Protein 2YHG (pdb70)

Nearest PDB structures (foldseek):
  2yhg-assembly1_A  TM=1.002E+00  e=3.011E-98  Saccharophagus degradans 2-40
  5vt8-assembly6_A  TM=6.259E-01  e=1.941E-04  Mus musculus
  1epf-assembly1_A  TM=5.772E-01  e=1.037E-02  Rattus norvegicus
  5kj4-assembly4_D  TM=5.267E-01  e=5.623E-03  Mus musculus
  5aea-assembly1_A  TM=4.419E-01  e=2.162E-02  Homo sapiens

Foldseek 3Di:
DAAAEAEEAQPPLFLQVLQLVLLCQLLVQRYNYQAYEHEAFLSRFFDDDQVLVVLLLVLSQLLVLLSCQADPRRDHSVNHVVRRFYFFGGAACVQADDPRQTPLLVSLLCVLPDPDPAAYEYEPNHACVSVLNNLRVCVVPHDPVSSLSSQQRYEYHYEQHGHLSLLVCQLVPVVRAAAHEDLQADQDDDQVLLVPQALPQGSNSVSNDGGDDGHNSPNLSCQLRSAQQQDDSSLQQRAGQSFHFNDWDFQRDGDPSCPPSNVVSPGGIHTYDPDRGNNVCRVQVSQVSSQSSVSSRDNDNLRGFDAKQWDWPNRRDRHAAEAEDEAQDKDKIARPVTGGPNRFDKWKAKDWPCSRWDFNDDWDKAPRRDRIIMTGHHNPQAQIKTKMKIWMWTVDVVIHIHIHIYIYHYD

Organism: Saccharophagus degradans (strain 2-40 / ATCC 43961 / DSM 17024) (NCBI:txid203122)

Structure (mmCIF, N/CA/C/O backbone):
data_2YHG
#
_entry.id   2YHG
#
_cell.length_a   54.580
_cell.length_b   61.580
_cell.length_c   125.460
_cell.angle_alpha   90.00
_cell.angle_beta   90.00
_cell.angle_gamma   90.00
#
_symmetry.space_group_name_H-M   'P 21 21 21'
#
loop_
_entity.id
_entity.type
_entity.pdbx_description
1 polymer 'CELLULOSE-BINDING PROTEIN'
2 non-polymer 'CALCIUM ION'
3 non-polymer 'CHLORIDE ION'
4 non-polymer 'MAGNESIUM ION'
5 non-polymer 'ZINC ION'
6 non-polymer 1,2-ETHANEDIOL
7 non-polymer 2-[BIS-(2-HYDROXY-ETHYL)-AMINO]-2-HYDROXYMETHYL-PROPANE-1,3-DIOL
8 water water
#
loop_
_atom_site.group_PDB
_atom_site.id
_atom_site.type_symbol
_atom_site.label_atom_id
_atom_site.label_alt_id
_atom_site.label_comp_id
_atom_site.label_asym_id
_atom_site.label_entity_id
_atom_site.label_seq_id
_atom_site.pdbx_PDB_ins_code
_atom_site.Cartn_x
_atom_site.Cartn_y
_atom_site.Cartn_z
_atom_site.occupancy
_atom_site.B_iso_or_equiv
_atom_site.auth_seq_id
_atom_site.auth_comp_id
_atom_site.auth_asym_id
_atom_site.auth_atom_id
_atom_site.pdbx_PDB_model_num
ATOM 1 N N . GLY A 1 27 ? 51.936 3.406 8.387 0.70 25.63 523 GLY A N 1
ATOM 2 C CA . GLY A 1 27 ? 51.011 2.343 7.885 1.00 22.79 523 GLY A CA 1
ATOM 3 C C . GLY A 1 27 ? 50.107 1.784 8.974 1.00 19.81 523 GLY A C 1
ATOM 4 O O . GLY A 1 27 ? 49.510 0.727 8.790 0.70 16.95 523 GLY A O 1
ATOM 5 N N . ARG A 1 28 ? 50.036 2.474 10.118 1.00 15.80 524 ARG A N 1
ATOM 6 C CA . ARG A 1 28 ? 49.164 2.049 11.203 1.00 12.40 524 ARG A CA 1
ATOM 7 C C . ARG A 1 28 ? 48.529 3.262 11.835 1.00 11.42 524 ARG A C 1
ATOM 8 O O . ARG A 1 28 ? 49.168 4.306 11.977 1.00 13.34 524 ARG A O 1
ATOM 16 N N . TYR A 1 29 ? 47.322 3.065 12.331 1.00 9.97 525 TYR A N 1
ATOM 17 C CA . TYR A 1 29 ? 46.635 4.068 13.114 1.00 9.48 525 TYR A CA 1
ATOM 18 C C . TYR A 1 29 ? 46.730 3.741 14.606 1.00 9.07 525 TYR A C 1
ATOM 19 O O . TYR A 1 29 ? 46.835 2.590 15.016 1.00 10.62 525 TYR A O 1
ATOM 28 N N . ARG A 1 30 ? 46.621 4.800 15.406 1.00 8.87 526 ARG A N 1
ATOM 29 C CA . ARG A 1 30 ? 46.688 4.717 16.860 1.00 8.99 526 ARG A CA 1
ATOM 30 C C . ARG A 1 30 ? 45.277 4.621 17.404 1.00 8.79 526 ARG A C 1
ATOM 31 O O . ARG A 1 30 ? 44.451 5.495 17.126 1.00 9.02 526 ARG A O 1
ATOM 39 N N . VAL A 1 31 ? 45.040 3.642 18.259 1.00 8.10 527 VAL A N 1
ATOM 40 C CA A VAL A 1 31 ? 43.687 3.409 18.764 0.50 7.78 527 VAL A CA 1
ATOM 41 C CA B VAL A 1 31 ? 43.692 3.409 18.760 0.50 8.04 527 VAL A CA 1
ATOM 42 C C . VAL A 1 31 ? 43.728 3.015 20.233 1.00 8.10 527 VAL A C 1
ATOM 43 O O . VAL A 1 31 ? 44.565 2.205 20.660 1.00 8.70 527 VAL A O 1
ATOM 50 N N . ILE A 1 32 ? 42.783 3.568 21.006 1.00 7.05 528 ILE A N 1
ATOM 51 C CA . ILE A 1 32 ? 42.540 3.224 22.375 1.00 7.33 528 ILE A CA 1
ATOM 52 C C . ILE A 1 32 ? 41.063 2.817 22.443 1.00 6.79 528 ILE A C 1
ATOM 53 O O . ILE A 1 32 ? 40.199 3.582 22.019 1.00 7.72 528 ILE A O 1
ATOM 58 N N . HIS A 1 33 ? 40.777 1.671 23.057 1.00 6.11 529 HIS A N 1
ATOM 59 C CA . HIS A 1 33 ? 39.405 1.218 23.241 1.00 6.36 529 HIS A CA 1
ATOM 60 C C . HIS A 1 33 ? 38.995 1.359 24.678 1.00 6.31 529 HIS A C 1
ATOM 61 O O . HIS A 1 33 ? 39.729 0.999 25.596 1.00 7.31 529 HIS A O 1
ATOM 68 N N . THR A 1 34 ? 37.768 1.843 24.877 1.00 5.98 530 THR A N 1
ATOM 69 C CA . THR A 1 34 ? 37.108 1.769 26.174 1.00 5.80 530 THR A CA 1
ATOM 70 C C . THR A 1 34 ? 35.898 0.868 26.031 1.00 5.99 530 THR A C 1
ATOM 71 O O . THR A 1 34 ? 35.200 0.923 25.011 1.00 6.71 530 THR A O 1
ATOM 75 N N . THR A 1 35 ? 35.690 -0.030 26.989 1.00 6.92 531 THR A N 1
ATOM 76 C CA . THR A 1 35 ? 34.721 -1.114 26.812 1.00 7.64 531 THR A CA 1
ATOM 77 C C . THR A 1 35 ? 34.030 -1.435 28.131 1.00 8.20 531 THR A C 1
ATOM 78 O O . THR A 1 35 ? 34.698 -1.590 29.187 1.00 8.31 531 THR A O 1
ATOM 82 N N . ASP A 1 36 ? 32.725 -1.607 28.070 1.00 6.82 532 ASP A N 1
ATOM 83 C CA . ASP A 1 36 ? 31.913 -1.984 29.220 1.00 6.49 532 ASP A CA 1
ATOM 84 C C . ASP A 1 36 ? 31.789 -3.484 29.359 1.00 6.61 532 ASP A C 1
ATOM 85 O O . ASP A 1 36 ? 30.695 -4.046 29.376 1.00 7.67 532 ASP A O 1
ATOM 90 N N . MET A 1 37 ? 32.925 -4.162 29.512 1.00 7.01 533 MET A N 1
ATOM 91 C CA . MET A 1 37 ? 32.958 -5.613 29.688 1.00 8.66 533 MET A CA 1
ATOM 92 C C . MET A 1 37 ? 31.975 -6.048 30.749 1.00 8.53 533 MET A C 1
ATOM 93 O O . MET A 1 37 ? 31.877 -5.454 31.820 1.00 9.05 533 MET A O 1
ATOM 98 N N . GLY A 1 38 ? 31.289 -7.137 30.453 1.00 9.24 534 GLY A N 1
ATOM 99 C CA . GLY A 1 38 ? 30.262 -7.708 31.326 1.00 10.37 534 GLY A CA 1
ATOM 100 C C . GLY A 1 38 ? 28.849 -7.363 30.916 1.00 9.54 534 GLY A C 1
ATOM 101 O O . GLY A 1 38 ? 27.928 -8.062 31.325 1.00 11.74 534 GLY A O 1
ATOM 102 N N . ALA A 1 39 ? 28.637 -6.288 30.173 1.00 8.68 535 ALA A N 1
ATOM 103 C CA . ALA A 1 39 ? 27.296 -5.947 29.727 1.00 8.91 535 ALA A CA 1
ATOM 104 C C . ALA A 1 39 ? 26.748 -6.986 28.776 1.00 8.04 535 ALA A C 1
ATOM 105 O O . ALA A 1 39 ? 25.534 -7.277 28.777 1.00 9.85 535 ALA A O 1
ATOM 107 N N . ASP A 1 40 ? 27.597 -7.491 27.883 1.00 7.89 536 ASP A N 1
ATOM 108 C CA A ASP A 1 40 ? 27.171 -8.410 26.861 0.50 7.96 536 ASP A CA 1
ATOM 109 C CA B ASP A 1 40 ? 27.152 -8.288 26.721 0.50 7.87 536 ASP A CA 1
ATOM 110 C C . ASP A 1 40 ? 28.408 -9.089 26.309 1.00 7.34 536 ASP A C 1
ATOM 111 O O . ASP A 1 40 ? 29.484 -8.487 26.251 1.00 7.54 536 ASP A O 1
ATOM 120 N N . PRO A 1 41 ? 28.285 -10.351 25.907 1.00 6.71 537 PRO A N 1
ATOM 121 C CA . PRO A 1 41 ? 29.461 -11.062 25.410 1.00 6.90 537 PRO A CA 1
ATOM 122 C C . PRO A 1 41 ? 30.099 -10.419 24.178 1.00 6.44 537 PRO A C 1
ATOM 123 O O . PRO A 1 41 ? 31.237 -10.746 23.871 1.00 6.91 537 PRO A O 1
ATOM 127 N N . ASP A 1 42 ? 29.381 -9.591 23.447 1.00 6.89 538 ASP A N 1
ATOM 128 C CA . ASP A 1 42 ? 29.947 -9.013 22.261 1.00 7.22 538 ASP A CA 1
ATOM 129 C C . ASP A 1 42 ? 31.239 -8.260 22.502 1.00 6.52 538 ASP A C 1
ATOM 130 O O . ASP A 1 42 ? 32.135 -8.312 21.643 1.00 7.02 538 ASP A O 1
ATOM 135 N N . ASP A 1 43 ? 31.420 -7.602 23.634 1.00 6.90 539 ASP A N 1
ATOM 136 C CA . ASP A 1 43 ? 32.684 -6.901 23.865 1.00 7.13 539 ASP A CA 1
ATOM 137 C C . ASP A 1 43 ? 33.851 -7.896 23.899 1.00 6.37 539 ASP A C 1
ATOM 138 O O . ASP A 1 43 ? 34.962 -7.564 23.483 1.00 6.96 539 ASP A O 1
ATOM 143 N N . GLU A 1 44 ? 33.625 -9.065 24.519 1.00 6.46 540 GLU A N 1
ATOM 144 C CA . GLU A 1 44 ? 34.649 -10.092 24.533 1.00 6.76 540 GLU A CA 1
ATOM 145 C C . GLU A 1 44 ? 34.997 -10.556 23.130 1.00 7.15 540 GLU A C 1
ATOM 146 O O . GLU A 1 44 ? 36.178 -10.702 22.771 1.00 7.45 540 GLU A O 1
ATOM 152 N N . GLN A 1 45 ? 33.970 -10.833 22.339 1.00 6.42 541 GLN A N 1
ATOM 153 C CA . GLN A 1 45 ? 34.146 -11.209 20.961 1.00 6.64 541 GLN A CA 1
ATOM 154 C C . GLN A 1 45 ? 34.993 -10.179 20.214 1.00 6.66 541 GLN A C 1
ATOM 155 O O . GLN A 1 45 ? 35.920 -10.523 19.474 1.00 7.16 541 GLN A O 1
ATOM 161 N N . SER A 1 46 ? 34.616 -8.918 20.348 1.00 6.16 542 SER A N 1
ATOM 162 C CA . SER A 1 46 ? 35.297 -7.846 19.653 1.00 6.71 542 SER A CA 1
ATOM 163 C C . SER A 1 46 ? 36.760 -7.765 20.048 1.00 6.78 542 SER A C 1
ATOM 164 O O . SER A 1 46 ? 37.608 -7.533 19.180 1.00 6.74 542 SER A O 1
ATOM 167 N N . LEU A 1 47 ? 37.066 -7.908 21.341 1.00 6.44 543 LEU A N 1
ATOM 168 C CA . LEU A 1 47 ? 38.455 -7.832 21.747 1.00 6.59 543 LEU A CA 1
ATOM 169 C C . LEU A 1 47 ? 39.267 -8.972 21.137 1.00 6.71 543 LEU A C 1
ATOM 170 O O . LEU A 1 47 ? 40.406 -8.748 20.725 1.00 7.46 543 LEU A O 1
ATOM 175 N N . VAL A 1 48 ? 38.704 -10.177 21.060 1.00 7.04 544 VAL A N 1
ATOM 176 C CA . VAL A 1 48 ? 39.429 -11.273 20.420 1.00 7.41 544 VAL A CA 1
ATOM 177 C C . VAL A 1 48 ? 39.768 -10.926 18.971 1.00 7.46 544 VAL A C 1
ATOM 178 O O . VAL A 1 48 ? 40.910 -11.114 18.539 1.00 7.98 544 VAL A O 1
ATOM 182 N N . ARG A 1 49 ? 38.794 -10.425 18.218 1.00 7.26 545 ARG A N 1
ATOM 183 C CA . ARG A 1 49 ? 39.082 -10.051 16.835 1.00 7.45 545 ARG A CA 1
ATOM 184 C C . ARG A 1 49 ? 40.139 -8.953 16.768 1.00 7.36 545 ARG A C 1
ATOM 185 O O . ARG A 1 49 ? 41.092 -9.032 15.979 1.00 7.90 545 ARG A O 1
ATOM 193 N N . GLN A 1 50 ? 40.015 -7.932 17.614 1.00 7.25 546 GLN A N 1
ATOM 194 C CA . GLN A 1 50 ? 41.003 -6.858 17.595 1.00 7.49 546 GLN A CA 1
ATOM 195 C C . GLN A 1 50 ? 42.396 -7.443 17.865 1.00 7.54 546 GLN A C 1
ATOM 196 O O . GLN A 1 50 ? 43.388 -7.012 17.240 1.00 7.85 546 GLN A O 1
ATOM 202 N N . LEU A 1 51 ? 42.514 -8.366 18.789 1.00 7.57 547 LEU A N 1
ATOM 203 C CA . LEU A 1 51 ? 43.836 -8.905 19.120 1.00 7.99 547 LEU A CA 1
ATOM 204 C C . LEU A 1 51 ? 44.477 -9.657 17.968 1.00 8.29 547 LEU A C 1
ATOM 205 O O . LEU A 1 51 ? 45.670 -9.495 17.736 1.00 9.03 547 LEU A O 1
ATOM 210 N N . VAL A 1 52 ? 43.721 -10.459 17.242 1.00 8.16 548 VAL A N 1
ATOM 211 C CA . VAL A 1 52 ? 44.321 -11.184 16.109 1.00 8.51 548 VAL A CA 1
ATOM 212 C C . VAL A 1 52 ? 44.534 -10.287 14.895 1.00 8.50 548 VAL A C 1
ATOM 213 O O . VAL A 1 52 ? 45.218 -10.685 13.956 1.00 8.99 548 VAL A O 1
ATOM 217 N N . MET A 1 53 ? 43.988 -9.077 14.941 1.00 8.50 549 MET A N 1
ATOM 218 C CA . MET A 1 53 ? 44.240 -8.007 13.965 1.00 8.73 549 MET A CA 1
ATOM 219 C C . MET A 1 53 ? 45.290 -7.004 14.463 1.00 9.25 549 MET A C 1
ATOM 220 O O . MET A 1 53 ? 45.559 -6.033 13.761 1.00 9.68 549 MET A O 1
ATOM 225 N N . ALA A 1 54 ? 45.846 -7.206 15.647 1.00 8.85 550 ALA A N 1
ATOM 226 C CA . ALA A 1 54 ? 46.558 -6.114 16.320 1.00 9.75 550 ALA A CA 1
ATOM 227 C C . ALA A 1 54 ? 47.853 -5.708 15.629 1.00 9.24 550 ALA A C 1
ATOM 228 O O . ALA A 1 54 ? 48.358 -4.621 15.834 1.00 10.75 550 ALA A O 1
ATOM 230 N N . ASN A 1 55 ? 48.422 -6.590 14.814 1.00 9.72 551 ASN A N 1
ATOM 231 C CA . ASN A 1 55 ? 49.593 -6.236 14.028 1.00 10.23 551 ASN A CA 1
ATOM 232 C C . ASN A 1 55 ? 49.328 -5.082 13.049 1.00 10.40 551 ASN A C 1
ATOM 233 O O . ASN A 1 55 ? 50.271 -4.452 12.572 1.00 11.63 551 ASN A O 1
ATOM 238 N N . GLU A 1 56 ? 48.065 -4.812 12.732 1.00 9.87 552 GLU A N 1
ATOM 239 C CA . GLU A 1 56 ? 47.693 -3.774 11.779 1.00 9.93 552 GLU A CA 1
ATOM 240 C C . GLU A 1 56 ? 47.510 -2.408 12.420 1.00 9.78 552 GLU A C 1
ATOM 241 O O . GLU A 1 56 ? 47.253 -1.451 11.679 1.00 10.39 552 GLU A O 1
ATOM 247 N N . TYR A 1 57 ? 47.650 -2.318 13.737 1.00 9.16 553 TYR A N 1
ATOM 248 C CA . TYR A 1 57 ? 47.332 -1.123 14.515 1.00 9.23 553 TYR A CA 1
ATOM 249 C C . TYR A 1 57 ? 48.501 -0.782 15.420 1.00 9.48 553 TYR A C 1
ATOM 250 O O . TYR A 1 57 ? 49.323 -1.659 15.725 1.00 11.27 553 TYR A O 1
ATOM 259 N N . ASP A 1 58 ? 48.457 0.414 15.990 1.00 9.84 554 ASP A N 1
ATOM 260 C CA . ASP A 1 58 ? 49.152 0.725 17.216 1.00 9.64 554 ASP A CA 1
ATOM 261 C C . ASP A 1 58 ? 48.121 0.871 18.320 1.00 9.01 554 ASP A C 1
ATOM 262 O O . ASP A 1 58 ? 47.583 1.965 18.570 1.00 10.09 554 ASP A O 1
ATOM 267 N N . LEU A 1 59 ? 47.803 -0.255 18.940 1.00 9.07 555 LEU A N 1
ATOM 268 C CA A LEU A 1 59 ? 46.854 -0.255 20.050 0.50 9.27 555 LEU A CA 1
ATOM 269 C CA B LEU A 1 59 ? 46.883 -0.251 20.087 0.50 9.67 555 LEU A CA 1
ATOM 270 C C . LEU A 1 59 ? 47.567 0.345 21.266 1.00 9.98 555 LEU A C 1
ATOM 271 O O . LEU A 1 59 ? 48.618 -0.137 21.656 1.00 12.77 555 LEU A O 1
ATOM 280 N N . GLU A 1 60 ? 46.931 1.317 21.899 1.00 9.06 556 GLU A N 1
ATOM 281 C CA . GLU A 1 60 ? 47.549 2.057 22.993 1.00 9.33 556 GLU A CA 1
ATOM 282 C C . GLU A 1 60 ? 46.752 2.019 24.294 1.00 8.47 556 GLU A C 1
ATOM 283 O O . GLU A 1 60 ? 47.203 2.494 25.313 1.00 9.88 556 GLU A O 1
ATOM 289 N N . GLY A 1 61 ? 45.582 1.387 24.300 1.00 8.12 557 GLY A N 1
ATOM 290 C CA . GLY A 1 61 ? 44.846 1.202 25.540 1.00 7.74 557 GLY A CA 1
ATOM 291 C C . GLY A 1 61 ? 43.713 0.220 25.388 1.00 7.17 557 GLY A C 1
ATOM 292 O O . GLY A 1 61 ? 43.055 0.207 24.363 1.00 7.31 557 GLY A O 1
ATOM 293 N N . ILE A 1 62 ? 43.502 -0.567 26.425 1.00 7.17 558 ILE A N 1
ATOM 294 C CA . ILE A 1 62 ? 42.342 -1.428 26.566 1.00 7.33 558 ILE A CA 1
ATOM 295 C C . ILE A 1 62 ? 41.750 -1.113 27.923 1.00 7.07 558 ILE A C 1
ATOM 296 O O . ILE A 1 62 ? 42.286 -1.534 28.947 1.00 7.54 558 ILE A O 1
ATOM 301 N N . ILE A 1 63 ? 40.689 -0.307 27.937 1.00 6.22 559 ILE A N 1
ATOM 302 C CA . ILE A 1 63 ? 40.220 0.315 29.154 1.00 6.57 559 ILE A CA 1
ATOM 303 C C . ILE A 1 63 ? 38.853 -0.231 29.537 1.00 6.45 559 ILE A C 1
ATOM 304 O O . ILE A 1 63 ? 37.915 -0.108 28.773 1.00 7.16 559 ILE A O 1
ATOM 309 N N . THR A 1 64 ? 38.756 -0.836 30.717 1.00 6.32 560 THR A N 1
ATOM 310 C CA . THR A 1 64 ? 37.503 -1.378 31.203 1.00 6.45 560 THR A CA 1
ATOM 311 C C . THR A 1 64 ? 36.719 -0.285 31.931 1.00 5.98 560 THR A C 1
ATOM 312 O O . THR A 1 64 ? 37.227 0.366 32.841 1.00 6.65 560 THR A O 1
ATOM 316 N N . THR A 1 65 ? 35.458 -0.103 31.537 1.00 6.12 561 THR A N 1
ATOM 317 C CA . THR A 1 65 ? 34.642 1.005 32.026 1.00 6.26 561 THR A CA 1
ATOM 318 C C . THR A 1 65 ? 33.158 0.625 31.941 1.00 6.00 561 THR A C 1
ATOM 319 O O . THR A 1 65 ? 32.792 -0.558 31.990 1.00 6.58 561 THR A O 1
ATOM 323 N N . THR A 1 66 ? 32.301 1.638 31.901 1.00 5.95 562 THR A N 1
ATOM 324 C CA . THR A 1 66 ? 30.867 1.516 32.070 1.00 6.05 562 THR A CA 1
ATOM 325 C C . THR A 1 66 ? 30.135 1.967 30.815 1.00 5.45 562 THR A C 1
ATOM 326 O O . THR A 1 66 ? 30.691 2.485 29.853 1.00 6.35 562 THR A O 1
ATOM 330 N N . GLY A 1 67 ? 28.821 1.787 30.878 1.00 5.73 563 GLY A N 1
ATOM 331 C CA . GLY A 1 67 ? 27.877 2.418 29.956 1.00 6.12 563 GLY A CA 1
ATOM 332 C C . GLY A 1 67 ? 26.478 2.181 30.490 1.00 5.95 563 GLY A C 1
ATOM 333 O O . GLY A 1 67 ? 26.322 1.647 31.587 1.00 6.34 563 GLY A O 1
ATOM 334 N N . CYS A 1 68 ? 25.451 2.614 29.774 1.00 5.97 564 CYS A N 1
ATOM 335 C CA . CYS A 1 68 ? 24.122 2.514 30.320 1.00 7.10 564 CYS A CA 1
ATOM 336 C C . CYS A 1 68 ? 23.597 1.097 30.461 1.00 7.46 564 CYS A C 1
ATOM 337 O O . CYS A 1 68 ? 22.625 0.894 31.186 1.00 8.61 564 CYS A O 1
ATOM 340 N N . TRP A 1 69 ? 24.265 0.117 29.848 1.00 6.73 565 TRP A N 1
ATOM 341 C CA . TRP A 1 69 ? 23.948 -1.288 30.043 1.00 7.84 565 TRP A CA 1
ATOM 342 C C . TRP A 1 69 ? 24.787 -1.951 31.135 1.00 7.75 565 TRP A C 1
ATOM 343 O O . TRP A 1 69 ? 24.535 -3.112 31.463 1.00 10.20 565 TRP A O 1
ATOM 354 N N . LYS A 1 70 ? 25.729 -1.227 31.727 1.00 7.31 566 LYS A N 1
ATOM 355 C CA A LYS A 1 70 ? 26.611 -1.749 32.769 0.50 7.17 566 LYS A CA 1
ATOM 356 C CA B LYS A 1 70 ? 26.533 -1.736 32.851 0.50 8.21 566 LYS A CA 1
ATOM 357 C C . LYS A 1 70 ? 27.162 -0.549 33.520 1.00 6.99 566 LYS A C 1
ATOM 358 O O . LYS A 1 70 ? 28.250 -0.050 33.193 1.00 7.36 566 LYS A O 1
ATOM 369 N N . LYS A 1 71 ? 26.416 -0.053 34.508 1.00 7.03 567 LYS A N 1
ATOM 370 C CA . LYS A 1 71 ? 26.708 1.243 35.094 1.00 6.87 567 LYS A CA 1
ATOM 371 C C . LYS A 1 71 ? 27.790 1.252 36.142 1.00 7.30 567 LYS A C 1
ATOM 372 O O . LYS A 1 71 ? 28.210 2.331 36.563 1.00 8.59 567 LYS A O 1
ATOM 378 N N . SER A 1 72 ? 28.254 0.085 36.557 1.00 7.75 568 SER A N 1
ATOM 379 C CA A SER A 1 72 ? 29.332 -0.020 37.537 0.50 7.79 568 SER A CA 1
ATOM 380 C CA B SER A 1 72 ? 29.345 -0.017 37.526 0.50 9.17 568 SER A CA 1
ATOM 381 C C . SER A 1 72 ? 30.296 -1.114 37.090 1.00 8.15 568 SER A C 1
ATOM 382 O O . SER A 1 72 ? 29.865 -2.143 36.582 1.00 9.45 568 SER A O 1
ATOM 387 N N . THR A 1 73 ? 31.573 -0.899 37.343 1.00 7.66 569 THR A N 1
ATOM 388 C CA . THR A 1 73 ? 32.557 -1.939 37.117 1.00 7.35 569 THR A CA 1
ATOM 389 C C . THR A 1 73 ? 33.688 -1.771 38.163 1.00 7.81 569 THR A C 1
ATOM 390 O O . THR A 1 73 ? 33.826 -0.708 38.753 1.00 8.95 569 THR A O 1
ATOM 394 N N . SER A 1 74 ? 34.435 -2.841 38.377 1.00 7.54 570 SER A N 1
ATOM 395 C CA . SER A 1 74 ? 35.403 -2.858 39.466 1.00 8.10 570 SER A CA 1
ATOM 396 C C . SER A 1 74 ? 36.766 -3.436 39.145 1.00 8.42 570 SER A C 1
ATOM 397 O O . SER A 1 74 ? 37.669 -3.213 39.927 1.00 11.14 570 SER A O 1
ATOM 400 N N . ASN A 1 75 ? 36.928 -4.214 38.095 1.00 7.34 571 ASN A N 1
ATOM 401 C CA . ASN A 1 75 ? 38.217 -4.836 37.825 1.00 7.34 571 ASN A CA 1
ATOM 402 C C . ASN A 1 75 ? 38.295 -5.180 36.344 1.00 7.56 571 ASN A C 1
ATOM 403 O O . ASN A 1 75 ? 37.320 -4.985 35.601 1.00 7.96 571 ASN A O 1
ATOM 408 N N . THR A 1 76 ? 39.466 -5.630 35.906 1.00 7.60 572 THR A N 1
ATOM 409 C CA . THR A 1 76 ? 39.723 -5.945 34.523 1.00 7.49 572 THR A CA 1
ATOM 410 C C . THR A 1 76 ? 39.697 -7.453 34.218 1.00 7.98 572 THR A C 1
ATOM 411 O O . THR A 1 76 ? 40.336 -7.913 33.276 1.00 8.31 572 THR A O 1
ATOM 415 N N . ALA A 1 77 ? 38.970 -8.260 35.009 1.00 7.97 573 ALA A N 1
ATOM 416 C CA . ALA A 1 77 ? 39.109 -9.708 34.880 1.00 8.63 573 ALA A CA 1
ATOM 417 C C . ALA A 1 77 ? 38.715 -10.238 33.506 1.00 7.80 573 ALA A C 1
ATOM 418 O O . ALA A 1 77 ? 39.311 -11.201 33.047 1.00 8.66 573 ALA A O 1
ATOM 420 N N . TYR A 1 78 ? 37.707 -9.667 32.835 1.00 7.52 574 TYR A N 1
ATOM 421 C CA . TYR A 1 78 ? 37.402 -10.122 31.471 1.00 7.75 574 TYR A CA 1
ATOM 422 C C . TYR A 1 78 ? 38.601 -9.953 30.532 1.00 8.05 574 TYR A C 1
ATOM 423 O O . TYR A 1 78 ? 38.982 -10.856 29.802 1.00 8.40 574 TYR A O 1
ATOM 432 N N . VAL A 1 79 ? 39.185 -8.768 30.554 1.00 7.94 575 VAL A N 1
ATOM 433 C CA . VAL A 1 79 ? 40.324 -8.486 29.716 1.00 7.54 575 VAL A CA 1
ATOM 434 C C . VAL A 1 79 ? 41.528 -9.345 30.135 1.00 8.18 575 VAL A C 1
ATOM 435 O O . VAL A 1 79 ? 42.233 -9.872 29.276 1.00 9.15 575 VAL A O 1
ATOM 439 N N . ASP A 1 80 ? 41.729 -9.525 31.438 1.00 8.44 576 ASP A N 1
ATOM 440 C CA . ASP A 1 80 ? 42.847 -10.338 31.897 1.00 9.44 576 ASP A CA 1
ATOM 441 C C . ASP A 1 80 ? 42.770 -11.725 31.268 1.00 9.40 576 ASP A C 1
ATOM 442 O O . ASP A 1 80 ? 43.778 -12.306 30.877 1.00 10.28 576 ASP A O 1
ATOM 447 N N . ARG A 1 81 ? 41.573 -12.319 31.284 1.00 9.26 577 ARG A N 1
ATOM 448 C CA A ARG A 1 81 ? 41.351 -13.662 30.777 0.50 10.15 577 ARG A CA 1
ATOM 449 C CA B ARG A 1 81 ? 41.422 -13.669 30.779 0.50 10.46 577 ARG A CA 1
ATOM 450 C C . ARG A 1 81 ? 41.649 -13.745 29.281 1.00 9.30 577 ARG A C 1
ATOM 451 O O . ARG A 1 81 ? 42.292 -14.681 28.792 1.00 10.66 577 ARG A O 1
ATOM 466 N N . ILE A 1 82 ? 41.200 -12.753 28.529 1.00 8.87 578 ILE A N 1
ATOM 467 C CA . ILE A 1 82 ? 41.422 -12.718 27.104 1.00 8.46 578 ILE A CA 1
ATOM 468 C C . ILE A 1 82 ? 42.920 -12.504 26.803 1.00 9.32 578 ILE A C 1
ATOM 469 O O . ILE A 1 82 ? 43.443 -13.155 25.897 1.00 9.86 578 ILE A O 1
ATOM 474 N N . LEU A 1 83 ? 43.595 -11.642 27.543 1.00 9.57 579 LEU A N 1
ATOM 475 C CA . LEU A 1 83 ? 45.028 -11.441 27.353 1.00 10.06 579 LEU A CA 1
ATOM 476 C C . LEU A 1 83 ? 45.850 -12.659 27.741 1.00 10.61 579 LEU A C 1
ATOM 477 O O . LEU A 1 83 ? 46.881 -12.914 27.122 1.00 11.85 579 LEU A O 1
ATOM 482 N N . ASN A 1 84 ? 45.371 -13.470 28.685 1.00 10.91 580 ASN A N 1
ATOM 483 C CA . ASN A 1 84 ? 46.064 -14.731 28.981 1.00 12.06 580 ASN A CA 1
ATOM 484 C C . ASN A 1 84 ? 45.988 -15.649 27.774 1.00 12.05 580 ASN A C 1
ATOM 485 O O . ASN A 1 84 ? 46.975 -16.282 27.396 1.00 13.75 580 ASN A O 1
ATOM 490 N N . ALA A 1 85 ? 44.830 -15.720 27.125 1.00 10.97 581 ALA A N 1
ATOM 491 C CA . ALA A 1 85 ? 44.688 -16.479 25.880 1.00 10.52 581 ALA A CA 1
ATOM 492 C C . ALA A 1 85 ? 45.578 -15.912 24.782 1.00 11.30 581 ALA A C 1
ATOM 493 O O . ALA A 1 85 ? 46.230 -16.662 24.040 1.00 12.09 581 ALA A O 1
ATOM 495 N N . TYR A 1 86 ? 45.636 -14.586 24.671 1.00 10.93 582 TYR A N 1
ATOM 496 C CA . TYR A 1 86 ? 46.518 -13.973 23.686 1.00 10.28 582 TYR A CA 1
ATOM 497 C C . TYR A 1 86 ? 47.969 -14.396 23.902 1.00 11.61 582 TYR A C 1
ATOM 498 O O . TYR A 1 86 ? 48.672 -14.699 22.930 1.00 12.17 582 TYR A O 1
ATOM 507 N N . SER A 1 87 ? 48.392 -14.449 25.150 1.00 11.97 583 SER A N 1
ATOM 508 C CA A SER A 1 87 ? 49.764 -14.831 25.417 0.50 12.81 583 SER A CA 1
ATOM 509 C CA B SER A 1 87 ? 49.753 -14.859 25.472 0.50 13.84 583 SER A CA 1
ATOM 510 C C . SER A 1 87 ? 50.050 -16.259 24.935 1.00 13.93 583 SER A C 1
ATOM 511 O O . SER A 1 87 ? 51.173 -16.578 24.519 1.00 13.96 583 SER A O 1
ATOM 516 N N . GLN A 1 88 ? 49.052 -17.129 24.955 1.00 12.80 584 GLN A N 1
ATOM 517 C CA . GLN A 1 88 ? 49.224 -18.480 24.433 1.00 12.44 584 GLN A CA 1
ATOM 518 C C . GLN A 1 88 ? 49.261 -18.530 22.905 1.00 13.70 584 GLN A C 1
ATOM 519 O O . GLN A 1 88 ? 49.951 -19.370 22.341 1.00 14.56 584 GLN A O 1
ATOM 525 N N . ALA A 1 89 ? 48.547 -17.612 22.252 1.00 12.30 585 ALA A N 1
ATOM 526 C CA . ALA A 1 89 ? 48.474 -17.544 20.786 1.00 12.08 585 ALA A CA 1
ATOM 527 C C . ALA A 1 89 ? 49.651 -16.770 20.176 1.00 11.83 585 ALA A C 1
ATOM 528 O O . ALA A 1 89 ? 49.992 -16.947 19.009 1.00 12.71 585 ALA A O 1
ATOM 530 N N . TYR A 1 90 ? 50.220 -15.867 20.945 1.00 11.87 586 TYR A N 1
ATOM 531 C CA . TYR A 1 90 ? 51.216 -14.917 20.455 1.00 12.81 586 TYR A CA 1
ATOM 532 C C . TYR A 1 90 ? 52.435 -15.564 19.771 1.00 12.91 586 TYR A C 1
ATOM 533 O O . TYR A 1 90 ? 52.859 -15.078 18.734 1.00 13.01 586 TYR A O 1
ATOM 542 N N . PRO A 1 91 ? 52.930 -16.707 20.277 1.00 14.64 587 PRO A N 1
ATOM 543 C CA . PRO A 1 91 ? 54.068 -17.325 19.577 1.00 14.87 587 PRO A CA 1
ATOM 544 C C . PRO A 1 91 ? 53.723 -17.691 18.147 1.00 14.80 587 PRO A C 1
ATOM 545 O O . PRO A 1 91 ? 54.550 -17.586 17.251 1.00 19.63 587 PRO A O 1
ATOM 549 N N . ASN A 1 92 ? 52.523 -18.197 17.923 1.00 13.81 588 ASN A N 1
ATOM 550 C CA . ASN A 1 92 ? 52.083 -18.489 16.573 1.00 12.14 588 ASN A CA 1
ATOM 551 C C . ASN A 1 92 ? 51.777 -17.222 15.779 1.00 12.20 588 ASN A C 1
ATOM 552 O O . ASN A 1 92 ? 52.197 -17.081 14.665 1.00 13.03 588 ASN A O 1
ATOM 557 N N . LEU A 1 93 ? 50.984 -16.313 16.333 1.00 12.06 589 LEU A N 1
ATOM 558 C CA . LEU A 1 93 ? 50.609 -15.099 15.614 1.00 11.68 589 LEU A CA 1
ATOM 559 C C . LEU A 1 93 ? 51.837 -14.427 15.061 1.00 12.14 589 LEU A C 1
ATOM 560 O O . LEU A 1 93 ? 51.841 -13.942 13.927 1.00 12.93 589 LEU A O 1
ATOM 565 N N . SER A 1 94 ? 52.871 -14.330 15.884 1.00 13.25 590 SER A N 1
ATOM 566 C CA . SER A 1 94 ? 54.068 -13.601 15.518 1.00 15.01 590 SER A CA 1
ATOM 567 C C . SER A 1 94 ? 54.876 -14.291 14.414 1.00 15.04 590 SER A C 1
ATOM 568 O O . SER A 1 94 ? 55.787 -13.681 13.866 1.00 17.30 590 SER A O 1
ATOM 571 N N . LYS A 1 95 ? 54.516 -15.518 14.049 1.00 14.30 591 LYS A N 1
ATOM 572 C CA . LYS A 1 95 ? 55.140 -16.174 12.894 1.00 14.96 591 LYS A CA 1
ATOM 573 C C . LYS A 1 95 ? 54.437 -15.806 11.603 1.00 13.79 591 LYS A C 1
ATOM 574 O O . LYS A 1 95 ? 54.958 -16.109 10.530 1.00 16.39 591 LYS A O 1
ATOM 578 N N . HIS A 1 96 ? 53.267 -15.186 11.693 1.00 13.70 592 HIS A N 1
ATOM 579 C CA . HIS A 1 96 ? 52.453 -14.914 10.533 1.00 12.89 592 HIS A CA 1
ATOM 580 C C . HIS A 1 96 ? 52.456 -13.470 10.053 1.00 13.20 592 HIS A C 1
ATOM 581 O O . HIS A 1 96 ? 52.061 -13.212 8.929 1.00 15.07 592 HIS A O 1
ATOM 588 N N . ALA A 1 97 ? 52.855 -12.552 10.924 1.00 13.07 593 ALA A N 1
ATOM 589 C CA . ALA A 1 97 ? 52.955 -11.151 10.542 1.00 13.75 593 ALA A CA 1
ATOM 590 C C . ALA A 1 97 ? 53.886 -10.456 11.497 1.00 14.27 593 ALA A C 1
ATOM 591 O O . ALA A 1 97 ? 53.983 -10.831 12.668 1.00 15.30 593 ALA A O 1
ATOM 593 N N . GLU A 1 98 ? 54.487 -9.364 11.031 1.00 16.17 594 GLU A N 1
ATOM 594 C CA . GLU A 1 98 ? 55.285 -8.508 11.889 1.00 15.71 594 GLU A CA 1
ATOM 595 C C . GLU A 1 98 ? 54.394 -7.563 12.687 1.00 16.44 594 GLU A C 1
ATOM 596 O O . GLU A 1 98 ? 53.375 -7.095 12.205 1.00 17.69 594 GLU A O 1
ATOM 598 N N . GLY A 1 99 ? 54.838 -7.219 13.882 1.00 15.95 595 GLY A N 1
ATOM 599 C CA . GLY A 1 99 ? 54.231 -6.123 14.621 1.00 16.62 595 GLY A CA 1
ATOM 600 C C . GLY A 1 99 ? 53.085 -6.504 15.534 1.00 13.81 595 GLY A C 1
ATOM 601 O O . GLY A 1 99 ? 52.404 -5.619 16.036 1.00 14.02 595 GLY A O 1
ATOM 602 N N . PHE A 1 100 ? 52.901 -7.777 15.849 1.00 12.79 596 PHE A N 1
ATOM 603 C CA . PHE A 1 100 ? 51.959 -8.089 16.936 1.00 12.06 596 PHE A CA 1
ATOM 604 C C . PHE A 1 100 ? 52.495 -7.523 18.228 1.00 12.77 596 PHE A C 1
ATOM 605 O O . PHE A 1 100 ? 53.675 -7.690 18.525 1.00 14.19 596 PHE A O 1
ATOM 613 N N . PRO A 1 101 ? 51.646 -6.877 19.018 1.00 12.22 597 PRO A N 1
ATOM 614 C CA . PRO A 1 101 ? 52.127 -6.360 20.293 1.00 12.57 597 PRO A CA 1
ATOM 615 C C . PRO A 1 101 ? 52.470 -7.491 21.271 1.00 13.03 597 PRO A C 1
ATOM 616 O O . PRO A 1 101 ? 51.821 -8.535 21.268 1.00 13.64 597 PRO A O 1
ATOM 620 N N . THR A 1 102 ? 53.492 -7.295 22.101 1.00 12.64 598 THR A N 1
ATOM 621 C CA . THR A 1 102 ? 53.846 -8.343 23.035 1.00 13.07 598 THR A CA 1
ATOM 622 C C . THR A 1 102 ? 52.763 -8.482 24.107 1.00 12.26 598 THR A C 1
ATOM 623 O O . THR A 1 102 ? 52.110 -7.513 24.473 1.00 12.45 598 THR A O 1
ATOM 627 N N . PRO A 1 103 ? 52.650 -9.679 24.677 1.00 13.52 599 PRO A N 1
ATOM 628 C CA . PRO A 1 103 ? 51.767 -9.850 25.809 1.00 13.59 599 PRO A CA 1
ATOM 629 C C . PRO A 1 103 ? 52.082 -8.914 26.954 1.00 12.93 599 PRO A C 1
ATOM 630 O O . PRO A 1 103 ? 51.156 -8.317 27.532 1.00 13.55 599 PRO A O 1
ATOM 634 N N . ALA A 1 104 ? 53.358 -8.657 27.208 1.00 13.42 600 ALA A N 1
ATOM 635 C CA . ALA A 1 104 ? 53.719 -7.763 28.277 1.00 14.07 600 ALA A CA 1
ATOM 636 C C . ALA A 1 104 ? 53.239 -6.331 27.995 1.00 12.55 600 ALA A C 1
ATOM 637 O O . ALA A 1 104 ? 52.812 -5.623 28.905 1.00 13.51 600 ALA A O 1
ATOM 639 N N . TYR A 1 105 ? 53.405 -5.880 26.759 1.00 12.11 601 TYR A N 1
ATOM 640 C CA . TYR A 1 105 ? 52.931 -4.554 26.409 1.00 11.76 601 TYR A CA 1
ATOM 641 C C . TYR A 1 105 ? 51.412 -4.437 26.600 1.00 10.59 601 TYR A C 1
ATOM 642 O O . TYR A 1 105 ? 50.920 -3.471 27.180 1.00 10.73 601 TYR A O 1
ATOM 651 N N . LEU A 1 106 ? 50.672 -5.432 26.137 1.00 10.54 602 LEU A N 1
ATOM 652 C CA . LEU A 1 106 ? 49.219 -5.384 26.284 1.00 10.59 602 LEU A CA 1
ATOM 653 C C . LEU A 1 106 ? 48.809 -5.388 27.739 1.00 10.39 602 LEU A C 1
ATOM 654 O O . LEU A 1 106 ? 47.907 -4.653 28.124 1.00 10.23 602 LEU A O 1
ATOM 659 N N . ASP A 1 107 ? 49.506 -6.157 28.568 1.00 11.11 603 ASP A N 1
ATOM 660 C CA . ASP A 1 107 ? 49.223 -6.135 29.984 1.00 11.92 603 ASP A CA 1
ATOM 661 C C . ASP A 1 107 ? 49.382 -4.710 30.533 1.00 11.29 603 ASP A C 1
ATOM 662 O O . ASP A 1 107 ? 48.608 -4.277 31.396 1.00 11.59 603 ASP A O 1
ATOM 667 N N . SER A 1 108 ? 50.400 -3.982 30.059 1.00 11.20 604 SER A N 1
ATOM 668 C CA . SER A 1 108 ? 50.683 -2.656 30.570 1.00 11.32 604 SER A CA 1
ATOM 669 C C . SER A 1 108 ? 49.629 -1.599 30.239 1.00 10.56 604 SER A C 1
ATOM 670 O O . SER A 1 108 ? 49.575 -0.583 30.886 1.00 11.85 604 SER A O 1
ATOM 673 N N . ILE A 1 109 ? 48.828 -1.860 29.212 1.00 9.45 605 ILE A N 1
ATOM 674 C CA . ILE A 1 109 ? 47.792 -0.930 28.750 1.00 8.74 605 ILE A CA 1
ATOM 675 C C . ILE A 1 109 ? 46.369 -1.447 29.038 1.00 8.04 605 ILE A C 1
ATOM 676 O O . ILE A 1 109 ? 45.395 -0.842 28.594 1.00 8.63 605 ILE A O 1
ATOM 681 N N . ASN A 1 110 ? 46.282 -2.493 29.857 1.00 8.34 606 ASN A N 1
ATOM 682 C CA . ASN A 1 110 ? 45.040 -3.073 30.350 1.00 8.06 606 ASN A CA 1
ATOM 683 C C . ASN A 1 110 ? 44.743 -2.427 31.682 1.00 8.26 606 ASN A C 1
ATOM 684 O O . ASN A 1 110 ? 45.298 -2.834 32.725 1.00 8.66 606 ASN A O 1
ATOM 689 N N . VAL A 1 111 ? 43.849 -1.437 31.690 1.00 7.69 607 VAL A N 1
ATOM 690 C CA . VAL A 1 111 ? 43.624 -0.607 32.857 1.00 8.01 607 VAL A CA 1
ATOM 691 C C . VAL A 1 111 ? 42.146 -0.296 33.043 1.00 7.24 607 VAL A C 1
ATOM 692 O O . VAL A 1 111 ? 41.365 -0.419 32.089 1.00 7.64 607 VAL A O 1
ATOM 696 N N . MET A 1 112 ? 41.800 0.167 34.240 1.00 7.12 608 MET A N 1
ATOM 697 C CA . MET A 1 112 ? 40.473 0.634 34.535 1.00 7.15 608 MET A CA 1
ATOM 698 C C . MET A 1 112 ? 40.264 2.064 34.090 1.00 6.88 608 MET A C 1
ATOM 699 O O . MET A 1 112 ? 41.095 2.928 34.353 1.00 7.74 608 MET A O 1
ATOM 704 N N . GLY A 1 113 ? 39.105 2.331 33.523 1.00 6.96 609 GLY A N 1
ATOM 705 C CA . GLY A 1 113 ? 38.590 3.662 33.269 1.00 6.87 609 GLY A CA 1
ATOM 706 C C . GLY A 1 113 ? 37.606 4.077 34.333 1.00 6.44 609 GLY A C 1
ATOM 707 O O . GLY A 1 113 ? 37.708 3.681 35.495 1.00 7.54 609 GLY A O 1
ATOM 708 N N . GLN A 1 114 ? 36.613 4.874 33.946 1.00 6.44 610 GLN A N 1
ATOM 709 C CA . GLN A 1 114 ? 35.629 5.322 34.947 1.00 6.58 610 GLN A CA 1
ATOM 710 C C . GLN A 1 114 ? 34.852 4.102 35.442 1.00 6.40 610 GLN A C 1
ATOM 711 O O . GLN A 1 114 ? 34.429 3.242 34.642 1.00 6.92 610 GLN A O 1
ATOM 717 N N . ARG A 1 115 ? 34.604 4.063 36.758 1.00 7.09 611 ARG A N 1
ATOM 718 C CA . ARG A 1 115 ? 33.920 2.937 37.396 1.00 7.13 611 ARG A CA 1
ATOM 719 C C . ARG A 1 115 ? 32.432 3.168 37.557 1.00 7.10 611 ARG A C 1
ATOM 720 O O . ARG A 1 115 ? 31.722 2.237 37.930 1.00 7.81 611 ARG A O 1
ATOM 728 N N . GLY A 1 116 ? 31.973 4.391 37.319 1.00 7.00 612 GLY A N 1
ATOM 729 C CA . GLY A 1 116 ? 30.569 4.753 37.378 1.00 7.16 612 GLY A CA 1
ATOM 730 C C . GLY A 1 116 ? 30.089 5.307 36.068 1.00 6.82 612 GLY A C 1
ATOM 731 O O . GLY A 1 116 ? 30.849 5.427 35.097 1.00 6.97 612 GLY A O 1
ATOM 732 N N . TYR A 1 117 ? 28.803 5.668 36.027 1.00 7.27 613 TYR A N 1
ATOM 733 C CA . TYR A 1 117 ? 28.112 5.944 34.780 1.00 6.37 613 TYR A CA 1
ATOM 734 C C . TYR A 1 117 ? 28.132 7.411 34.342 1.00 5.94 613 TYR A C 1
ATOM 735 O O . TYR A 1 117 ? 27.810 8.318 35.106 1.00 7.36 613 TYR A O 1
ATOM 744 N N . GLY A 1 118 ? 28.445 7.614 33.070 1.00 6.02 614 GLY A N 1
ATOM 745 C CA . GLY A 1 118 ? 28.187 8.850 32.388 1.00 6.38 614 GLY A CA 1
ATOM 746 C C . GLY A 1 118 ? 28.892 10.042 33.008 1.00 6.25 614 GLY A C 1
ATOM 747 O O . GLY A 1 118 ? 29.941 9.917 33.640 1.00 6.64 614 GLY A O 1
ATOM 748 N N . MET A 1 119 ? 28.329 11.226 32.776 1.00 6.75 615 MET A N 1
ATOM 749 C CA . MET A 1 119 ? 28.880 12.444 33.350 1.00 6.61 615 MET A CA 1
ATOM 750 C C . MET A 1 119 ? 28.794 12.430 34.874 1.00 6.95 615 MET A C 1
ATOM 751 O O . MET A 1 119 ? 29.481 13.215 35.520 1.00 8.26 615 MET A O 1
ATOM 756 N N . GLY A 1 120 ? 28.000 11.551 35.465 1.00 7.42 616 GLY A N 1
ATOM 757 C CA . GLY A 1 120 ? 27.983 11.407 36.914 1.00 7.58 616 GLY A CA 1
ATOM 758 C C . GLY A 1 120 ? 29.259 10.835 37.485 1.00 7.74 616 GLY A C 1
ATOM 759 O O . GLY A 1 120 ? 29.444 10.897 38.698 1.00 10.39 616 GLY A O 1
ATOM 760 N N . ASP A 1 121 ? 30.165 10.332 36.655 1.00 7.49 617 ASP A N 1
ATOM 761 C CA . ASP A 1 121 ? 31.481 9.943 37.089 1.00 7.60 617 ASP A CA 1
ATOM 762 C C . ASP A 1 121 ? 32.578 10.716 36.400 1.00 7.35 617 ASP A C 1
ATOM 763 O O . ASP A 1 121 ? 33.687 10.186 36.200 1.00 9.02 617 ASP A O 1
ATOM 768 N N . VAL A 1 122 ? 32.292 11.967 36.069 1.00 6.99 618 VAL A N 1
ATOM 769 C CA . VAL A 1 122 ? 33.265 12.880 35.487 1.00 7.36 618 VAL A CA 1
ATOM 770 C C . VAL A 1 122 ? 33.387 14.087 36.415 1.00 7.63 618 VAL A C 1
ATOM 771 O O . VAL A 1 122 ? 32.358 14.622 36.890 1.00 8.82 618 VAL A O 1
ATOM 775 N N . GLY A 1 123 ? 34.622 14.558 36.614 1.00 8.06 619 GLY A N 1
ATOM 776 C CA . GLY A 1 123 ? 34.856 15.766 37.356 1.00 8.73 619 GLY A CA 1
ATOM 777 C C . GLY A 1 123 ? 35.936 15.629 38.398 1.00 9.01 619 GLY A C 1
ATOM 778 O O . GLY A 1 123 ? 36.853 14.779 38.298 1.00 9.54 619 GLY A O 1
ATOM 779 N N . SER A 1 124 ? 35.868 16.513 39.392 1.00 10.00 620 SER A N 1
ATOM 780 C CA A SER A 1 124 ? 36.905 16.663 40.371 0.50 11.34 620 SER A CA 1
ATOM 781 C CA B SER A 1 124 ? 36.915 16.661 40.391 0.50 11.24 620 SER A CA 1
ATOM 782 C C . SER A 1 124 ? 37.114 15.353 41.117 1.00 10.13 620 SER A C 1
ATOM 783 O O . SER A 1 124 ? 36.176 14.769 41.645 1.00 12.65 620 SER A O 1
ATOM 788 N N . GLY A 1 125 ? 38.378 14.936 41.215 1.00 12.50 621 GLY A N 1
ATOM 789 C CA . GLY A 1 125 ? 38.719 13.738 41.948 1.00 12.27 621 GLY A CA 1
ATOM 790 C C . GLY A 1 125 ? 38.393 12.428 41.273 1.00 10.60 621 GLY A C 1
ATOM 791 O O . GLY A 1 125 ? 38.563 11.365 41.882 1.00 12.30 621 GLY A O 1
ATOM 792 N N . LYS A 1 126 ? 37.957 12.474 40.002 1.00 9.55 622 LYS A N 1
ATOM 793 C CA A LYS A 1 126 ? 37.460 11.283 39.318 0.50 8.92 622 LYS A CA 1
ATOM 794 C CA B LYS A 1 126 ? 37.454 11.284 39.321 0.50 9.06 622 LYS A CA 1
ATOM 795 C C . LYS A 1 126 ? 38.394 10.785 38.225 1.00 8.36 622 LYS A C 1
ATOM 796 O O . LYS A 1 126 ? 37.998 10.002 37.372 1.00 8.90 622 LYS A O 1
ATOM 807 N N . ASP A 1 127 ? 39.667 11.148 38.280 1.00 8.77 623 ASP A N 1
ATOM 808 C CA . ASP A 1 127 ? 40.583 10.580 37.294 1.00 8.07 623 ASP A CA 1
ATOM 809 C C . ASP A 1 127 ? 40.672 9.060 37.443 1.00 8.34 623 ASP A C 1
ATOM 810 O O . ASP A 1 127 ? 40.614 8.526 38.579 1.00 9.81 623 ASP A O 1
ATOM 815 N N . SER A 1 128 ? 40.892 8.377 36.332 1.00 7.79 624 SER A N 1
ATOM 816 C CA . SER A 1 128 ? 41.188 6.975 36.329 1.00 7.76 624 SER A CA 1
ATOM 817 C C . SER A 1 128 ? 42.507 6.705 35.642 1.00 7.99 624 SER A C 1
ATOM 818 O O . SER A 1 128 ? 43.049 7.551 34.910 1.00 8.52 624 SER A O 1
ATOM 821 N N . ALA A 1 129 ? 43.005 5.478 35.793 1.00 7.98 625 ALA A N 1
ATOM 822 C CA . ALA A 1 129 ? 44.150 5.056 34.996 1.00 8.61 625 ALA A CA 1
ATOM 823 C C . ALA A 1 129 ? 43.859 5.253 33.517 1.00 8.08 625 ALA A C 1
ATOM 824 O O . ALA A 1 129 ? 44.704 5.719 32.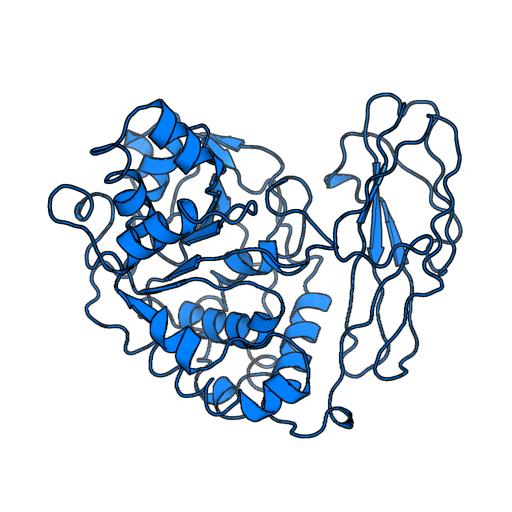759 1.00 8.43 625 ALA A O 1
ATOM 826 N N . GLY A 1 130 ? 42.650 4.906 33.099 1.00 7.09 626 GLY A N 1
ATOM 827 C CA . GLY A 1 130 ? 42.296 5.024 31.697 1.00 7.31 626 GLY A CA 1
ATOM 828 C C . GLY A 1 130 ? 42.197 6.449 31.197 1.00 6.80 626 GLY A C 1
ATOM 829 O O . GLY A 1 130 ? 42.645 6.758 30.097 1.00 7.59 626 GLY A O 1
ATOM 830 N N . SER A 1 131 ? 41.625 7.355 31.993 1.00 6.80 627 SER A N 1
ATOM 831 C CA . SER A 1 131 ? 41.522 8.724 31.551 1.00 7.26 627 SER A CA 1
ATOM 832 C C . SER A 1 131 ? 42.910 9.334 31.440 1.00 7.27 627 SER A C 1
ATOM 833 O O . SER A 1 131 ? 43.209 10.036 30.492 1.00 7.82 627 SER A O 1
ATOM 836 N N . ASN A 1 132 ? 43.751 9.058 32.424 1.00 7.60 628 ASN A N 1
ATOM 837 C CA . ASN A 1 132 ? 45.117 9.564 32.350 1.00 8.03 628 ASN A CA 1
ATOM 838 C C . ASN A 1 132 ? 45.868 8.944 31.177 1.00 8.34 628 ASN A C 1
ATOM 839 O O . ASN A 1 132 ? 46.706 9.638 30.573 1.00 8.91 628 ASN A O 1
ATOM 844 N N . LEU A 1 133 ? 45.623 7.687 30.850 1.00 8.19 629 LEU A N 1
ATOM 845 C CA . LEU A 1 133 ? 46.262 7.040 29.712 1.00 8.28 629 LEU A CA 1
ATOM 846 C C . LEU A 1 133 ? 45.898 7.764 28.419 1.00 8.28 629 LEU A C 1
ATOM 847 O O . LEU A 1 133 ? 46.754 8.006 27.557 1.00 8.75 629 LEU A O 1
ATOM 852 N N . ILE A 1 134 ? 44.631 8.144 28.256 1.00 7.40 630 ILE A N 1
ATOM 853 C CA . ILE A 1 134 ? 44.209 8.877 27.109 1.00 7.77 630 ILE A CA 1
ATOM 854 C C . ILE A 1 134 ? 44.939 10.209 27.023 1.00 7.87 630 ILE A C 1
ATOM 855 O O . ILE A 1 134 ? 45.395 10.615 25.951 1.00 8.90 630 ILE A O 1
ATOM 860 N N . ILE A 1 135 ? 44.988 10.958 28.123 1.00 8.01 631 ILE A N 1
ATOM 861 C CA . ILE A 1 135 ? 45.710 12.232 28.119 1.00 8.66 631 ILE A CA 1
ATOM 862 C C . ILE A 1 135 ? 47.157 12.037 27.636 1.00 8.98 631 ILE A C 1
ATOM 863 O O . ILE A 1 135 ? 47.649 12.781 26.785 1.00 9.75 631 ILE A O 1
ATOM 868 N N . ALA A 1 136 ? 47.822 11.042 28.206 1.00 8.98 632 ALA A N 1
ATOM 869 C CA . ALA A 1 136 ? 49.222 10.827 27.868 1.00 10.00 632 ALA A CA 1
ATOM 870 C C . ALA A 1 136 ? 49.399 10.480 26.405 1.00 10.15 632 ALA A C 1
ATOM 871 O O . ALA A 1 136 ? 50.351 10.919 25.745 1.00 11.48 632 ALA A O 1
ATOM 873 N N . ALA A 1 137 ? 48.471 9.708 25.852 1.00 9.45 633 ALA A N 1
ATOM 874 C CA . ALA A 1 137 ? 48.560 9.331 24.436 1.00 9.47 633 ALA A CA 1
ATOM 875 C C . ALA A 1 137 ? 48.358 10.529 23.538 1.00 9.80 633 ALA A C 1
ATOM 876 O O . ALA A 1 137 ? 49.105 10.733 22.569 1.00 11.63 633 ALA A O 1
ATOM 878 N N . VAL A 1 138 ? 47.369 11.355 23.825 1.00 10.11 634 VAL A N 1
ATOM 879 C CA . VAL A 1 138 ? 47.116 12.536 23.016 1.00 10.63 634 VAL A CA 1
ATOM 880 C C . VAL A 1 138 ? 48.279 13.505 23.107 1.00 11.25 634 VAL A C 1
ATOM 881 O O . VAL A 1 138 ? 48.651 14.131 22.112 1.00 12.26 634 VAL A O 1
ATOM 885 N N . ASP A 1 139 ? 48.905 13.609 24.278 1.00 10.79 635 ASP A N 1
ATOM 886 C CA . ASP A 1 139 ? 50.020 14.505 24.472 1.00 12.46 635 ASP A CA 1
ATOM 887 C C . ASP A 1 139 ? 51.286 14.033 23.759 1.00 12.71 635 ASP A C 1
ATOM 888 O O . ASP A 1 139 ? 52.192 14.819 23.548 1.00 15.16 635 ASP A O 1
ATOM 893 N N . LYS A 1 140 ? 51.426 12.738 23.492 1.00 12.53 636 LYS A N 1
ATOM 894 C CA . LYS A 1 140 ? 52.667 12.163 22.985 1.00 13.11 636 LYS A CA 1
ATOM 895 C C . LYS A 1 140 ? 53.083 12.857 21.692 1.00 11.84 636 LYS A C 1
ATOM 896 O O . LYS A 1 140 ? 52.250 13.177 20.839 1.00 13.94 636 LYS A O 1
ATOM 902 N N . ASP A 1 141 ? 54.394 12.917 21.493 1.00 13.28 637 ASP A N 1
ATOM 903 C CA . ASP A 1 141 ? 55.003 13.536 20.315 1.00 12.62 637 ASP A CA 1
ATOM 904 C C . ASP A 1 141 ? 55.018 12.583 19.137 1.00 14.02 637 ASP A C 1
ATOM 905 O O . ASP A 1 141 ? 56.018 12.431 18.448 1.00 15.18 637 ASP A O 1
ATOM 910 N N . ASP A 1 142 ? 53.865 12.010 18.826 1.00 14.60 638 ASP A N 1
ATOM 911 C CA . ASP A 1 142 ? 53.654 11.229 17.621 1.00 14.08 638 ASP A CA 1
ATOM 912 C C . ASP A 1 142 ? 52.721 12.073 16.755 1.00 14.61 638 ASP A C 1
ATOM 913 O O . ASP A 1 142 ? 51.651 12.451 17.216 1.00 15.15 638 ASP A O 1
ATOM 918 N N . PRO A 1 143 ? 53.065 12.350 15.490 1.00 14.80 639 PRO A N 1
ATOM 919 C CA . PRO A 1 143 ? 52.220 13.232 14.662 1.00 15.58 639 PRO A CA 1
ATOM 920 C C . PRO A 1 143 ? 50.873 12.625 14.301 1.00 13.94 639 PRO A C 1
ATOM 921 O O . PRO A 1 143 ? 49.985 13.334 13.818 1.00 16.05 639 PRO A O 1
ATOM 925 N N . ARG A 1 144 ? 50.752 11.310 14.457 1.00 13.89 640 ARG A N 1
ATOM 926 C CA . ARG A 1 144 ? 49.514 10.667 14.143 1.00 12.77 640 ARG A CA 1
ATOM 927 C C . ARG A 1 144 ? 48.474 11.002 15.221 1.00 11.30 640 ARG A C 1
ATOM 928 O O . ARG A 1 144 ? 48.774 10.958 16.409 1.00 11.65 640 ARG A O 1
ATOM 936 N N . PRO A 1 145 ? 47.237 11.235 14.823 1.00 10.74 641 PRO A N 1
ATOM 937 C CA . PRO A 1 145 ? 46.180 11.423 15.798 1.00 9.46 641 PRO A CA 1
ATOM 938 C C . PRO A 1 145 ? 45.882 10.115 16.519 1.00 9.05 641 PRO A C 1
ATOM 939 O O . PRO A 1 145 ? 46.291 9.044 16.085 1.00 10.29 641 PRO A O 1
ATOM 943 N N . VAL A 1 146 ? 45.135 10.219 17.602 1.00 8.91 642 VAL A N 1
ATOM 944 C CA A VAL A 1 146 ? 44.716 9.013 18.238 0.50 9.00 642 VAL A CA 1
ATOM 945 C CA B VAL A 1 146 ? 44.749 9.115 18.509 0.50 8.83 642 VAL A CA 1
ATOM 946 C C . VAL A 1 146 ? 43.222 8.935 18.405 1.00 7.66 642 VAL A C 1
ATOM 947 O O . VAL A 1 146 ? 42.504 9.916 18.658 1.00 8.25 642 VAL A O 1
ATOM 954 N N . TRP A 1 147 ? 42.739 7.738 18.084 1.00 6.98 643 TRP A N 1
ATOM 955 C CA . TRP A 1 147 ? 41.344 7.397 18.226 1.00 6.54 643 TRP A CA 1
ATOM 956 C C . TRP A 1 147 ? 41.097 6.861 19.612 1.00 6.74 643 TRP A C 1
ATOM 957 O O . TRP A 1 147 ? 41.842 6.012 20.108 1.00 7.98 643 TRP A O 1
ATOM 968 N N . ALA A 1 148 ? 40.015 7.327 20.226 1.00 6.47 644 ALA A N 1
ATOM 969 C CA . ALA A 1 148 ? 39.484 6.718 21.442 1.00 6.54 644 ALA A CA 1
ATOM 970 C C . ALA A 1 148 ? 38.066 6.282 21.149 1.00 6.30 644 ALA A C 1
ATOM 971 O O . ALA A 1 148 ? 37.298 7.044 20.578 1.00 7.36 644 ALA A O 1
ATOM 973 N N . THR A 1 149 ? 37.720 5.062 21.532 1.00 6.32 645 THR A N 1
ATOM 974 C CA . THR A 1 149 ? 36.451 4.497 21.154 1.00 6.31 645 THR A CA 1
ATOM 975 C C . THR A 1 149 ? 35.582 4.220 22.368 1.00 6.22 645 THR A C 1
ATOM 976 O O . THR A 1 149 ? 36.065 4.008 23.497 1.00 6.55 645 THR A O 1
ATOM 980 N N . CYS A 1 150 ? 34.282 4.168 22.121 1.00 5.94 646 CYS A N 1
ATOM 981 C CA . CYS A 1 150 ? 33.274 3.861 23.130 1.00 5.98 646 CYS A CA 1
ATOM 982 C C . CYS A 1 150 ? 32.531 2.597 22.725 1.00 5.55 646 CYS A C 1
ATOM 983 O O . CYS A 1 150 ? 31.590 2.630 21.927 1.00 6.32 646 CYS A O 1
ATOM 986 N N . TRP A 1 151 ? 32.975 1.455 23.250 1.00 5.44 647 TRP A N 1
ATOM 987 C CA . TRP A 1 151 ? 32.228 0.220 23.103 1.00 5.72 647 TRP A CA 1
ATOM 988 C C . TRP A 1 151 ? 31.078 0.156 24.100 1.00 6.00 647 TRP A C 1
ATOM 989 O O . TRP A 1 151 ? 30.099 -0.576 23.880 1.00 7.18 647 TRP A O 1
ATOM 1000 N N . GLY A 1 152 ? 31.224 0.877 25.203 1.00 6.30 648 GLY A N 1
ATOM 1001 C CA . GLY A 1 152 ? 30.146 1.230 26.115 1.00 6.72 648 GLY A CA 1
ATOM 1002 C C . GLY A 1 152 ? 29.984 2.747 26.039 1.00 5.40 648 GLY A C 1
ATOM 1003 O O . GLY A 1 152 ? 29.853 3.315 24.959 1.00 5.99 648 GLY A O 1
ATOM 1004 N N . GLY A 1 153 ? 29.979 3.392 27.212 1.00 5.68 649 GLY A N 1
ATOM 1005 C CA . GLY A 1 153 ? 29.925 4.836 27.252 1.00 5.75 649 GLY A CA 1
ATOM 1006 C C . GLY A 1 153 ? 31.246 5.488 26.844 1.00 5.40 649 GLY A C 1
ATOM 1007 O O . GLY A 1 153 ? 32.239 4.814 26.576 1.00 5.98 649 GLY A O 1
ATOM 1008 N N . CYS A 1 154 ? 31.232 6.816 26.772 1.00 5.95 650 CYS A N 1
ATOM 1009 C CA . CYS A 1 154 ? 32.435 7.578 26.447 1.00 5.16 650 CYS A CA 1
ATOM 1010 C C . CYS A 1 154 ? 33.016 8.308 27.650 1.00 5.86 650 CYS A C 1
ATOM 1011 O O . CYS A 1 154 ? 33.945 9.128 27.467 1.00 6.05 650 CYS A O 1
ATOM 1014 N N . ASN A 1 155 ? 32.552 8.053 28.881 1.00 5.30 651 ASN A N 1
ATOM 1015 C CA . ASN A 1 155 ? 32.950 8.909 29.962 1.00 5.88 651 ASN A CA 1
ATOM 1016 C C . ASN A 1 155 ? 34.417 8.865 30.354 1.00 5.61 651 ASN A C 1
ATOM 1017 O O . ASN A 1 155 ? 34.873 9.803 31.020 1.00 6.55 651 ASN A O 1
ATOM 1022 N N . THR A 1 156 ? 35.178 7.839 29.999 1.00 5.65 652 THR A N 1
ATOM 1023 C CA . THR A 1 156 ? 36.619 7.867 30.280 1.00 5.97 652 THR A CA 1
ATOM 1024 C C . THR A 1 156 ? 37.310 8.876 29.387 1.00 6.17 652 THR A C 1
ATOM 1025 O O . THR A 1 156 ? 38.259 9.563 29.793 1.00 6.83 652 THR A O 1
ATOM 1029 N N . ILE A 1 157 ? 36.837 9.006 28.155 1.00 5.95 653 ILE A N 1
ATOM 1030 C CA . ILE A 1 157 ? 37.302 10.036 27.234 1.00 6.36 653 ILE A CA 1
ATOM 1031 C C . ILE A 1 157 ? 36.871 11.410 27.782 1.00 6.42 653 ILE A C 1
ATOM 1032 O O . ILE A 1 157 ? 37.669 12.371 27.783 1.00 7.02 653 ILE A O 1
ATOM 1037 N N . ALA A 1 158 ? 35.623 11.518 28.231 1.00 6.85 654 ALA A N 1
ATOM 1038 C CA . ALA A 1 158 ? 35.137 12.795 28.777 1.00 6.65 654 ALA A CA 1
ATOM 1039 C C . ALA A 1 158 ? 35.959 13.202 30.016 1.00 6.84 654 ALA A C 1
ATOM 1040 O O . ALA A 1 158 ? 36.254 14.386 30.153 1.00 7.42 654 ALA A O 1
ATOM 1042 N N . GLN A 1 159 ? 36.328 12.263 30.872 1.00 6.56 655 GLN A N 1
ATOM 1043 C CA . GLN A 1 159 ? 37.123 12.634 32.049 1.00 6.87 655 GLN A CA 1
ATOM 1044 C C . GLN A 1 159 ? 38.491 13.187 31.597 1.00 7.34 655 GLN A C 1
ATOM 1045 O O . GLN A 1 159 ? 38.987 14.167 32.161 1.00 8.08 655 GLN A O 1
ATOM 1051 N N . ALA A 1 160 ? 39.100 12.563 30.596 1.00 7.12 656 ALA A N 1
ATOM 1052 C CA . ALA A 1 160 ? 40.387 13.037 30.060 1.00 7.67 656 ALA A CA 1
ATOM 1053 C C . ALA A 1 160 ? 40.241 14.478 29.563 1.00 7.97 656 ALA A C 1
ATOM 1054 O O . ALA A 1 160 ? 41.038 15.358 29.899 1.00 8.50 656 ALA A O 1
ATOM 1056 N N . VAL A 1 161 ? 39.254 14.713 28.707 1.00 7.67 657 VAL A N 1
ATOM 1057 C CA . VAL A 1 161 ? 39.056 16.054 28.141 1.00 8.07 657 VAL A CA 1
ATOM 1058 C C . VAL A 1 161 ? 38.691 17.063 29.238 1.00 8.15 657 VAL A C 1
ATOM 1059 O O . VAL A 1 161 ? 39.205 18.183 29.245 1.00 8.87 657 VAL A O 1
ATOM 1063 N N . TRP A 1 162 ? 37.832 16.670 30.175 1.00 8.17 658 TRP A N 1
ATOM 1064 C CA . TRP A 1 162 ? 37.455 17.533 31.270 1.00 9.32 658 TRP A CA 1
ATOM 1065 C C . TRP A 1 162 ? 38.687 17.963 32.061 1.00 8.84 658 TRP A C 1
ATOM 1066 O O . TRP A 1 162 ? 38.837 19.146 32.413 1.00 9.55 658 TRP A O 1
ATOM 1077 N N . LYS A 1 163 ? 39.564 17.020 32.348 1.00 8.75 659 LYS A N 1
ATOM 1078 C CA A LYS A 1 163 ? 40.749 17.347 33.126 0.50 9.31 659 LYS A CA 1
ATOM 1079 C CA B LYS A 1 163 ? 40.776 17.309 33.109 0.50 10.03 659 LYS A CA 1
ATOM 1080 C C . LYS A 1 163 ? 41.642 18.328 32.351 1.00 9.27 659 LYS A C 1
ATOM 1081 O O . LYS A 1 163 ? 42.160 19.285 32.931 1.00 10.78 659 LYS A O 1
ATOM 1092 N N . VAL A 1 164 ? 41.844 18.100 31.065 1.00 9.03 660 VAL A N 1
ATOM 1093 C CA . VAL A 1 164 ? 42.628 19.017 30.246 1.00 9.78 660 VAL A CA 1
ATOM 1094 C C . VAL A 1 164 ? 41.985 20.410 30.224 1.00 9.94 660 VAL A C 1
ATOM 1095 O O . VAL A 1 164 ? 42.675 21.432 30.446 1.00 10.59 660 VAL A O 1
ATOM 1099 N N . GLN A 1 165 ? 40.682 20.478 30.009 1.00 9.41 661 GLN A N 1
ATOM 1100 C CA . GLN A 1 165 ? 39.983 21.749 30.032 1.00 10.43 661 GLN A CA 1
ATOM 1101 C C . GLN A 1 165 ? 40.138 22.459 31.369 1.00 10.72 661 GLN A C 1
ATOM 1102 O O . GLN A 1 165 ? 40.257 23.672 31.438 1.00 12.77 661 GLN A O 1
ATOM 1108 N N . ASN A 1 166 ? 40.174 21.700 32.448 1.00 10.45 662 ASN A N 1
ATOM 1109 C CA . ASN A 1 166 ? 40.209 22.230 33.809 1.00 11.82 662 ASN A CA 1
ATOM 1110 C C . ASN A 1 166 ? 41.589 22.699 34.231 1.00 12.82 662 ASN A C 1
ATOM 1111 O O . ASN A 1 166 ? 41.708 23.372 35.219 1.00 15.37 662 ASN A O 1
ATOM 1116 N N . THR A 1 167 ? 42.623 22.292 33.510 1.00 12.00 663 THR A N 1
ATOM 1117 C CA . THR A 1 167 ? 43.994 22.513 33.952 1.00 12.56 663 THR A CA 1
ATOM 1118 C C . THR A 1 167 ? 44.894 23.211 32.949 1.00 13.63 663 THR A C 1
ATOM 1119 O O . THR A 1 167 ? 46.034 23.552 33.316 1.00 16.28 663 THR A O 1
ATOM 1123 N N . ARG A 1 168 ? 44.451 23.396 31.711 1.00 12.09 664 ARG A N 1
ATOM 1124 C CA . ARG A 1 168 ? 45.292 23.937 30.643 1.00 12.00 664 ARG A CA 1
ATOM 1125 C C . ARG A 1 168 ? 44.660 25.157 30.014 1.00 12.84 664 ARG A C 1
ATOM 1126 O O . ARG A 1 168 ? 43.496 25.493 30.255 1.00 14.19 664 ARG A O 1
ATOM 1134 N N . SER A 1 169 ? 45.448 25.878 29.238 1.00 13.00 665 SER A N 1
ATOM 1135 C CA . SER A 1 169 ? 44.942 27.052 28.534 1.00 13.40 665 SER A CA 1
ATOM 1136 C C . SER A 1 169 ? 43.989 26.660 27.419 1.00 13.10 665 SER A C 1
ATOM 1137 O O . SER A 1 169 ? 43.969 25.488 26.955 1.00 13.05 665 SER A O 1
ATOM 1140 N N . GLN A 1 170 ? 43.238 27.634 26.909 1.00 14.60 666 GLN A N 1
ATOM 1141 C CA . GLN A 1 170 ? 42.386 27.393 25.766 1.00 14.22 666 GLN A CA 1
ATOM 1142 C C . GLN A 1 170 ? 43.184 26.848 24.583 1.00 13.54 666 GLN A C 1
ATOM 1143 O O . GLN A 1 170 ? 42.724 25.931 23.897 1.00 13.61 666 GLN A O 1
ATOM 1149 N N . ALA A 1 171 ? 44.318 27.459 24.276 1.00 15.10 667 ALA A N 1
ATOM 1150 C CA . ALA A 1 171 ? 45.120 27.007 23.147 1.00 15.31 667 ALA A CA 1
ATOM 1151 C C . ALA A 1 171 ? 45.562 25.555 23.335 1.00 13.73 667 ALA A C 1
ATOM 1152 O O . ALA A 1 171 ? 45.576 24.768 22.369 1.00 14.47 667 ALA A O 1
ATOM 1154 N N . GLN A 1 172 ? 45.972 25.206 24.555 1.00 13.25 668 GLN A N 1
ATOM 1155 C CA . GLN A 1 172 ? 46.402 23.831 24.851 1.00 12.85 668 GLN A CA 1
ATOM 1156 C C . GLN A 1 172 ? 45.236 22.832 24.744 1.00 11.22 668 GLN A C 1
ATOM 1157 O O . GLN A 1 172 ? 45.400 21.736 24.214 1.00 11.63 668 GLN A O 1
ATOM 1163 N N . LEU A 1 173 ? 44.059 23.264 25.153 1.00 11.51 669 LEU A N 1
ATOM 1164 C CA . LEU A 1 173 ? 42.857 22.422 25.007 1.00 10.25 669 LEU A CA 1
ATOM 1165 C C . LEU A 1 173 ? 42.512 22.234 23.533 1.00 10.73 669 LEU A C 1
ATOM 1166 O O . LEU A 1 173 ? 42.257 21.099 23.080 1.00 10.68 669 LEU A O 1
ATOM 1171 N N . ASP A 1 174 ? 42.598 23.306 22.748 1.00 11.18 670 ASP A N 1
ATOM 1172 C CA . ASP A 1 174 ? 42.296 23.182 21.336 1.00 12.10 670 ASP A CA 1
ATOM 1173 C C . ASP A 1 174 ? 43.277 22.250 20.660 1.00 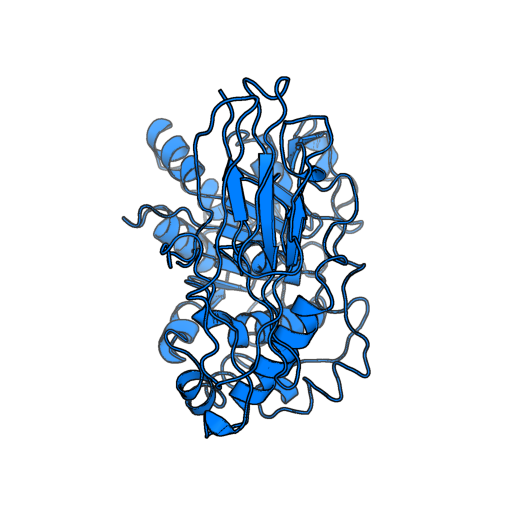11.65 670 ASP A C 1
ATOM 1174 O O . ASP A 1 174 ? 42.915 21.473 19.772 1.00 11.73 670 ASP A O 1
ATOM 1179 N N . ALA A 1 175 ? 44.540 22.338 21.046 1.00 12.23 671 ALA A N 1
ATOM 1180 C CA . ALA A 1 175 ? 45.541 21.458 20.453 1.00 12.00 671 ALA A CA 1
ATOM 1181 C C . ALA A 1 175 ? 45.275 19.990 20.795 1.00 10.80 671 ALA A C 1
ATOM 1182 O O . ALA A 1 175 ? 45.391 19.120 19.947 1.00 11.87 671 ALA A O 1
ATOM 1184 N N . PHE A 1 176 ? 44.918 19.739 22.043 1.00 10.51 672 PHE A N 1
ATOM 1185 C CA . PHE A 1 176 ? 44.560 18.412 22.534 1.00 9.50 672 PHE A CA 1
ATOM 1186 C C . PHE A 1 176 ? 43.406 17.844 21.681 1.00 9.02 672 PHE A C 1
ATOM 1187 O O . PHE A 1 176 ? 43.506 16.748 21.107 1.00 9.76 672 PHE A O 1
ATOM 1195 N N . ILE A 1 177 ? 42.341 18.612 21.543 1.00 9.00 673 ILE A N 1
ATOM 1196 C CA . ILE A 1 177 ? 41.171 18.194 20.768 1.00 8.72 673 ILE A CA 1
ATOM 1197 C C . ILE A 1 177 ? 41.520 17.898 19.331 1.00 9.11 673 ILE A C 1
ATOM 1198 O O . ILE A 1 177 ? 41.009 16.953 18.738 1.00 9.35 673 ILE A O 1
ATOM 1203 N N . SER A 1 178 ? 42.430 18.684 18.763 1.00 8.75 674 SER A N 1
ATOM 1204 C CA . SER A 1 178 ? 42.778 18.512 17.368 1.00 10.20 674 SER A CA 1
ATOM 1205 C C . SER A 1 178 ? 43.457 17.184 17.062 1.00 9.34 674 SER A C 1
ATOM 1206 O O . SER A 1 178 ? 43.454 16.731 15.917 1.00 10.55 674 SER A O 1
ATOM 1209 N N . LYS A 1 179 ? 44.060 16.574 18.089 1.00 8.70 675 LYS A N 1
ATOM 1210 C CA . LYS A 1 179 ? 44.785 15.336 17.930 1.00 9.26 675 LYS A CA 1
ATOM 1211 C C . LYS A 1 179 ? 43.977 14.081 18.300 1.00 9.25 675 LYS A C 1
ATOM 1212 O O . LYS A 1 179 ? 44.460 12.984 18.129 1.00 11.13 675 LYS A O 1
ATOM 1218 N N . LEU A 1 180 ? 42.747 14.274 18.751 1.00 8.27 676 LEU A N 1
ATOM 1219 C CA . LEU A 1 180 ? 41.852 13.199 19.191 1.00 7.78 676 LEU A CA 1
ATOM 1220 C C . LEU A 1 180 ? 40.780 12.968 18.125 1.00 7.12 676 LEU A C 1
ATOM 1221 O O . LEU A 1 180 ? 40.404 13.888 17.403 1.00 7.75 676 LEU A O 1
ATOM 1226 N N . ARG A 1 181 ? 40.246 11.743 18.089 1.00 7.27 677 ARG A N 1
ATOM 1227 C CA . ARG A 1 181 ? 39.028 11.420 17.357 1.00 7.45 677 ARG A CA 1
ATOM 1228 C C . ARG A 1 181 ? 38.260 10.427 18.205 1.00 6.58 677 ARG A C 1
ATOM 1229 O O . ARG A 1 181 ? 38.885 9.624 18.909 1.00 7.51 677 ARG A O 1
ATOM 1237 N N . VAL A 1 182 ? 36.937 10.488 18.154 1.00 6.24 678 VAL A N 1
ATOM 1238 C CA . VAL A 1 182 ? 36.110 9.557 18.903 1.00 6.07 678 VAL A CA 1
ATOM 1239 C C . VAL A 1 182 ? 35.239 8.754 17.953 1.00 5.62 678 VAL A C 1
ATOM 1240 O O . VAL A 1 182 ? 34.566 9.311 17.079 1.00 6.32 678 VAL A O 1
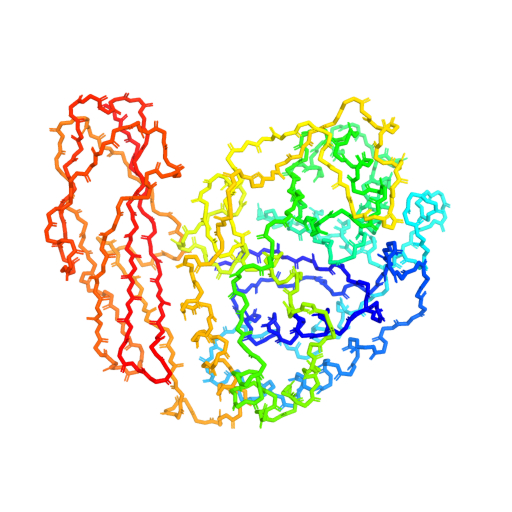ATOM 1244 N N . TYR A 1 183 ? 35.217 7.432 18.186 1.00 5.64 679 TYR A N 1
ATOM 1245 C CA . TYR A 1 183 ? 34.268 6.531 17.512 1.00 5.67 679 TYR A CA 1
ATOM 1246 C C . TYR A 1 183 ? 33.418 5.907 18.616 1.00 5.40 679 TYR A C 1
ATOM 1247 O O . TYR A 1 183 ? 33.892 5.084 19.387 1.00 5.70 679 TYR A O 1
ATOM 1256 N N . ASP A 1 184 ? 32.168 6.368 18.682 1.00 5.90 680 ASP A N 1
ATOM 1257 C CA . ASP A 1 184 ? 31.180 5.973 19.692 1.00 5.36 680 ASP A CA 1
ATOM 1258 C C . ASP A 1 184 ? 30.218 4.987 19.044 1.00 5.38 680 ASP A C 1
ATOM 1259 O O . ASP A 1 184 ? 29.560 5.318 18.065 1.00 5.94 680 ASP A O 1
ATOM 1264 N N . ILE A 1 185 ? 30.121 3.775 19.586 1.00 5.46 681 ILE A N 1
ATOM 1265 C CA . ILE A 1 185 ? 29.121 2.817 19.127 1.00 5.75 681 ILE A CA 1
ATOM 1266 C C . ILE A 1 185 ? 27.783 3.113 19.811 1.00 5.75 681 ILE A C 1
ATOM 1267 O O . ILE A 1 185 ? 27.636 2.916 21.017 1.00 6.16 681 ILE A O 1
ATOM 1272 N N . LEU A 1 186 ? 26.842 3.605 19.013 1.00 5.56 682 LEU A N 1
ATOM 1273 C CA . LEU A 1 186 ? 25.421 3.707 19.334 1.00 6.20 682 LEU A CA 1
ATOM 1274 C C . LEU A 1 186 ? 25.021 4.751 20.355 1.00 6.30 682 LEU A C 1
ATOM 1275 O O . LEU A 1 186 ? 23.828 5.084 20.421 1.00 8.77 682 LEU A O 1
ATOM 1280 N N . GLY A 1 187 ? 25.901 5.255 21.200 1.00 5.82 683 GLY A N 1
ATOM 1281 C CA . GLY A 1 187 ? 25.549 6.194 22.258 1.00 5.42 683 GLY A CA 1
ATOM 1282 C C . GLY A 1 187 ? 25.050 5.473 23.470 1.00 5.73 683 GLY A C 1
ATOM 1283 O O . GLY A 1 187 ? 23.903 5.010 23.562 1.00 6.53 683 GLY A O 1
ATOM 1284 N N . GLN A 1 188 ? 25.958 5.280 24.432 1.00 5.49 684 GLN A N 1
ATOM 1285 C CA . GLN A 1 188 ? 25.682 4.481 25.598 1.00 5.60 684 GLN A CA 1
ATOM 1286 C C . GLN A 1 188 ? 26.002 5.212 26.896 1.00 5.93 684 GLN A C 1
ATOM 1287 O O . GLN A 1 188 ? 25.907 4.623 27.964 1.00 6.71 684 GLN A O 1
ATOM 1293 N N . ASP A 1 189 ? 26.312 6.494 26.821 1.00 5.31 685 ASP A N 1
ATOM 1294 C CA . ASP A 1 189 ? 26.212 7.353 27.971 1.00 5.64 685 ASP A CA 1
ATOM 1295 C C . ASP A 1 189 ? 26.067 8.778 27.513 1.00 4.94 685 ASP A C 1
ATOM 1296 O O . ASP A 1 189 ? 26.239 9.126 26.345 1.00 6.38 685 ASP A O 1
ATOM 1301 N N . ASN A 1 190 ? 25.738 9.649 28.472 1.00 6.22 686 ASN A N 1
ATOM 1302 C CA A ASN A 1 190 ? 25.540 11.069 28.218 0.50 5.99 686 ASN A CA 1
ATOM 1303 C CA B ASN A 1 190 ? 25.559 11.058 28.165 0.50 6.51 686 ASN A CA 1
ATOM 1304 C C . ASN A 1 190 ? 26.862 11.825 28.085 1.00 5.76 686 ASN A C 1
ATOM 1305 O O . ASN A 1 190 ? 26.869 12.976 27.664 1.00 7.05 686 ASN A O 1
ATOM 1314 N N . ALA A 1 191 ? 27.994 11.181 28.387 1.00 5.98 687 ALA A N 1
ATOM 1315 C CA . ALA A 1 191 ? 29.298 11.822 28.321 1.00 6.03 687 ALA A CA 1
ATOM 1316 C C . ALA A 1 191 ? 29.774 11.986 26.891 1.00 5.67 687 ALA A C 1
ATOM 1317 O O . ALA A 1 191 ? 30.439 12.964 26.569 1.00 6.57 687 ALA A O 1
ATOM 1319 N N . GLY A 1 192 ? 29.449 11.043 26.015 1.00 6.49 688 GLY A N 1
ATOM 1320 C CA . GLY A 1 192 ? 29.742 11.247 24.602 1.00 7.03 688 GLY A CA 1
ATOM 1321 C C . GLY A 1 192 ? 29.009 12.448 24.070 1.00 5.99 688 GLY A C 1
ATOM 1322 O O . GLY A 1 192 ? 29.554 13.251 23.315 1.00 6.54 688 GLY A O 1
ATOM 1323 N N . THR A 1 193 ? 27.750 12.592 24.440 1.00 5.99 689 THR A N 1
ATOM 1324 C CA . THR A 1 193 ? 26.952 13.742 24.004 1.00 6.24 689 THR A CA 1
ATOM 1325 C C . THR A 1 193 ? 27.541 15.043 24.552 1.00 5.98 689 THR A C 1
ATOM 1326 O O . THR A 1 193 ? 27.635 16.037 23.819 1.00 6.41 689 THR A O 1
ATOM 1330 N N . TRP A 1 194 ? 27.959 15.029 25.815 1.00 5.94 690 TRP A N 1
ATOM 1331 C CA . TRP A 1 194 ? 28.619 16.182 26.409 1.00 6.53 690 TRP A CA 1
ATOM 1332 C C . TRP A 1 194 ? 29.856 16.580 25.591 1.00 6.69 690 TRP 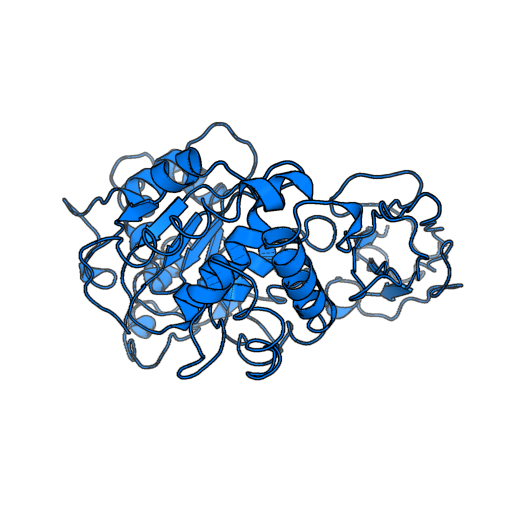A C 1
ATOM 1333 O O . TRP A 1 194 ? 30.088 17.764 25.316 1.00 7.19 690 TRP A O 1
ATOM 1344 N N . LEU A 1 195 ? 30.632 15.576 25.151 1.00 6.47 691 LEU A N 1
ATOM 1345 C CA . LEU A 1 195 ? 31.788 15.864 24.315 1.00 6.89 691 LEU A CA 1
ATOM 1346 C C . LEU A 1 195 ? 31.414 16.514 23.003 1.00 6.69 691 LEU A C 1
ATOM 1347 O O . LEU A 1 195 ? 32.015 17.523 22.590 1.00 7.50 691 LEU A O 1
ATOM 1352 N N . ALA A 1 196 ? 30.448 15.943 22.291 1.00 6.46 692 ALA A N 1
ATOM 1353 C CA . ALA A 1 196 ? 30.073 16.463 20.970 1.00 6.84 692 ALA A CA 1
ATOM 1354 C C . ALA A 1 196 ? 29.523 17.880 21.078 1.00 6.60 692 ALA A C 1
ATOM 1355 O O . ALA A 1 196 ? 29.788 18.706 20.211 1.00 7.95 692 ALA A O 1
ATOM 1357 N N . LYS A 1 197 ? 28.767 18.151 22.131 1.00 6.98 693 LYS A N 1
ATOM 1358 C CA . LYS A 1 197 ? 28.188 19.475 22.330 1.00 7.17 693 LYS A CA 1
ATOM 1359 C C . LYS A 1 197 ? 29.266 20.491 22.690 1.00 7.72 693 LYS A C 1
ATOM 1360 O O . LYS A 1 197 ? 29.243 21.636 22.200 1.00 8.84 693 LYS A O 1
ATOM 1366 N N . ASN A 1 198 ? 30.133 20.138 23.632 1.00 7.36 694 ASN A N 1
ATOM 1367 C CA . ASN A 1 198 ? 31.053 21.118 24.178 1.00 8.09 694 ASN A CA 1
ATOM 1368 C C . ASN A 1 198 ? 32.294 21.317 23.338 1.00 8.25 694 ASN A C 1
ATOM 1369 O O . ASN A 1 198 ? 32.978 22.341 23.485 1.00 9.41 694 ASN A O 1
ATOM 1374 N N . PHE A 1 199 ? 32.633 20.344 22.490 1.00 7.98 695 PHE A N 1
ATOM 1375 C CA . PHE A 1 199 ? 33.847 20.389 21.714 1.00 8.86 695 PHE A CA 1
ATOM 1376 C C . PHE A 1 199 ? 33.506 20.130 20.260 1.00 8.70 695 PHE A C 1
ATOM 1377 O O . PHE A 1 199 ? 33.780 19.055 19.721 1.00 9.21 695 PHE A O 1
ATOM 1385 N N . PRO A 1 200 ? 32.851 21.097 19.603 1.00 10.42 696 PRO A N 1
ATOM 1386 C CA . PRO A 1 200 ? 32.384 20.853 18.245 1.00 12.02 696 PRO A CA 1
ATOM 1387 C C . PRO A 1 200 ? 33.514 20.641 17.236 1.00 11.47 696 PRO A C 1
ATOM 1388 O O . PRO A 1 200 ? 33.256 20.138 16.153 1.00 12.69 696 PRO A O 1
ATOM 1392 N N . ASN A 1 201 ? 34.745 21.017 17.561 1.00 10.97 697 ASN A N 1
ATOM 1393 C CA . ASN A 1 201 ? 35.851 20.724 16.657 1.00 11.86 697 ASN A CA 1
ATOM 1394 C C . ASN A 1 201 ? 36.430 19.338 16.811 1.00 10.56 697 ASN A C 1
ATOM 1395 O O . ASN A 1 201 ? 37.310 18.953 16.048 1.00 13.53 697 ASN A O 1
ATOM 1400 N N . LEU A 1 202 ? 35.965 18.566 17.774 1.00 8.53 698 LEU A N 1
ATOM 1401 C CA . LEU A 1 202 ? 36.368 17.183 17.924 1.00 8.30 698 LEU A CA 1
ATOM 1402 C C . LEU A 1 202 ? 35.693 16.328 16.867 1.00 7.68 698 LEU A C 1
ATOM 1403 O O . LEU A 1 202 ? 34.467 16.323 16.785 1.00 9.13 698 LEU A O 1
ATOM 1408 N N . ILE A 1 203 ? 36.449 15.575 16.069 1.00 7.84 699 ILE A N 1
ATOM 1409 C CA . ILE A 1 203 ? 35.862 14.622 15.142 1.00 7.32 699 ILE A CA 1
ATOM 1410 C C . ILE A 1 203 ? 35.207 13.521 15.960 1.00 6.85 699 ILE A C 1
ATOM 1411 O O . ILE A 1 203 ? 35.861 12.846 16.735 1.00 7.75 699 ILE A O 1
ATOM 1416 N N . TYR A 1 204 ? 33.903 13.363 15.789 1.00 6.70 700 TYR A N 1
ATOM 1417 C CA . TYR A 1 204 ? 33.078 12.509 16.657 1.00 6.75 700 TYR A CA 1
ATOM 1418 C C . TYR A 1 204 ? 32.074 11.765 15.779 1.00 6.40 700 TYR A C 1
ATOM 1419 O O . TYR A 1 204 ? 31.250 12.391 15.120 1.00 6.83 700 TYR A O 1
ATOM 1428 N N . ILE A 1 205 ? 32.184 10.448 15.781 1.00 6.24 701 ILE A N 1
ATOM 1429 C CA . ILE A 1 205 ? 31.255 9.551 15.113 1.00 5.68 701 ILE A CA 1
ATOM 1430 C C . ILE A 1 205 ? 30.398 8.849 16.142 1.00 5.65 701 ILE A C 1
ATOM 1431 O O . ILE A 1 205 ? 30.930 8.292 17.107 1.00 6.39 701 ILE A O 1
ATOM 1436 N N . ARG A 1 206 ? 29.072 8.878 15.980 1.00 5.59 702 ARG A N 1
ATOM 1437 C CA . ARG A 1 206 ? 28.156 7.995 16.705 1.00 5.74 702 ARG A CA 1
ATOM 1438 C C . ARG A 1 206 ? 27.569 7.040 15.679 1.00 5.87 702 ARG A C 1
ATOM 1439 O O . ARG A 1 206 ? 26.651 7.403 14.939 1.00 6.66 702 ARG A O 1
ATOM 1447 N N . ALA A 1 207 ? 28.150 5.857 15.588 1.00 5.56 703 ALA A N 1
ATOM 1448 C CA . ALA A 1 207 ? 27.756 4.871 14.595 1.00 6.41 703 ALA A CA 1
ATOM 1449 C C . ALA A 1 207 ? 26.554 4.095 15.080 1.00 6.17 703 ALA A C 1
ATOM 1450 O O . ALA A 1 207 ? 26.541 3.614 16.223 1.00 7.79 703 ALA A O 1
ATOM 1452 N N . ARG A 1 208 ? 25.565 3.933 14.228 1.00 6.72 704 ARG A N 1
ATOM 1453 C CA . ARG A 1 208 ? 24.360 3.223 14.613 1.00 6.86 704 ARG A CA 1
ATOM 1454 C C . ARG A 1 208 ? 24.019 2.044 13.739 1.00 7.07 704 ARG A C 1
ATOM 1455 O O . ARG A 1 208 ? 23.254 1.160 14.155 1.00 8.38 704 ARG A O 1
ATOM 1463 N N . SER A 1 209 ? 24.555 1.987 12.529 1.00 6.72 705 SER A N 1
ATOM 1464 C CA A SER A 1 209 ? 24.170 0.936 11.594 0.50 6.49 705 SER A CA 1
ATOM 1465 C CA B SER A 1 209 ? 24.170 0.936 11.609 0.50 7.06 705 SER A CA 1
ATOM 1466 C C . SER A 1 209 ? 25.191 -0.195 11.628 1.00 6.91 705 SER A C 1
ATOM 1467 O O . SER A 1 209 ? 25.911 -0.461 10.639 1.00 7.71 705 SER A O 1
ATOM 1472 N N . VAL A 1 210 ? 25.258 -0.850 12.776 1.00 6.83 706 VAL A N 1
ATOM 1473 C CA . VAL A 1 210 ? 26.351 -1.742 13.129 1.00 6.96 706 VAL A CA 1
ATOM 1474 C C . VAL A 1 210 ? 25.923 -3.210 13.177 1.00 6.97 706 VAL A C 1
ATOM 1475 O O . VAL A 1 210 ? 26.669 -4.050 13.685 1.00 7.92 706 VAL A O 1
ATOM 1479 N N . TYR A 1 211 ? 24.762 -3.528 12.614 1.00 7.65 707 TYR A N 1
ATOM 1480 C CA . TYR A 1 211 ? 24.102 -4.807 12.827 1.00 7.75 707 TYR A CA 1
ATOM 1481 C C . TYR A 1 211 ? 23.899 -5.646 11.570 1.00 8.18 707 TYR A C 1
ATOM 1482 O O . TYR A 1 211 ? 23.281 -6.708 11.664 1.00 9.61 707 TYR A O 1
ATOM 1491 N N . SER A 1 212 ? 24.357 -5.199 10.407 1.00 8.14 708 SER A N 1
ATOM 1492 C CA . SER A 1 212 ? 23.992 -5.859 9.143 1.00 8.69 708 SER A CA 1
ATOM 1493 C C . SER A 1 212 ? 25.110 -6.662 8.495 1.00 8.65 708 SER A C 1
ATOM 1494 O O . SER A 1 212 ? 24.874 -7.324 7.503 1.00 11.35 708 SER A O 1
ATOM 1497 N N . TRP A 1 213 ? 26.293 -6.670 9.077 1.00 8.24 709 TRP A N 1
ATOM 1498 C CA . TRP A 1 213 ? 27.489 -7.258 8.462 1.00 7.66 709 TRP A CA 1
ATOM 1499 C C . TRP A 1 213 ? 27.892 -8.596 9.051 1.00 7.85 709 TRP A C 1
ATOM 1500 O O . TRP A 1 213 ? 28.760 -9.274 8.479 1.00 8.55 709 TRP A O 1
ATOM 1511 N N . GLN A 1 214 ? 27.306 -8.963 10.192 1.00 7.69 710 GLN A N 1
ATOM 1512 C CA . GLN A 1 214 ? 27.832 -10.011 11.046 1.00 7.52 710 GLN A CA 1
ATOM 1513 C C . GLN A 1 214 ? 27.775 -11.398 10.404 1.00 8.85 710 GLN A C 1
ATOM 1514 O O . GLN A 1 214 ? 26.897 -11.696 9.601 1.00 9.56 710 GLN A O 1
ATOM 1520 N N . PRO A 1 215 ? 28.711 -12.255 10.762 1.00 8.85 711 PRO A N 1
ATOM 1521 C CA . PRO A 1 215 ? 28.682 -13.646 10.317 1.00 9.06 711 PRO A CA 1
ATOM 1522 C C . PRO A 1 215 ? 27.737 -14.465 11.168 1.00 8.91 711 PRO A C 1
ATOM 1523 O O . PRO A 1 215 ? 27.288 -14.032 12.228 1.00 9.60 711 PRO A O 1
ATOM 1527 N N . SER A 1 216 ? 27.494 -15.690 10.713 1.00 9.39 712 SER A N 1
ATOM 1528 C CA . SER A 1 216 ? 26.567 -16.593 11.380 1.00 9.66 712 SER A CA 1
ATOM 1529 C C . SER A 1 216 ? 27.193 -17.209 12.615 1.00 8.42 712 SER A C 1
ATOM 1530 O O . SER A 1 216 ? 28.396 -17.299 12.772 1.00 9.42 712 SER A O 1
ATOM 1533 N N . ASP A 1 217 ? 26.330 -17.739 13.466 1.00 9.10 713 ASP A N 1
ATOM 1534 C CA . ASP A 1 217 ? 26.761 -18.466 14.654 1.00 9.17 713 ASP A CA 1
ATOM 1535 C C . ASP A 1 217 ? 27.570 -19.697 14.274 1.00 9.22 713 ASP A C 1
ATOM 1536 O O . ASP A 1 217 ? 28.511 -20.049 14.975 1.00 9.90 713 ASP A O 1
ATOM 1541 N N . SER A 1 218 ? 27.239 -20.370 13.178 1.00 9.96 714 SER A N 1
ATOM 1542 C CA A SER A 1 218 ? 27.995 -21.531 12.693 0.50 10.86 714 SER A CA 1
ATOM 1543 C CA B SER A 1 218 ? 28.021 -21.534 12.778 0.50 10.25 714 SER A CA 1
ATOM 1544 C C . SER A 1 218 ? 29.381 -21.176 12.207 1.00 9.83 714 SER A C 1
ATOM 1545 O O . SER A 1 218 ? 30.339 -21.894 12.462 1.00 10.87 714 SER A O 1
ATOM 1550 N N . TYR A 1 219 ? 29.504 -20.056 11.489 1.00 9.70 715 TYR A N 1
ATOM 1551 C CA . TYR A 1 219 ? 30.824 -19.534 11.118 1.00 9.62 715 TYR A CA 1
ATOM 1552 C C . TYR A 1 219 ? 31.669 -19.383 12.372 1.00 8.42 715 TYR A C 1
ATOM 1553 O O . TYR A 1 219 ? 32.835 -19.732 12.425 1.00 9.48 715 TYR A O 1
ATOM 1562 N N . LEU A 1 220 ? 31.093 -18.786 13.402 1.00 8.92 716 LEU A N 1
ATOM 1563 C CA . LEU A 1 220 ? 31.856 -18.523 14.611 1.00 8.83 716 LEU A CA 1
ATOM 1564 C C . LEU A 1 220 ? 32.300 -19.855 15.233 1.00 8.93 716 LEU A C 1
ATOM 1565 O O . LEU A 1 220 ? 33.444 -20.011 15.638 1.00 10.30 716 LEU A O 1
ATOM 1570 N N . ASP A 1 221 ? 31.386 -20.809 15.337 1.00 9.84 717 ASP A N 1
ATOM 1571 C CA . ASP A 1 221 ? 31.717 -22.080 15.944 1.00 10.34 717 ASP A CA 1
ATOM 1572 C C . ASP A 1 221 ? 32.829 -22.799 15.176 1.00 11.04 717 ASP A C 1
ATOM 1573 O O . ASP A 1 221 ? 33.749 -23.334 15.781 1.00 14.14 717 ASP A O 1
ATOM 1578 N N . ASN A 1 222 ? 32.714 -22.818 13.851 1.00 11.24 718 ASN A N 1
ATOM 1579 C CA A ASN A 1 222 ? 33.643 -23.583 13.044 0.50 11.65 718 ASN A CA 1
ATOM 1580 C CA B ASN A 1 222 ? 33.604 -23.564 12.963 0.50 12.45 718 ASN A CA 1
ATOM 1581 C C . ASN A 1 222 ? 34.980 -22.915 12.805 1.00 11.39 718 ASN A C 1
ATOM 1582 O O . ASN A 1 222 ? 36.007 -23.594 12.794 1.00 13.07 718 ASN A O 1
ATOM 1591 N N . HIS A 1 223 ? 34.985 -21.606 12.553 1.00 10.35 719 HIS A N 1
ATOM 1592 C CA . HIS A 1 223 ? 36.203 -20.913 12.124 1.00 10.22 719 HIS A CA 1
ATOM 1593 C C . HIS A 1 223 ? 36.902 -20.160 13.228 1.00 9.76 719 HIS A C 1
ATOM 1594 O O . HIS A 1 223 ? 38.077 -19.833 13.103 1.00 10.44 719 HIS A O 1
ATOM 1601 N N . ILE A 1 224 ? 36.180 -19.833 14.309 1.00 9.61 720 ILE A N 1
ATOM 1602 C CA . ILE A 1 224 ? 36.678 -18.946 15.349 1.00 8.75 720 ILE A CA 1
ATOM 1603 C C . ILE A 1 224 ? 36.829 -19.676 16.688 1.00 8.86 720 ILE A C 1
ATOM 1604 O O . ILE A 1 224 ? 37.921 -19.850 17.190 1.00 9.74 720 ILE A O 1
ATOM 1609 N N . GLN A 1 225 ? 35.704 -20.117 17.240 1.00 9.34 721 GLN A N 1
ATOM 1610 C CA . GLN A 1 225 ? 35.657 -20.589 18.612 1.00 9.06 721 GLN A CA 1
ATOM 1611 C C . GLN A 1 225 ? 36.415 -21.890 18.837 1.00 10.27 721 GLN A C 1
ATOM 1612 O O . GLN A 1 225 ? 36.872 -22.171 19.933 1.00 11.31 721 GLN A O 1
ATOM 1618 N N . SER A 1 226 ? 36.562 -22.675 17.772 1.00 10.82 722 SER A N 1
ATOM 1619 C CA . SER A 1 226 ? 37.276 -23.932 17.810 1.00 11.80 722 SER A CA 1
ATOM 1620 C C . SER A 1 226 ? 38.775 -23.755 17.737 1.00 11.80 722 SER A C 1
ATOM 1621 O O . SER A 1 226 ? 39.501 -24.740 17.841 1.00 13.33 722 SER A O 1
ATOM 1624 N N . HIS A 1 227 ? 39.244 -22.549 17.415 1.00 11.04 723 HIS A N 1
ATOM 1625 C CA . HIS A 1 227 ? 40.661 -22.319 17.118 1.00 11.10 723 HIS A CA 1
ATOM 1626 C C . HIS A 1 227 ? 41.473 -21.885 18.349 1.00 11.02 723 HIS A C 1
ATOM 1627 O O . HIS A 1 227 ? 41.750 -20.700 18.563 1.00 12.49 723 HIS A O 1
ATOM 1634 N N . GLY A 1 228 ? 41.826 -22.871 19.165 1.00 12.96 724 GLY A N 1
ATOM 1635 C CA . GLY A 1 228 ? 42.777 -22.669 20.243 1.00 13.74 724 GLY A CA 1
ATOM 1636 C C . GLY A 1 228 ? 42.310 -21.755 21.358 1.00 11.46 724 GLY A C 1
ATOM 1637 O O . GLY A 1 228 ? 41.106 -21.561 21.589 1.00 12.22 724 GLY A O 1
ATOM 1638 N N . ALA A 1 229 ? 43.273 -21.220 22.092 1.00 12.39 725 ALA A N 1
ATOM 1639 C CA . ALA A 1 229 ? 43.015 -20.502 23.328 1.00 12.21 725 ALA A CA 1
ATOM 1640 C C . ALA A 1 229 ? 42.155 -19.252 23.094 1.00 10.91 725 ALA A C 1
ATOM 1641 O O . ALA A 1 229 ? 41.296 -18.927 23.923 1.00 11.25 725 ALA A O 1
ATOM 1643 N N . LEU A 1 230 ? 42.448 -18.498 22.028 1.00 10.82 726 LEU A N 1
ATOM 1644 C CA . LEU A 1 230 ? 41.644 -17.308 21.753 1.00 9.92 726 LEU A CA 1
ATOM 1645 C C . LEU A 1 230 ? 40.237 -17.680 21.343 1.00 9.68 726 LEU A C 1
ATOM 1646 O O . LEU A 1 230 ? 39.268 -17.010 21.711 1.00 10.33 726 LEU A O 1
ATOM 1651 N N . GLY A 1 231 ? 40.083 -18.766 20.598 1.00 10.24 727 GLY A N 1
ATOM 1652 C CA . GLY A 1 231 ? 38.741 -19.200 20.285 1.00 10.52 727 GLY A CA 1
ATOM 1653 C C . GLY A 1 231 ? 37.940 -19.581 21.519 1.00 9.46 727 GLY A C 1
ATOM 1654 O O . GLY A 1 231 ? 36.742 -19.320 21.600 1.00 10.08 727 GLY A O 1
ATOM 1655 N N . ALA A 1 232 ? 38.619 -20.143 22.515 1.00 10.72 728 ALA A N 1
ATOM 1656 C CA . ALA A 1 232 ? 37.970 -20.598 23.729 1.00 10.96 728 ALA A CA 1
ATOM 1657 C C . ALA A 1 232 ? 37.484 -19.421 24.603 1.00 10.75 728 ALA A C 1
ATOM 1658 O O . ALA A 1 232 ? 36.669 -19.616 25.503 1.00 14.20 728 ALA A O 1
ATOM 1660 N N . VAL A 1 233 ? 38.009 -18.217 24.388 1.00 9.85 729 VAL A N 1
ATOM 1661 C CA . VAL A 1 233 ? 37.518 -17.036 25.104 1.00 9.71 729 VAL A CA 1
ATOM 1662 C C . VAL A 1 233 ? 36.649 -16.121 24.221 1.00 9.30 729 VAL A C 1
ATOM 1663 O O . VAL A 1 233 ? 36.323 -14.999 24.621 1.00 9.47 729 VAL A O 1
ATOM 1667 N N . TYR A 1 234 ? 36.244 -16.617 23.056 1.00 8.50 730 TYR A N 1
ATOM 1668 C CA . TYR A 1 234 ? 35.287 -15.925 22.178 1.00 8.06 730 TYR A CA 1
ATOM 1669 C C . TYR A 1 234 ?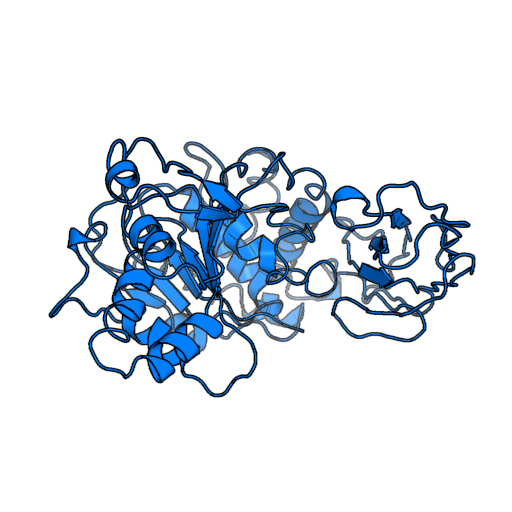 33.912 -16.492 22.488 1.00 7.92 730 TYR A C 1
ATOM 1670 O O . TYR A 1 234 ? 33.618 -17.622 22.106 1.00 8.37 730 TYR A O 1
ATOM 1679 N N . PRO A 1 235 ? 33.054 -15.768 23.202 1.00 7.54 731 PRO A N 1
ATOM 1680 C CA . PRO A 1 235 ? 31.793 -16.374 23.643 1.00 7.83 731 PRO A CA 1
ATOM 1681 C C . PRO A 1 235 ? 30.747 -16.363 22.531 1.00 6.79 731 PRO A C 1
ATOM 1682 O O . PRO A 1 235 ? 30.875 -15.599 21.567 1.00 8.36 731 PRO A O 1
ATOM 1686 N N . ASN A 1 236 ? 29.711 -17.174 22.692 1.00 7.65 732 ASN A N 1
ATOM 1687 C CA . ASN A 1 236 ? 28.568 -17.110 21.811 1.00 7.69 732 ASN A CA 1
ATOM 1688 C C . ASN A 1 236 ? 27.873 -15.756 21.922 1.00 8.24 732 ASN A C 1
ATOM 1689 O O . ASN A 1 236 ? 27.880 -15.086 22.955 1.00 8.52 732 ASN A O 1
ATOM 1694 N N . ARG A 1 237 ? 27.224 -15.402 20.822 1.00 8.30 733 ARG A N 1
ATOM 1695 C CA . ARG A 1 237 ? 26.284 -14.303 20.766 1.00 9.22 733 ARG A CA 1
ATOM 1696 C C . ARG A 1 237 ? 25.133 -14.460 21.754 1.00 9.60 733 ARG A C 1
ATOM 1697 O O . ARG A 1 237 ? 24.571 -15.531 21.900 1.00 9.90 733 ARG A O 1
ATOM 1705 N N . ARG A 1 238 ? 24.808 -13.375 22.453 1.00 8.88 734 ARG A N 1
ATOM 1706 C CA A ARG A 1 238 ? 23.611 -13.258 23.298 0.50 9.70 734 ARG A CA 1
ATOM 1707 C CA B ARG A 1 238 ? 23.607 -13.304 23.271 0.50 10.43 734 ARG A CA 1
ATOM 1708 C C . ARG A 1 238 ? 22.490 -12.541 22.557 1.00 9.59 734 ARG A C 1
ATOM 1709 O O . ARG A 1 238 ? 21.326 -12.992 22.564 1.00 10.84 734 ARG A O 1
ATOM 1724 N N . TYR A 1 239 ? 22.819 -11.393 21.961 1.00 9.87 735 TYR A N 1
ATOM 1725 C CA . TYR A 1 239 ? 21.911 -10.557 21.206 1.00 10.27 735 TYR A CA 1
ATOM 1726 C C . TYR A 1 239 ? 22.460 -10.387 19.803 1.00 8.60 735 TYR A C 1
ATOM 1727 O O . TYR A 1 239 ? 22.056 -11.104 18.897 1.00 10.08 735 TYR A O 1
ATOM 1736 N N . ALA A 1 240 ? 23.445 -9.510 19.626 1.00 8.97 736 ALA A N 1
ATOM 1737 C CA . ALA A 1 240 ? 24.154 -9.331 18.365 1.00 9.14 736 ALA A CA 1
ATOM 1738 C C . ALA A 1 240 ? 25.604 -9.736 18.527 1.00 7.47 736 ALA A C 1
ATOM 1739 O O . ALA A 1 240 ? 26.204 -9.549 19.605 1.00 9.09 736 ALA A O 1
ATOM 1741 N N . THR A 1 241 ? 26.206 -10.215 17.450 1.00 7.73 737 THR A N 1
ATOM 1742 C CA . THR A 1 241 ? 27.618 -10.522 17.427 1.00 7.48 737 THR A CA 1
ATOM 1743 C C . THR A 1 241 ? 28.405 -9.222 17.196 1.00 7.00 737 THR A C 1
ATOM 1744 O O . THR A 1 241 ? 28.109 -8.470 16.273 1.00 7.89 737 THR A O 1
ATOM 1748 N N . GLU A 1 242 ? 29.378 -8.950 18.059 1.00 6.57 738 GLU A N 1
ATOM 1749 C CA . GLU A 1 242 ? 30.398 -7.917 17.805 1.00 6.53 738 GLU A CA 1
ATOM 1750 C C . GLU A 1 242 ? 29.768 -6.589 17.347 1.00 6.18 738 GLU A C 1
ATOM 1751 O O . GLU A 1 242 ? 30.269 -5.926 16.438 1.00 6.55 738 GLU A O 1
ATOM 1757 N N . GLY A 1 243 ? 28.790 -6.073 18.086 1.00 6.60 739 GLY A N 1
ATOM 1758 C CA . GLY A 1 243 ? 28.232 -4.779 17.750 1.00 7.11 739 GLY A CA 1
ATOM 1759 C C . GLY A 1 243 ? 29.249 -3.637 17.791 1.00 6.32 739 GLY A C 1
ATOM 1760 O O . GLY A 1 243 ? 29.066 -2.643 17.089 1.00 6.79 739 GLY A O 1
ATOM 1761 N N . ASP A 1 244 ? 30.295 -3.781 18.612 1.00 5.96 740 ASP A N 1
ATOM 1762 C CA . ASP A 1 244 ? 31.285 -2.728 18.765 1.00 6.13 740 ASP A CA 1
ATOM 1763 C C . ASP A 1 244 ? 32.430 -2.823 17.770 1.00 5.96 740 ASP A C 1
ATOM 1764 O O . ASP A 1 244 ? 33.237 -1.894 17.676 1.00 6.66 740 ASP A O 1
ATOM 1769 N N . THR A 1 245 ? 32.544 -3.921 17.045 1.00 6.03 741 THR A N 1
ATOM 1770 C CA . THR A 1 245 ? 33.707 -4.137 16.172 1.00 6.27 741 THR A CA 1
ATOM 1771 C C . THR A 1 245 ? 33.917 -3.078 15.085 1.00 6.13 741 THR A C 1
ATOM 1772 O O . THR A 1 245 ? 35.073 -2.802 14.789 1.00 6.23 741 THR A O 1
ATOM 1776 N N . PRO A 1 246 ? 32.876 -2.424 14.574 1.00 6.12 742 PRO A N 1
ATOM 1777 C CA . PRO A 1 246 ? 33.136 -1.329 13.614 1.00 6.59 742 PRO A CA 1
ATOM 1778 C C . PRO A 1 246 ? 34.083 -0.258 14.168 1.00 5.98 742 PRO A C 1
ATOM 1779 O O . PRO A 1 246 ? 34.752 0.427 13.368 1.00 6.88 742 PRO A O 1
ATOM 1783 N N . ALA A 1 247 ? 34.107 -0.079 15.486 1.00 6.09 743 ALA A N 1
ATOM 1784 C CA . ALA A 1 247 ? 34.951 0.922 16.124 1.00 6.57 743 ALA A CA 1
ATOM 1785 C C . ALA A 1 247 ? 36.444 0.644 15.997 1.00 6.77 743 ALA A C 1
ATOM 1786 O O . ALA A 1 247 ? 37.243 1.556 16.256 1.00 9.40 743 ALA A O 1
ATOM 1788 N N . PHE A 1 248 ? 36.859 -0.550 15.620 1.00 6.49 744 PHE A N 1
ATOM 1789 C CA . PHE A 1 248 ? 38.223 -0.729 15.128 1.00 6.82 744 PHE A CA 1
ATOM 1790 C C . PHE A 1 248 ? 38.312 -1.109 13.672 1.00 7.14 744 PHE A C 1
ATOM 1791 O O . PHE A 1 248 ? 39.342 -0.821 13.055 1.00 7.21 744 PHE A O 1
ATOM 1799 N N . LEU A 1 249 ? 37.290 -1.676 13.058 1.00 6.66 745 LEU A N 1
ATOM 1800 C CA . LEU A 1 249 ? 37.393 -1.945 11.629 1.00 6.94 745 LEU A CA 1
ATOM 1801 C C . LEU A 1 249 ? 37.540 -0.640 10.855 1.00 6.75 745 LEU A C 1
ATOM 1802 O O . LEU A 1 249 ? 38.127 -0.646 9.757 1.00 6.72 745 LEU A O 1
ATOM 1807 N N . HIS A 1 250 ? 37.043 0.471 11.374 1.00 5.96 746 HIS A N 1
ATOM 1808 C CA . HIS A 1 250 ? 37.202 1.783 10.734 1.00 6.44 746 HIS A CA 1
ATOM 1809 C C . HIS A 1 250 ? 38.679 2.066 10.426 1.00 6.15 746 HIS A C 1
ATOM 1810 O O . HIS A 1 250 ? 38.960 2.714 9.405 1.00 6.88 746 HIS A O 1
ATOM 1817 N N . MET A 1 251 ? 39.582 1.626 11.293 1.00 6.40 747 MET A N 1
ATOM 1818 C CA . MET A 1 251 ? 40.994 1.899 11.216 1.00 7.11 747 MET A CA 1
ATOM 1819 C C . MET A 1 251 ? 41.824 0.707 10.741 1.00 7.61 747 MET A C 1
ATOM 1820 O O . MET A 1 251 ? 43.047 0.736 10.857 1.00 9.05 747 MET A O 1
ATOM 1825 N N . ALA A 1 252 ? 41.197 -0.327 10.209 1.00 7.19 748 ALA A N 1
ATOM 1826 C CA . ALA A 1 252 ? 41.874 -1.566 9.883 1.00 7.84 748 ALA A CA 1
ATOM 1827 C C . ALA A 1 252 ? 42.712 -1.495 8.617 1.00 8.29 748 ALA A C 1
ATOM 1828 O O . ALA A 1 252 ? 43.536 -2.391 8.414 1.00 10.02 748 ALA A O 1
ATOM 1830 N N . ASN A 1 253 ? 42.404 -0.570 7.700 1.00 7.43 749 ASN A N 1
ATOM 1831 C CA . ASN A 1 253 ? 42.888 -0.635 6.348 1.00 7.72 749 ASN A CA 1
ATOM 1832 C C . ASN A 1 253 ? 43.352 0.717 5.844 1.00 7.36 749 ASN A C 1
ATOM 1833 O O . ASN A 1 253 ? 42.638 1.412 5.117 1.00 7.66 749 ASN A O 1
ATOM 1838 N N . PRO A 1 254 ? 44.592 1.126 6.180 1.00 7.89 750 PRO A N 1
ATOM 1839 C CA . PRO A 1 254 ? 45.051 2.438 5.741 1.00 8.94 750 PRO A CA 1
ATOM 1840 C C . PRO A 1 254 ? 45.039 2.645 4.233 1.00 8.03 750 PRO A C 1
ATOM 1841 O O . PRO A 1 254 ? 44.866 3.768 3.777 1.00 9.98 750 PRO A O 1
ATOM 1845 N N . GLY A 1 255 ? 45.195 1.584 3.447 1.00 8.08 751 GLY A N 1
ATOM 1846 C CA . GLY A 1 255 ? 45.135 1.708 2.005 1.00 9.00 751 GLY A CA 1
ATOM 1847 C C . GLY A 1 255 ? 43.733 1.858 1.455 1.00 8.16 751 GLY A C 1
ATOM 1848 O O . GLY A 1 255 ? 43.573 2.284 0.299 1.00 9.11 751 GLY A O 1
ATOM 1849 N N . LEU A 1 256 ? 42.719 1.460 2.245 1.00 7.69 752 LEU A N 1
ATOM 1850 C CA . LEU A 1 256 ? 41.319 1.603 1.852 1.00 7.85 752 LEU A CA 1
ATOM 1851 C C . LEU A 1 256 ? 40.759 2.956 2.208 1.00 6.96 752 LEU A C 1
ATOM 1852 O O . LEU A 1 256 ? 40.018 3.562 1.427 1.00 7.68 752 LEU A O 1
ATOM 1857 N N . ASN A 1 257 ? 41.042 3.428 3.406 1.00 7.10 753 ASN A N 1
ATOM 1858 C CA . ASN A 1 257 ? 40.408 4.635 3.919 1.00 7.01 753 ASN A CA 1
ATOM 1859 C C . ASN A 1 257 ? 41.257 5.285 4.982 1.00 7.45 753 ASN A C 1
ATOM 1860 O O . ASN A 1 257 ? 41.879 4.602 5.780 1.00 7.94 753 ASN A O 1
ATOM 1865 N N . ASP A 1 258 ? 41.247 6.618 4.971 1.00 7.33 754 ASP A N 1
ATOM 1866 C CA . ASP A 1 258 ? 41.776 7.421 6.044 1.00 8.16 754 ASP A CA 1
ATOM 1867 C C . ASP A 1 258 ? 40.633 7.671 7.024 1.00 7.58 754 ASP A C 1
ATOM 1868 O O . ASP A 1 258 ? 39.683 8.354 6.683 1.00 7.38 754 ASP A O 1
ATOM 1873 N N . PRO A 1 259 ? 40.690 7.066 8.219 1.00 7.29 755 PRO A N 1
ATOM 1874 C CA . PRO A 1 259 ? 39.530 7.113 9.120 1.00 7.40 755 PRO A CA 1
ATOM 1875 C C . PRO A 1 259 ? 39.216 8.526 9.596 1.00 6.70 755 PRO A C 1
ATOM 1876 O O . PRO A 1 259 ? 38.091 8.784 10.044 1.00 7.34 755 PRO A O 1
ATOM 1880 N N . SER A 1 260 ? 40.165 9.472 9.489 1.00 7.21 756 SER A N 1
ATOM 1881 C CA . SER A 1 260 ? 39.891 10.849 9.858 1.00 7.59 756 SER A CA 1
ATOM 1882 C C . SER A 1 260 ? 39.097 11.568 8.760 1.00 7.79 756 SER A C 1
ATOM 1883 O O . SER A 1 260 ? 38.584 12.670 9.018 1.00 9.78 756 SER A O 1
ATOM 1886 N N . VAL A 1 261 ? 38.998 10.984 7.574 1.00 7.27 757 VAL A N 1
ATOM 1887 C CA . VAL A 1 261 ? 38.169 11.518 6.487 1.00 7.24 757 VAL A CA 1
ATOM 1888 C C . VAL A 1 261 ? 36.945 10.606 6.492 1.00 6.69 757 VAL A C 1
ATOM 1889 O O . VAL A 1 261 ? 36.891 9.583 5.815 1.00 7.09 757 VAL A O 1
ATOM 1893 N N . VAL A 1 262 ? 35.982 10.965 7.334 1.00 7.05 758 VAL A N 1
ATOM 1894 C CA . VAL A 1 262 ? 34.936 10.007 7.719 1.00 7.09 758 VAL A CA 1
ATOM 1895 C C . VAL A 1 262 ? 33.964 9.720 6.593 1.00 6.80 758 VAL A C 1
ATOM 1896 O O . VAL A 1 262 ? 33.226 8.725 6.657 1.00 7.20 758 VAL A O 1
ATOM 1900 N N . SER A 1 263 ? 33.933 10.547 5.563 1.00 6.90 759 SER A N 1
ATOM 1901 C CA . SER A 1 263 ? 33.111 10.290 4.387 1.00 7.15 759 SER A CA 1
ATOM 1902 C C . SER A 1 263 ? 33.686 9.234 3.450 1.00 6.86 759 SER A C 1
ATOM 1903 O O . SER A 1 263 ? 32.992 8.864 2.494 1.00 7.33 759 SER A O 1
ATOM 1906 N N . MET A 1 264 ? 34.892 8.726 3.665 1.00 6.74 760 MET A N 1
ATOM 1907 C CA . MET A 1 264 ? 35.492 7.844 2.669 1.00 6.77 760 MET A CA 1
ATOM 1908 C C . MET A 1 264 ? 34.785 6.516 2.527 1.00 6.68 760 MET A C 1
ATOM 1909 O O . MET A 1 264 ? 34.775 5.935 1.434 1.00 7.12 760 MET A O 1
ATOM 1914 N N . GLY A 1 265 ? 34.305 5.951 3.624 1.00 7.03 761 GLY A N 1
ATOM 1915 C CA . GLY A 1 265 ? 33.813 4.581 3.613 1.00 7.67 761 GLY A CA 1
ATOM 1916 C C . GLY A 1 265 ? 34.929 3.572 3.793 1.00 7.03 761 GLY A C 1
ATOM 1917 O O . GLY A 1 265 ? 36.088 3.813 3.446 1.00 8.53 761 GLY A O 1
ATOM 1918 N N . GLY A 1 266 ? 34.574 2.440 4.393 1.00 7.94 762 GLY A N 1
ATOM 1919 C CA . GLY A 1 266 ? 35.521 1.408 4.738 1.00 7.66 762 GLY A CA 1
ATOM 1920 C C . GLY A 1 266 ? 34.862 0.458 5.696 1.00 7.24 762 GLY A C 1
ATOM 1921 O O . GLY A 1 266 ? 33.648 0.465 5.851 1.00 7.36 762 GLY A O 1
ATOM 1922 N N . TRP A 1 267 ? 35.643 -0.418 6.304 1.00 6.98 763 TRP A N 1
ATOM 1923 C CA . TRP A 1 267 ? 35.073 -1.501 7.090 1.00 7.08 763 TRP A CA 1
ATOM 1924 C C . TRP A 1 267 ? 34.373 -1.048 8.364 1.00 6.60 763 TRP A C 1
ATOM 1925 O O . TRP A 1 267 ? 33.649 -1.852 8.964 1.00 7.74 763 TRP A O 1
ATOM 1936 N N . GLY A 1 268 ? 34.570 0.192 8.798 1.00 6.68 764 GLY A N 1
ATOM 1937 C CA . GLY A 1 268 ? 33.791 0.746 9.891 1.00 7.04 764 GLY A CA 1
ATOM 1938 C C . GLY A 1 268 ? 32.589 1.566 9.465 1.00 6.63 764 GLY A C 1
ATOM 1939 O O . GLY A 1 268 ? 31.926 2.176 10.317 1.00 7.32 764 GLY A O 1
ATOM 1940 N N . GLY A 1 269 ? 32.293 1.584 8.173 1.00 6.72 765 GLY A N 1
ATOM 1941 C CA . GLY A 1 269 ? 31.189 2.352 7.635 1.00 6.97 765 GLY A CA 1
ATOM 1942 C C . GLY A 1 269 ? 31.593 3.666 7.015 1.00 6.60 765 GLY A C 1
ATOM 1943 O O . GLY A 1 269 ? 32.776 4.042 6.954 1.00 6.91 765 GLY A O 1
ATOM 1944 N N . ARG A 1 270 ? 30.577 4.377 6.540 1.00 6.92 766 ARG A N 1
ATOM 1945 C CA . ARG A 1 270 ? 30.729 5.645 5.806 1.00 6.60 766 ARG A CA 1
ATOM 1946 C C . ARG A 1 270 ? 29.846 6.692 6.471 1.00 7.02 766 ARG A C 1
ATOM 1947 O O . ARG A 1 270 ? 28.686 6.410 6.763 1.00 7.50 766 ARG A O 1
ATOM 1955 N N . PHE A 1 271 ? 30.405 7.873 6.689 1.00 7.09 767 PHE A N 1
ATOM 1956 C CA . PHE A 1 271 ? 29.752 8.916 7.485 1.00 6.86 767 PHE A CA 1
ATOM 1957 C C . PHE A 1 271 ? 29.733 10.208 6.674 1.00 7.65 767 PHE A C 1
ATOM 1958 O O . PHE A 1 271 ? 30.660 10.994 6.732 1.00 8.36 767 PHE A O 1
ATOM 1966 N N . PRO A 1 272 ? 28.695 10.399 5.843 1.00 7.82 768 PRO A N 1
ATOM 1967 C CA . PRO A 1 272 ? 28.756 11.472 4.847 1.00 8.85 768 PRO A CA 1
ATOM 1968 C C . PRO A 1 272 ? 28.498 12.858 5.414 1.00 8.65 768 PRO A C 1
ATOM 1969 O O . PRO A 1 272 ? 28.767 13.841 4.725 1.00 10.88 768 PRO A O 1
ATOM 1973 N N . SER A 1 273 ? 27.901 12.959 6.607 1.00 7.84 769 SER A N 1
ATOM 1974 C CA . SER A 1 273 ? 27.531 14.240 7.178 1.00 7.90 769 SER A CA 1
ATOM 1975 C C . SER A 1 273 ? 27.367 14.108 8.645 1.00 7.58 769 SER A C 1
ATOM 1976 O O . SER A 1 273 ? 27.192 13.001 9.182 1.00 8.10 769 SER A O 1
ATOM 1979 N N . LYS A 1 274 ? 27.425 15.245 9.318 1.00 7.90 770 LYS A N 1
ATOM 1980 C CA . LYS A 1 274 ? 26.964 15.352 10.688 1.00 7.58 770 LYS A CA 1
ATOM 1981 C C . LYS A 1 274 ? 25.450 15.509 10.685 1.00 7.81 770 LYS A C 1
ATOM 1982 O O . LYS A 1 274 ? 24.889 16.190 9.831 1.00 10.87 770 LYS A O 1
ATOM 1988 N N . GLN A 1 275 ? 24.814 14.879 11.658 1.00 6.43 771 GLN A N 1
ATOM 1989 C CA . GLN A 1 275 ? 23.402 15.030 11.894 1.00 6.74 771 GLN A CA 1
ATOM 1990 C C . GLN A 1 275 ? 23.151 15.621 13.255 1.00 6.39 771 GLN A C 1
ATOM 1991 O O . GLN A 1 275 ? 23.986 15.479 14.168 1.00 6.67 771 GLN A O 1
ATOM 1997 N N . ALA A 1 276 ? 22.005 16.274 13.416 1.00 6.32 772 ALA A N 1
ATOM 1998 C CA . ALA A 1 276 ? 21.626 16.887 14.681 1.00 6.04 772 ALA A CA 1
ATOM 1999 C C . ALA A 1 276 ? 20.878 15.903 15.570 1.00 6.29 772 ALA A C 1
ATOM 2000 O O . ALA A 1 276 ? 20.015 15.145 15.123 1.00 6.72 772 ALA A O 1
ATOM 2002 N N . GLY A 1 277 ? 21.186 15.923 16.859 1.00 6.08 773 GLY A N 1
ATOM 2003 C CA . GLY A 1 277 ? 20.403 15.234 17.841 1.00 6.78 773 GLY A CA 1
ATOM 2004 C C . GLY A 1 277 ? 20.400 13.731 17.725 1.00 6.34 773 GLY A C 1
ATOM 2005 O O . GLY A 1 277 ? 19.436 13.074 18.102 1.00 7.56 773 GLY A O 1
ATOM 2006 N N . VAL A 1 278 ? 21.508 13.144 17.281 1.00 6.17 774 VAL A N 1
ATOM 2007 C CA . VAL A 1 278 ? 21.598 11.679 17.113 1.00 6.95 774 VAL A CA 1
ATOM 2008 C C . VAL A 1 278 ? 21.439 11.047 18.503 1.00 5.87 774 VAL A C 1
ATOM 2009 O O . VAL A 1 278 ? 22.265 11.275 19.398 1.00 6.46 774 VAL A O 1
ATOM 2013 N N . ARG A 1 279 ? 20.391 10.274 18.706 1.00 6.48 775 ARG A N 1
ATOM 2014 C CA . ARG A 1 279 ? 20.076 9.744 20.023 1.00 6.19 775 ARG A CA 1
ATOM 2015 C C . ARG A 1 279 ? 20.776 8.426 20.311 1.00 6.31 775 ARG A C 1
ATOM 2016 O O . ARG A 1 279 ? 20.921 7.580 19.425 1.00 7.08 775 ARG A O 1
ATOM 2024 N N . GLY A 1 280 ? 21.147 8.257 21.559 1.00 6.46 776 GLY A N 1
ATOM 2025 C CA . GLY A 1 280 ? 21.739 7.027 22.059 1.00 6.04 776 GLY A CA 1
ATOM 2026 C C . GLY A 1 280 ? 20.704 5.943 22.286 1.00 6.13 776 GLY A C 1
ATOM 2027 O O . GLY A 1 280 ? 19.525 6.075 21.959 1.00 7.47 776 GLY A O 1
ATOM 2028 N N . MET A 1 281 ? 21.165 4.859 22.873 1.00 6.27 777 MET A N 1
ATOM 2029 C CA . MET A 1 281 ? 20.342 3.696 23.120 1.00 6.47 777 MET A CA 1
ATOM 2030 C C . MET A 1 281 ? 19.314 3.942 24.202 1.00 6.88 777 MET A C 1
ATOM 2031 O O . MET A 1 281 ? 19.360 4.903 24.957 1.00 7.32 777 MET A O 1
ATOM 2036 N N . SER A 1 282 ? 18.369 3.004 24.301 1.00 7.31 778 SER A N 1
ATOM 2037 C CA . SER A 1 282 ? 17.203 3.184 25.165 1.00 8.73 778 SER A CA 1
ATOM 2038 C C . SER A 1 282 ? 17.563 3.310 26.636 1.00 8.72 778 SER A C 1
ATOM 2039 O O . SER A 1 282 ? 16.841 3.987 27.368 1.00 10.03 778 SER A O 1
ATOM 2042 N N . CYS A 1 283 ? 18.716 2.780 27.052 1.00 8.23 779 CYS A N 1
ATOM 2043 C CA . CYS A 1 283 ? 19.155 2.876 28.420 1.00 8.47 779 CYS A CA 1
ATOM 2044 C C . CYS A 1 283 ? 19.642 4.257 28.818 1.00 8.06 779 CYS A C 1
ATOM 2045 O O . CYS A 1 283 ? 19.903 4.466 30.005 1.00 9.45 779 CYS A O 1
ATOM 2048 N N . MET A 1 284 ? 19.657 5.204 27.872 1.00 7.66 780 MET A N 1
ATOM 2049 C CA . MET A 1 284 ? 19.938 6.587 28.183 1.00 7.40 780 MET A CA 1
ATOM 2050 C C . MET A 1 284 ? 18.856 7.523 27.622 1.00 8.23 780 MET A C 1
ATOM 2051 O O . MET A 1 284 ? 19.104 8.712 27.401 1.00 8.37 780 MET A O 1
ATOM 2056 N N . SER A 1 285 ? 17.636 7.017 27.533 1.00 9.38 781 SER A N 1
ATOM 2057 C CA . SER A 1 285 ? 16.554 7.817 27.022 1.00 9.70 781 SER A CA 1
ATOM 2058 C C . SER A 1 285 ? 16.393 9.125 27.795 1.00 8.66 781 SER A C 1
ATOM 2059 O O . SER A 1 285 ? 16.503 9.177 29.001 1.00 11.08 781 SER A O 1
ATOM 2062 N N . GLY A 1 286 ? 16.153 10.187 27.044 1.00 9.17 782 GLY A N 1
ATOM 2063 C CA . GLY A 1 286 ? 15.919 11.501 27.637 1.00 8.81 782 GLY A CA 1
ATOM 2064 C C . GLY A 1 286 ? 17.191 12.275 27.941 1.00 8.03 782 GLY A C 1
ATOM 2065 O O . GLY A 1 286 ? 17.108 13.472 28.207 1.00 9.92 782 GLY A O 1
ATOM 2066 N N . GLU A 1 287 ? 18.352 11.611 27.998 1.00 7.46 783 GLU A N 1
ATOM 2067 C CA . GLU A 1 287 ? 19.581 12.253 28.454 1.00 7.55 783 GLU A CA 1
ATOM 2068 C C . GLU A 1 287 ? 20.232 13.088 27.367 1.00 7.64 783 GLU A C 1
ATOM 2069 O O . GLU A 1 287 ? 20.867 14.091 27.685 1.00 10.24 783 GLU A O 1
ATOM 2075 N N . ASP A 1 288 ? 20.144 12.678 26.108 1.00 6.25 784 ASP A N 1
ATOM 2076 C CA . ASP A 1 288 ? 20.792 13.442 25.046 1.00 6.66 784 ASP A CA 1
ATOM 2077 C C . ASP A 1 288 ? 20.152 14.832 24.880 1.00 6.19 784 ASP A C 1
ATOM 2078 O O . ASP A 1 288 ? 20.855 15.788 24.537 1.00 6.48 784 ASP A O 1
ATOM 2083 N N . ALA A 1 289 ? 18.842 14.930 25.052 1.00 6.88 785 ALA A N 1
ATOM 2084 C CA . ALA A 1 289 ? 18.102 16.098 24.635 1.00 6.54 785 ALA A CA 1
ATOM 2085 C C . ALA A 1 289 ? 18.551 17.360 25.352 1.00 6.46 785 ALA A C 1
ATOM 2086 O O . ALA A 1 289 ? 18.399 18.473 24.807 1.00 6.98 785 ALA A O 1
ATOM 2088 N N . VAL A 1 290 ? 19.072 17.234 26.565 1.00 6.40 786 VAL A N 1
ATOM 2089 C CA . VAL A 1 290 ? 19.502 18.414 27.301 1.00 6.16 786 VAL A CA 1
ATOM 2090 C C . VAL A 1 290 ? 20.672 19.121 26.615 1.00 6.21 786 VAL A C 1
ATOM 2091 O O . VAL A 1 290 ? 20.894 20.304 26.878 1.00 7.16 786 VAL A O 1
ATOM 2095 N N . TYR A 1 291 ? 21.382 18.416 25.732 1.00 6.11 787 TYR A N 1
ATOM 2096 C CA . TYR A 1 291 ? 22.498 18.962 25.000 1.00 6.28 787 TYR A CA 1
ATOM 2097 C C . TYR A 1 291 ? 22.109 19.568 23.666 1.00 6.29 787 TYR A C 1
ATOM 2098 O O . TYR A 1 291 ? 22.959 20.073 22.946 1.00 7.05 787 TYR A O 1
ATOM 2107 N N . ASP A 1 292 ? 20.829 19.525 23.309 1.00 30.00 788 ASP A N 1
ATOM 2108 C CA . ASP A 1 292 ? 20.471 20.032 21.965 1.00 30.00 788 ASP A CA 1
ATOM 2109 C C . ASP A 1 292 ? 20.831 21.533 21.877 1.00 30.00 788 ASP A C 1
ATOM 2110 O O . ASP A 1 292 ? 20.692 22.258 22.858 1.00 30.00 788 ASP A O 1
ATOM 2115 N N . THR A 1 293 ? 21.240 22.028 20.690 1.00 6.44 789 THR A N 1
ATOM 2116 C CA . THR A 1 293 ? 21.529 21.218 19.508 1.00 6.19 789 THR A CA 1
ATOM 2117 C C . THR A 1 293 ? 22.993 20.782 19.527 1.00 6.12 789 THR A C 1
ATOM 2118 O O . THR A 1 293 ? 23.873 21.562 19.839 1.00 6.89 789 THR A O 1
ATOM 2122 N N . TYR A 1 294 ? 23.215 19.506 19.179 1.00 6.02 790 TYR A N 1
ATOM 2123 C CA . TYR A 1 294 ? 24.549 18.969 19.012 1.00 6.33 790 TYR A CA 1
ATOM 2124 C C . TYR A 1 294 ? 24.608 18.175 17.731 1.00 6.07 790 TYR A C 1
ATOM 2125 O O . TYR A 1 294 ? 23.596 17.652 17.273 1.00 6.72 790 TYR A O 1
ATOM 2134 N N . TYR A 1 295 ? 25.815 18.043 17.192 1.00 6.01 791 TYR A N 1
ATOM 2135 C CA . TYR A 1 295 ? 26.029 17.341 15.939 1.00 5.96 791 TYR A CA 1
ATOM 2136 C C . TYR A 1 295 ? 27.019 16.206 16.136 1.00 6.36 791 TYR A C 1
ATOM 2137 O O . TYR A 1 295 ? 27.970 16.335 16.922 1.00 6.69 791 TYR A O 1
ATOM 2146 N N . MET A 1 296 ? 26.831 15.127 15.389 1.00 6.12 792 MET A N 1
ATOM 2147 C CA . MET A 1 296 ? 27.708 13.977 15.374 1.00 6.10 792 MET A CA 1
ATOM 2148 C C . MET A 1 296 ? 27.716 13.422 13.978 1.00 6.40 792 MET A C 1
ATOM 2149 O O . MET A 1 296 ? 26.678 13.374 13.322 1.00 7.17 792 MET A O 1
ATOM 2154 N N . TYR A 1 297 ? 28.869 12.944 13.501 1.00 6.00 793 TYR A N 1
ATOM 2155 C CA . TYR A 1 297 ? 28.897 12.161 12.288 1.00 6.70 793 TYR A CA 1
ATOM 2156 C C . TYR A 1 297 ? 28.163 10.860 12.530 1.00 6.28 793 TYR A C 1
ATOM 2157 O O . TYR A 1 297 ? 28.325 10.229 13.572 1.00 7.60 793 TYR A O 1
ATOM 2166 N N . THR A 1 298 ? 27.370 10.417 11.550 1.00 6.90 794 THR A N 1
ATOM 2167 C CA . THR A 1 298 ? 26.696 9.163 11.647 1.00 7.12 794 THR A CA 1
ATOM 2168 C C . THR A 1 298 ? 26.398 8.709 10.212 1.00 6.78 794 THR A C 1
ATOM 2169 O O . THR A 1 298 ? 26.562 9.466 9.266 1.00 7.38 794 THR A O 1
ATOM 2173 N N . GLU A 1 299 ? 25.989 7.474 10.043 1.00 6.94 795 GLU A N 1
ATOM 2174 C CA . GLU A 1 299 ? 25.713 6.956 8.713 1.00 6.90 795 GLU A CA 1
ATOM 2175 C C . GLU A 1 299 ? 24.506 7.630 8.108 1.00 7.97 795 GLU A C 1
ATOM 2176 O O . GLU A 1 299 ? 23.573 8.065 8.804 1.00 9.34 795 GLU A O 1
ATOM 2182 N N . ASN A 1 300 ? 24.458 7.637 6.788 1.00 8.43 796 ASN A N 1
ATOM 2183 C CA . ASN A 1 300 ? 23.230 7.905 6.076 1.00 9.57 796 ASN A CA 1
ATOM 2184 C C . ASN A 1 300 ? 23.059 6.769 5.092 1.00 10.78 796 ASN A C 1
ATOM 2185 O O . ASN A 1 300 ? 23.235 6.914 3.896 1.00 13.92 796 ASN A O 1
ATOM 2190 N N . GLY A 1 301 ? 22.794 5.598 5.636 1.00 11.66 797 GLY A N 1
ATOM 2191 C CA . GLY A 1 301 ? 22.837 4.344 4.879 1.00 11.92 797 GLY A CA 1
ATOM 2192 C C . GLY A 1 301 ? 23.809 3.340 5.483 1.00 9.79 797 GLY A C 1
ATOM 2193 O O . GLY A 1 301 ? 24.983 3.643 5.694 1.00 10.05 797 GLY A O 1
ATOM 2194 N N . GLU A 1 302 ? 23.332 2.118 5.693 1.00 10.18 798 GLU A N 1
ATOM 2195 C CA . GLU A 1 302 ? 24.176 1.040 6.136 1.00 9.55 798 GLU A CA 1
ATOM 2196 C C . GLU A 1 302 ? 25.365 0.892 5.168 1.00 8.50 798 GLU A C 1
ATOM 2197 O O . GLU A 1 302 ? 25.197 0.977 3.952 1.00 10.46 798 GLU A O 1
ATOM 2203 N N . SER A 1 303 ? 26.536 0.624 5.704 1.00 8.08 799 SER A N 1
ATOM 2204 C CA . SER A 1 303 ? 27.760 0.795 4.945 1.00 8.04 799 SER A CA 1
ATOM 2205 C C . SER A 1 303 ? 28.890 -0.108 5.374 1.00 7.23 799 SER A C 1
ATOM 2206 O O . SER A 1 303 ? 30.050 0.157 5.070 1.00 9.07 799 SER A O 1
ATOM 2209 N N . ILE A 1 304 ? 28.583 -1.226 6.034 1.00 6.95 800 ILE A N 1
ATOM 2210 C CA . ILE A 1 304 ? 29.597 -2.215 6.388 1.00 7.30 800 ILE A CA 1
ATOM 2211 C C . ILE A 1 304 ? 29.422 -3.511 5.592 1.00 7.26 800 ILE A C 1
ATOM 2212 O O . ILE A 1 304 ? 30.388 -4.144 5.201 1.00 7.87 80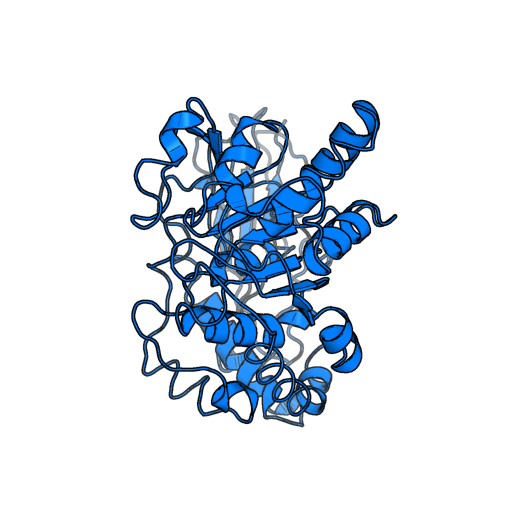0 ILE A O 1
ATOM 2217 N N . LYS A 1 305 ? 28.173 -3.944 5.428 1.00 7.97 801 LYS A N 1
ATOM 2218 C CA . LYS A 1 305 ? 27.885 -5.218 4.803 1.00 9.13 801 LYS A CA 1
ATOM 2219 C C . LYS A 1 305 ? 28.538 -5.414 3.448 1.00 8.79 801 LYS A C 1
ATOM 2220 O O . LYS A 1 305 ? 28.903 -6.536 3.088 1.00 9.22 801 LYS A O 1
ATOM 2226 N N . ARG A 1 306 ? 28.698 -4.348 2.678 1.00 8.84 802 ARG A N 1
ATOM 2227 C CA . ARG A 1 306 ? 29.363 -4.483 1.402 1.00 9.54 802 ARG A CA 1
ATOM 2228 C C . ARG A 1 306 ? 30.761 -5.079 1.516 1.00 9.52 802 ARG A C 1
ATOM 2229 O O . ARG A 1 306 ? 31.235 -5.669 0.546 1.00 11.78 802 ARG A O 1
ATOM 2237 N N . TRP A 1 307 ? 31.406 -4.938 2.666 1.00 8.32 803 TRP A N 1
ATOM 2238 C CA . TRP A 1 307 ? 32.741 -5.439 2.900 1.00 8.30 803 TRP A CA 1
ATOM 2239 C C . TRP A 1 307 ? 32.775 -6.821 3.580 1.00 8.44 803 TRP A C 1
ATOM 2240 O O . TRP A 1 307 ? 33.835 -7.330 3.862 1.00 9.41 803 TRP A O 1
ATOM 2251 N N . SER A 1 308 ? 31.615 -7.398 3.867 1.00 8.90 804 SER A N 1
ATOM 2252 C CA A SER A 1 308 ? 31.502 -8.549 4.750 0.50 8.29 804 SER A CA 1
ATOM 2253 C CA B SER A 1 308 ? 31.551 -8.526 4.773 0.50 10.01 804 SER A CA 1
ATOM 2254 C C . SER A 1 308 ? 32.362 -9.733 4.320 1.00 8.80 804 SER A C 1
ATOM 2255 O O . SER A 1 308 ? 32.941 -10.402 5.164 1.00 9.28 804 SER A O 1
ATOM 2260 N N . THR A 1 309 ? 32.391 -10.061 3.026 1.00 9.06 805 THR A N 1
ATOM 2261 C CA . THR A 1 309 ? 33.159 -11.244 2.636 1.00 10.18 805 THR A CA 1
ATOM 2262 C C . THR A 1 309 ? 34.613 -11.077 3.045 1.00 9.36 805 THR A C 1
ATOM 2263 O O . THR A 1 309 ? 35.248 -12.018 3.568 1.00 10.09 805 THR A O 1
ATOM 2267 N N . ALA A 1 310 ? 35.189 -9.909 2.746 1.00 8.76 806 ALA A N 1
ATOM 2268 C CA . ALA A 1 310 ? 36.572 -9.647 3.101 1.00 8.91 806 ALA A CA 1
ATOM 2269 C C . ALA A 1 310 ? 36.776 -9.706 4.613 1.00 8.15 806 ALA A C 1
ATOM 2270 O O . ALA A 1 310 ? 37.755 -10.243 5.104 1.00 8.61 806 ALA A O 1
ATOM 2272 N N . ILE A 1 311 ? 35.856 -9.090 5.353 1.00 8.06 807 ILE A N 1
ATOM 2273 C CA . ILE A 1 311 ? 35.907 -9.064 6.810 1.00 8.03 807 ILE A CA 1
ATOM 2274 C C . ILE A 1 311 ? 35.902 -10.485 7.376 1.00 7.73 807 ILE A C 1
ATOM 2275 O O . ILE A 1 311 ? 36.722 -10.831 8.236 1.00 8.47 807 ILE A O 1
ATOM 2280 N N . HIS A 1 312 ? 34.987 -11.317 6.889 1.00 7.85 808 HIS A N 1
ATOM 2281 C CA . HIS A 1 312 ? 34.871 -12.643 7.457 1.00 7.88 808 HIS A CA 1
ATOM 2282 C C . HIS A 1 312 ? 36.057 -13.528 7.108 1.00 8.70 808 HIS A C 1
ATOM 2283 O O . HIS A 1 312 ? 36.553 -14.301 7.943 1.00 8.95 808 HIS A O 1
ATOM 2290 N N . ASN A 1 313 ? 36.538 -13.401 5.884 1.00 8.18 809 ASN A N 1
ATOM 2291 C CA . ASN A 1 313 ? 37.676 -14.199 5.467 1.00 9.24 809 ASN A CA 1
ATOM 2292 C C . ASN A 1 313 ? 38.926 -13.782 6.238 1.00 8.78 809 ASN A C 1
ATOM 2293 O O . ASN A 1 313 ? 39.748 -14.621 6.632 1.00 9.27 809 ASN A O 1
ATOM 2298 N N . ASP A 1 314 ? 39.072 -12.475 6.477 1.00 9.03 810 ASP A N 1
ATOM 2299 C CA . ASP A 1 314 ? 40.169 -11.948 7.252 1.00 8.49 810 ASP A CA 1
ATOM 2300 C C . ASP A 1 314 ? 40.229 -12.605 8.636 1.00 8.73 810 ASP A C 1
ATOM 2301 O O . ASP A 1 314 ? 41.282 -13.086 9.066 1.00 9.40 810 ASP A O 1
ATOM 2306 N N . PHE A 1 315 ? 39.129 -12.595 9.365 1.00 8.19 811 PHE A N 1
ATOM 2307 C CA . PHE A 1 315 ? 39.130 -13.117 10.726 1.00 8.26 811 PHE A CA 1
ATOM 2308 C C . PHE A 1 315 ? 39.373 -14.632 10.699 1.00 8.50 811 PHE A C 1
ATOM 2309 O O . PHE A 1 315 ? 40.077 -15.159 11.532 1.00 9.11 811 PHE A O 1
ATOM 2317 N N . GLN A 1 316 ? 38.768 -15.320 9.747 1.00 8.89 812 GLN A N 1
ATOM 2318 C CA . GLN A 1 316 ? 38.999 -16.769 9.577 1.00 9.14 812 GLN A CA 1
ATOM 2319 C C . GLN A 1 316 ? 40.487 -17.063 9.442 1.00 9.40 812 GLN A C 1
ATOM 2320 O O . GLN A 1 316 ? 41.023 -17.953 10.126 1.00 10.07 812 GLN A O 1
ATOM 2326 N N . ALA A 1 317 ? 41.172 -16.364 8.537 1.00 9.24 813 ALA A N 1
ATOM 2327 C CA . ALA A 1 317 ? 42.596 -16.594 8.326 1.00 9.67 813 ALA A CA 1
ATOM 2328 C C . ALA A 1 317 ? 43.389 -16.264 9.558 1.00 9.67 813 ALA A C 1
ATOM 2329 O O . ALA A 1 317 ? 44.326 -16.995 9.898 1.00 10.30 813 ALA A O 1
ATOM 2331 N N . ARG A 1 318 ? 43.035 -15.179 10.260 1.00 9.00 814 ARG A N 1
ATOM 2332 C CA . ARG A 1 318 ? 43.808 -14.805 11.440 1.00 9.65 814 ARG A CA 1
ATOM 2333 C C . ARG A 1 318 ? 43.661 -15.804 12.590 1.00 9.49 814 ARG A C 1
ATOM 2334 O O . ARG A 1 318 ? 44.602 -15.988 13.356 1.00 10.08 814 ARG A O 1
ATOM 2342 N N . MET A 1 319 ? 42.509 -16.440 12.712 1.00 9.23 815 MET A N 1
ATOM 2343 C CA . MET A 1 319 ? 42.379 -17.509 13.684 1.00 9.38 815 MET A CA 1
ATOM 2344 C C . MET A 1 319 ? 43.170 -18.751 13.287 1.00 10.34 815 MET A C 1
ATOM 2345 O O . MET A 1 319 ? 43.607 -19.509 14.157 1.00 11.60 815 MET A O 1
ATOM 2350 N N . ASP A 1 320 ? 43.422 -18.942 11.995 1.00 10.15 816 ASP A N 1
ATOM 2351 C CA . ASP A 1 320 ? 44.409 -19.919 11.546 1.00 10.62 816 ASP A CA 1
ATOM 2352 C C . ASP A 1 320 ? 45.805 -19.523 11.952 1.00 11.53 816 ASP A C 1
ATOM 2353 O O . ASP A 1 320 ? 46.567 -20.380 12.411 1.00 12.56 816 ASP A O 1
ATOM 2358 N N . TRP A 1 321 ? 46.163 -18.256 11.787 1.00 10.72 817 TRP A N 1
ATOM 2359 C CA . TRP A 1 321 ? 47.445 -17.789 12.270 1.00 11.53 817 TRP A CA 1
ATOM 2360 C C . TRP A 1 321 ? 47.640 -18.172 13.732 1.00 11.29 817 TRP A C 1
ATOM 2361 O O . TRP A 1 321 ? 48.731 -18.545 14.151 1.00 13.68 817 TRP A O 1
ATOM 2372 N N . ALA A 1 322 ? 46.584 -18.005 14.529 1.00 11.84 818 ALA A N 1
ATOM 2373 C CA . ALA A 1 322 ? 46.660 -18.223 15.962 1.00 11.76 818 ALA A CA 1
ATOM 2374 C C . ALA A 1 322 ? 47.009 -19.662 16.335 1.00 12.45 818 ALA A C 1
ATOM 2375 O O . ALA A 1 322 ? 47.602 -19.882 17.381 1.00 14.53 818 ALA A O 1
ATOM 2377 N N . ILE A 1 323 ? 46.615 -20.616 15.495 1.00 12.60 819 ILE A N 1
ATOM 2378 C CA . ILE A 1 323 ? 46.830 -22.022 15.818 1.00 13.01 819 ILE A CA 1
ATOM 2379 C C . ILE A 1 323 ? 47.873 -22.752 14.974 1.00 14.09 819 ILE A C 1
ATOM 2380 O O . ILE A 1 323 ? 48.181 -23.892 15.267 1.00 18.10 819 ILE A O 1
ATOM 2385 N N . GLU A 1 324 ? 48.410 -22.110 13.947 1.00 13.89 820 GLU A N 1
ATOM 2386 C CA . GLU A 1 324 ? 49.418 -22.727 13.084 1.00 14.76 820 GLU A CA 1
ATOM 2387 C C . GLU A 1 324 ? 50.797 -22.178 13.399 1.00 14.38 820 GLU A C 1
ATOM 2388 O O . GLU A 1 324 ? 51.041 -20.987 13.259 1.00 15.05 820 GLU A O 1
ATOM 2394 N N . SER A 1 325 ? 51.729 -23.070 13.744 1.00 15.57 821 SER A N 1
ATOM 2395 C CA . SER A 1 325 ? 53.093 -22.610 14.023 1.00 17.60 821 SER A CA 1
ATOM 2396 C C . SER A 1 325 ? 53.896 -22.374 12.738 1.00 16.25 821 SER A C 1
ATOM 2397 O O . SER A 1 325 ? 54.932 -21.697 12.774 1.00 20.45 821 SER A O 1
ATOM 2400 N N . ASN A 1 326 ? 53.410 -22.911 11.618 1.00 16.13 822 ASN A N 1
ATOM 2401 C CA . ASN A 1 326 ? 54.099 -22.756 10.327 1.00 16.92 822 ASN A CA 1
ATOM 2402 C C . ASN A 1 326 ? 53.374 -21.753 9.431 1.00 15.94 822 ASN A C 1
ATOM 2403 O O . ASN A 1 326 ? 52.178 -21.924 9.154 1.00 15.81 822 ASN A O 1
ATOM 2408 N N . TYR A 1 327 ? 54.133 -20.805 8.895 1.00 16.01 823 TYR A N 1
ATOM 2409 C CA . TYR A 1 327 ? 53.616 -19.841 7.932 1.00 15.64 823 TYR A CA 1
ATOM 2410 C C . TYR A 1 327 ? 52.903 -20.533 6.791 1.00 16.65 823 TYR A C 1
ATOM 2411 O O . TYR A 1 327 ? 51.893 -20.045 6.284 1.00 17.60 823 TYR A O 1
ATOM 2420 N N . SER A 1 328 ? 53.522 -21.596 6.306 1.00 17.30 824 SER A N 1
ATOM 2421 C CA . SER A 1 328 ? 53.031 -22.346 5.160 1.00 19.44 824 SER A CA 1
ATOM 2422 C C . SER A 1 328 ? 51.620 -22.891 5.341 1.00 17.84 824 SER A C 1
ATOM 2423 O O . SER A 1 328 ? 50.968 -23.282 4.366 1.00 20.43 824 SER A O 1
ATOM 2426 N N . ALA A 1 329 ? 51.155 -22.956 6.590 1.00 16.11 825 ALA A N 1
ATOM 2427 C CA . ALA A 1 329 ? 49.887 -23.613 6.877 1.00 16.25 825 ALA A CA 1
ATOM 2428 C C . ALA A 1 329 ? 48.684 -22.670 6.924 1.00 15.63 825 ALA A C 1
ATOM 2429 O O . ALA A 1 329 ? 47.585 -23.108 7.187 1.00 18.18 825 ALA A O 1
ATOM 2431 N N . ALA A 1 330 ? 48.864 -21.393 6.609 1.00 14.55 826 ALA A N 1
ATOM 2432 C CA . ALA A 1 330 ? 47.739 -20.454 6.621 1.00 12.98 826 ALA A CA 1
ATOM 2433 C C . ALA A 1 330 ? 47.900 -19.492 5.458 1.00 13.22 826 ALA A C 1
ATOM 2434 O O . ALA A 1 330 ? 48.989 -19.343 4.900 1.00 13.84 826 ALA A O 1
ATOM 2436 N N . ASN A 1 331 ? 46.815 -18.781 5.155 1.00 12.53 827 ASN A N 1
ATOM 2437 C CA . ASN A 1 331 ? 46.838 -17.767 4.121 1.00 12.37 827 ASN A CA 1
ATOM 2438 C C . ASN A 1 331 ? 47.143 -16.388 4.678 1.00 11.72 827 ASN A C 1
ATOM 2439 O O . ASN A 1 331 ? 46.743 -16.055 5.796 1.00 11.73 827 ASN A O 1
ATOM 2444 N N . HIS A 1 332 ? 47.882 -15.608 3.893 1.00 11.67 828 HIS A N 1
ATOM 2445 C CA . HIS A 1 332 ? 48.220 -14.226 4.219 1.00 11.87 828 HIS A CA 1
ATOM 2446 C C . HIS A 1 332 ? 47.798 -13.271 3.102 1.00 11.67 828 HIS A C 1
ATOM 2447 O O . HIS A 1 332 ? 47.672 -13.666 1.937 1.00 12.28 828 HIS A O 1
ATOM 2454 N N . HIS A 1 333 ? 47.557 -12.025 3.458 1.00 11.28 829 HIS A N 1
ATOM 2455 C CA . HIS A 1 333 ? 46.940 -11.077 2.547 1.00 10.72 829 HIS A CA 1
ATOM 2456 C C . HIS A 1 333 ? 47.839 -10.744 1.361 1.00 11.13 829 HIS A C 1
ATOM 2457 O O . HIS A 1 333 ? 49.049 -10.587 1.524 1.00 12.13 829 HIS A O 1
ATOM 2464 N N . PRO A 1 334 ? 47.223 -10.480 0.205 1.00 11.72 830 PRO A N 1
ATOM 2465 C CA . PRO A 1 334 ? 48.006 -9.956 -0.911 1.00 12.33 830 PRO A CA 1
ATOM 2466 C C . PRO A 1 334 ? 48.441 -8.521 -0.633 1.00 11.79 830 PRO A C 1
ATOM 2467 O O . PRO A 1 334 ? 47.918 -7.845 0.266 1.00 11.26 830 PRO A O 1
ATOM 2471 N N . VAL A 1 335 ? 49.441 -8.089 -1.394 1.00 11.63 831 VAL A N 1
ATOM 2472 C CA . VAL A 1 335 ? 50.151 -6.852 -1.165 1.00 12.19 831 VAL A CA 1
ATOM 2473 C C . VAL A 1 335 ? 49.989 -5.942 -2.399 1.00 11.89 831 VAL A C 1
ATOM 2474 O O . VAL A 1 335 ? 50.511 -6.247 -3.479 1.00 13.14 831 VAL A O 1
ATOM 2478 N N . PRO A 1 336 ? 49.225 -4.853 -2.275 1.00 11.60 832 PRO A N 1
ATOM 2479 C CA . PRO A 1 336 ? 48.978 -4.039 -3.465 1.00 12.25 832 PRO A CA 1
ATOM 2480 C C . PRO A 1 336 ? 50.131 -3.114 -3.789 1.00 12.16 832 PRO A C 1
ATOM 2481 O O . PRO A 1 336 ? 50.749 -2.530 -2.901 1.00 13.26 832 PRO A O 1
ATOM 2485 N N . VAL A 1 337 ? 50.332 -2.896 -5.081 1.00 11.54 833 VAL A N 1
ATOM 2486 C CA . VAL A 1 337 ? 51.187 -1.837 -5.606 1.00 12.31 833 VAL A CA 1
ATOM 2487 C C . VAL A 1 337 ? 50.435 -1.184 -6.749 1.00 10.92 833 VAL A C 1
ATOM 2488 O O . VAL A 1 337 ? 49.820 -1.905 -7.523 1.00 12.68 833 VAL A O 1
ATOM 2492 N N . VAL A 1 338 ? 50.420 0.148 -6.809 1.00 9.86 834 VAL A N 1
ATOM 2493 C CA . VAL A 1 338 ? 49.800 0.870 -7.908 1.00 10.27 834 VAL A CA 1
ATOM 2494 C C . VAL A 1 338 ? 50.818 1.874 -8.440 1.00 9.62 834 VAL A C 1
ATOM 2495 O O . VAL A 1 338 ? 51.330 2.685 -7.712 1.00 10.29 834 VAL A O 1
ATOM 2499 N N . ASN A 1 339 ? 51.095 1.780 -9.735 1.00 10.83 835 ASN A N 1
ATOM 2500 C CA . ASN A 1 339 ? 52.032 2.654 -10.411 1.00 10.46 835 ASN A CA 1
ATOM 2501 C C . ASN A 1 339 ? 53.357 2.721 -9.646 1.00 12.45 835 ASN A C 1
ATOM 2502 O O . ASN A 1 339 ? 53.889 3.795 -9.418 1.00 14.60 835 ASN A O 1
ATOM 2507 N N . ASN A 1 340 ? 53.828 1.548 -9.222 1.00 14.07 836 ASN A N 1
ATOM 2508 C CA . ASN A 1 340 ? 55.095 1.389 -8.480 1.00 15.07 836 ASN A CA 1
ATOM 2509 C C . ASN A 1 340 ? 55.111 2.070 -7.120 1.00 16.99 836 ASN A C 1
ATOM 2510 O O . ASN A 1 340 ? 56.167 2.242 -6.524 1.00 20.78 836 ASN A O 1
ATOM 2515 N N . ASP A 1 341 ? 53.938 2.360 -6.575 1.00 14.05 837 ASP A N 1
ATOM 2516 C CA . ASP A 1 341 ? 53.810 2.950 -5.261 1.00 15.10 837 ASP A CA 1
ATOM 2517 C C . ASP A 1 341 ? 53.278 1.863 -4.326 1.00 13.35 837 ASP A C 1
ATOM 2518 O O . ASP A 1 341 ? 52.164 1.358 -4.511 1.00 12.57 837 ASP A O 1
ATOM 2523 N N . ALA A 1 342 ? 54.135 1.414 -3.403 1.00 14.41 838 ALA A N 1
ATOM 2524 C CA . ALA A 1 342 ? 53.824 0.322 -2.514 1.00 15.72 838 ALA A CA 1
ATOM 2525 C C . ALA A 1 342 ? 53.336 0.798 -1.133 1.00 15.06 838 ALA A C 1
ATOM 2526 O O . ALA A 1 342 ? 53.121 -0.025 -0.255 1.00 18.71 838 ALA A O 1
ATOM 2528 N N . ASN A 1 343 ? 53.149 2.103 -0.937 1.00 14.40 839 ASN A N 1
ATOM 2529 C CA . ASN A 1 343 ? 52.776 2.630 0.372 1.00 15.63 839 ASN A CA 1
ATOM 2530 C C . ASN A 1 343 ? 51.373 2.165 0.761 1.00 14.34 839 ASN A C 1
ATOM 2531 O O . ASN A 1 343 ? 50.447 2.253 -0.024 1.00 14.53 839 ASN A O 1
ATOM 2536 N N . GLU A 1 344 ? 51.225 1.716 1.994 1.00 14.88 840 GLU A N 1
ATOM 2537 C CA A GLU A 1 344 ? 49.951 1.361 2.572 0.50 14.84 840 GLU A CA 1
ATOM 2538 C CA B GLU A 1 344 ? 49.896 1.336 2.520 0.50 16.00 840 GLU A CA 1
ATOM 2539 C C . GLU A 1 344 ? 49.202 2.568 3.100 1.00 14.13 840 GLU A C 1
ATOM 2540 O O . GLU A 1 344 ? 49.300 2.912 4.294 1.00 15.35 840 GLU A O 1
ATOM 2551 N N . ALA A 1 345 ? 48.589 3.299 2.193 1.00 12.90 841 ALA A N 1
ATOM 2552 C CA . ALA A 1 345 ? 47.996 4.592 2.457 1.00 11.18 841 ALA A CA 1
ATOM 2553 C C . ALA A 1 345 ? 47.129 4.898 1.257 1.00 9.65 841 ALA A C 1
ATOM 2554 O O . ALA A 1 345 ? 47.292 4.344 0.180 1.00 11.63 841 ALA A O 1
ATOM 2556 N N . VAL A 1 346 ? 46.179 5.785 1.418 1.00 10.58 842 VAL A N 1
ATOM 2557 C CA . VAL A 1 346 ? 45.446 6.302 0.288 1.00 9.52 842 VAL A CA 1
ATOM 2558 C C . VAL A 1 346 ? 46.412 7.049 -0.613 1.00 9.04 842 VAL A C 1
ATOM 2559 O O . VAL A 1 346 ? 47.282 7.793 -0.144 1.00 11.31 842 VAL A O 1
ATOM 2563 N N . MET A 1 347 ? 46.296 6.840 -1.911 1.00 8.25 843 MET A N 1
ATOM 2564 C CA . MET A 1 347 ? 47.136 7.495 -2.906 1.00 8.48 843 MET A CA 1
ATOM 2565 C C . MET A 1 347 ? 46.428 8.691 -3.480 1.00 9.54 843 MET A C 1
ATOM 2566 O O . MET A 1 347 ? 45.269 8.569 -3.846 1.00 13.0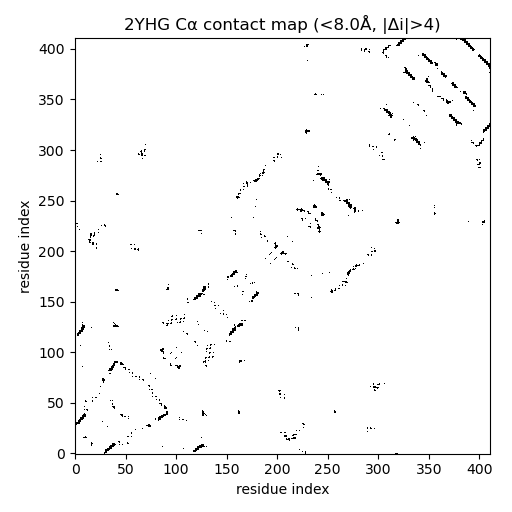2 843 MET A O 1
ATOM 2571 N N . TYR A 1 348 ? 47.079 9.836 -3.518 1.00 8.14 844 TYR A N 1
ATOM 2572 C CA . TYR A 1 348 ? 46.501 11.057 -3.993 1.00 8.25 844 TYR A CA 1
ATOM 2573 C C . TYR A 1 348 ? 47.194 11.477 -5.288 1.00 8.03 844 TYR A C 1
ATOM 2574 O O . TYR A 1 348 ? 48.416 11.545 -5.334 1.00 9.43 844 TYR A O 1
ATOM 2583 N N . LEU A 1 349 ? 46.410 11.759 -6.309 1.00 7.50 845 LEU A N 1
ATOM 2584 C CA A LEU A 1 349 ? 46.904 12.202 -7.615 0.50 7.89 845 LEU A CA 1
ATOM 2585 C CA B LEU A 1 349 ? 46.904 12.190 -7.606 0.50 8.09 845 LEU A CA 1
ATOM 2586 C C . LEU A 1 349 ? 46.112 13.407 -8.048 1.00 8.02 845 LEU A C 1
ATOM 2587 O O . LEU A 1 349 ? 44.934 13.503 -7.767 1.00 10.99 845 LEU A O 1
ATOM 2596 N N . ASN A 1 350 ? 46.738 14.296 -8.788 1.00 7.87 846 ASN A N 1
ATOM 2597 C CA . ASN A 1 350 ? 46.054 15.371 -9.493 1.00 8.01 846 ASN A CA 1
ATOM 2598 C C . ASN A 1 350 ? 46.066 15.099 -10.976 1.00 7.83 846 ASN A C 1
ATOM 2599 O O . ASN A 1 350 ? 47.112 14.736 -11.521 1.00 8.43 846 ASN A O 1
ATOM 2604 N N . ALA A 1 351 ? 44.911 15.231 -11.620 1.00 7.74 847 ALA A N 1
ATOM 2605 C CA . ALA A 1 351 ? 44.806 15.009 -13.053 1.00 8.28 847 ALA A CA 1
ATOM 2606 C C . ALA A 1 351 ? 43.884 16.052 -13.645 1.00 7.94 847 ALA A C 1
ATOM 2607 O O . ALA A 1 351 ? 42.989 16.568 -12.970 1.00 10.58 847 ALA A O 1
ATOM 2609 N N . SER A 1 352 ? 44.021 16.324 -14.929 1.00 8.17 848 SER A N 1
ATOM 2610 C CA . SER A 1 352 ? 43.171 17.284 -15.586 1.00 8.04 848 SER A CA 1
ATOM 2611 C C . SER A 1 352 ? 41.834 16.667 -15.966 1.00 8.08 848 SER A C 1
ATOM 2612 O O . SER A 1 352 ? 41.717 15.491 -16.356 1.00 8.29 848 SER A O 1
ATOM 2615 N N . ALA A 1 353 ? 40.815 17.526 -16.005 1.00 8.67 849 ALA A N 1
ATOM 2616 C CA . ALA A 1 353 ? 39.518 17.132 -16.518 1.00 9.15 849 ALA A CA 1
ATOM 2617 C C . ALA A 1 353 ? 39.686 16.758 -17.993 1.00 8.90 849 ALA A C 1
ATOM 2618 O O . ALA A 1 353 ? 40.389 17.439 -18.746 1.00 10.29 849 ALA A O 1
ATOM 2620 N N . GLY A 1 354 ? 38.970 15.735 -18.415 1.00 9.35 850 GLY A N 1
ATOM 2621 C CA . GLY A 1 354 ? 39.039 15.273 -19.806 1.00 10.77 850 GLY A CA 1
ATOM 2622 C C . GLY A 1 354 ? 40.349 14.584 -20.130 1.00 11.39 850 GLY A C 1
ATOM 2623 O O . GLY A 1 354 ? 40.771 14.544 -21.272 1.00 20.59 850 GLY A O 1
ATOM 2624 N N . SER A 1 355 ? 41.050 14.046 -19.165 1.00 8.99 851 SER A N 1
ATOM 2625 C CA . SER A 1 355 ? 42.227 13.229 -19.403 1.00 8.42 851 SER A CA 1
ATOM 2626 C C . SER A 1 355 ? 41.975 11.777 -19.027 1.00 7.78 851 SER A C 1
ATOM 2627 O O . SER A 1 355 ? 40.991 11.464 -18.380 1.00 11.02 851 SER A O 1
ATOM 2630 N N . THR A 1 356 ? 42.888 10.908 -19.429 1.00 7.52 852 THR A N 1
ATOM 2631 C CA A THR A 1 356 ? 42.844 9.500 -19.025 0.70 7.99 852 THR A CA 1
ATOM 2632 C CA B THR A 1 356 ? 42.838 9.515 -19.023 0.30 7.81 852 THR A CA 1
ATOM 2633 C C . THR A 1 356 ? 44.027 9.197 -18.133 1.00 6.79 852 THR A C 1
ATOM 2634 O O . THR A 1 356 ? 45.143 9.677 -18.376 1.00 6.93 852 THR A O 1
ATOM 2641 N N . VAL A 1 357 ? 43.771 8.455 -17.075 1.00 7.28 853 VAL A N 1
ATOM 2642 C CA . VAL A 1 357 ? 44.770 8.106 -16.071 1.00 7.19 853 VAL A CA 1
ATOM 2643 C C . VAL A 1 357 ? 44.962 6.595 -16.011 1.00 7.22 853 VAL A C 1
ATOM 2644 O O . VAL A 1 357 ? 44.051 5.855 -15.625 1.00 8.41 853 VAL A O 1
ATOM 2648 N N . SER A 1 358 ? 46.150 6.138 -16.353 1.00 7.65 854 SER A N 1
ATOM 2649 C CA A SER A 1 358 ? 46.518 4.730 -16.215 0.25 7.29 854 SER A CA 1
ATOM 2650 C CA B SER A 1 358 ? 46.474 4.729 -16.208 0.25 7.70 854 SER A CA 1
ATOM 2651 C CA C SER A 1 358 ? 46.521 4.743 -16.222 0.50 8.29 854 SER A CA 1
ATOM 2652 C C . SER A 1 358 ? 46.775 4.391 -14.751 1.00 7.96 854 SER A C 1
ATOM 2653 O O . SER A 1 358 ? 47.528 5.096 -14.073 1.00 8.69 854 SER A O 1
ATOM 2660 N N . LEU A 1 359 ? 46.157 3.323 -14.266 1.00 7.76 855 LEU A N 1
ATOM 2661 C CA . LEU A 1 359 ? 46.414 2.820 -12.913 1.00 8.96 855 LEU A CA 1
ATOM 2662 C C . LEU A 1 359 ? 46.777 1.350 -13.049 1.00 9.18 855 LEU A C 1
ATOM 2663 O O . LEU A 1 359 ? 45.968 0.544 -13.470 1.00 9.97 855 LEU A O 1
ATOM 2668 N N . ASP A 1 360 ? 48.025 1.044 -12.744 1.00 10.53 856 ASP A N 1
ATOM 2669 C CA . ASP A 1 360 ? 48.588 -0.260 -13.028 1.00 11.72 856 ASP A CA 1
ATOM 2670 C C . ASP A 1 360 ? 48.999 -0.933 -11.727 1.00 9.60 856 ASP A C 1
ATOM 2671 O O . ASP A 1 360 ? 49.891 -0.446 -11.051 1.00 11.00 856 ASP A O 1
ATOM 2676 N N . ALA A 1 361 ? 48.306 -2.019 -11.394 1.00 10.61 857 ALA A N 1
ATOM 2677 C CA . ALA A 1 361 ? 48.568 -2.763 -10.179 1.00 10.67 857 ALA A CA 1
ATOM 2678 C C . ALA A 1 361 ? 49.521 -3.933 -10.394 1.00 12.36 857 ALA A C 1
ATOM 2679 O O . ALA A 1 361 ? 49.694 -4.756 -9.473 1.00 13.99 857 ALA A O 1
ATOM 2681 N N . SER A 1 362 ? 50.156 -4.029 -11.551 1.00 13.18 858 SER A N 1
ATOM 2682 C CA . SER A 1 362 ? 51.246 -5.009 -11.717 1.00 14.67 858 SER A CA 1
ATOM 2683 C C . SER A 1 362 ? 52.337 -4.810 -10.599 1.00 11.86 858 SER A C 1
ATOM 2684 O O . SER A 1 362 ? 52.754 -3.782 -10.239 1.00 16.05 858 SER A O 1
ATOM 2687 N N . GLY A 1 363 ? 53.058 -5.816 -10.140 1.00 30.00 859 GLY A N 1
ATOM 2688 C CA . GLY A 1 363 ? 53.848 -5.337 -9.012 1.00 30.00 859 GLY A CA 1
ATOM 2689 C C . GLY A 1 363 ? 53.328 -5.903 -7.695 1.00 30.00 859 GLY A C 1
ATOM 2690 O O . GLY A 1 363 ? 53.966 -5.846 -6.643 1.00 30.00 859 GLY A O 1
ATOM 2691 N N . SER A 1 364 ? 51.875 -5.766 -7.698 1.00 15.11 860 SER A N 1
ATOM 2692 C CA . SER A 1 364 ? 51.191 -6.373 -6.569 1.00 12.32 860 SER A CA 1
ATOM 2693 C C . SER A 1 364 ? 51.697 -7.808 -6.449 1.00 12.96 860 SER A C 1
ATOM 2694 O O . SER A 1 364 ? 52.102 -8.415 -7.432 1.00 13.89 860 SER A O 1
ATOM 2697 N N . SER A 1 365 ? 51.642 -8.350 -5.252 1.00 12.73 861 SER A N 1
ATOM 2698 C CA . SER A 1 365 ? 52.174 -9.677 -5.040 1.00 12.32 861 SER A CA 1
ATOM 2699 C C . SER A 1 365 ? 51.338 -10.393 -3.995 1.00 13.08 86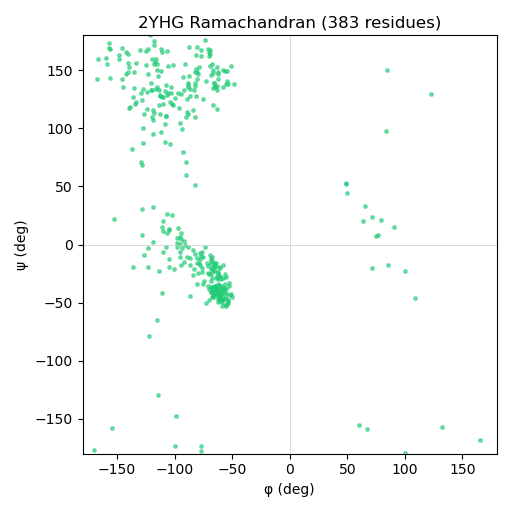1 SER A C 1
ATOM 2700 O O . SER A 1 365 ? 50.552 -9.776 -3.268 1.00 14.42 861 SER A O 1
ATOM 2703 N N . ASP A 1 366 ? 51.569 -11.695 -3.862 1.00 13.57 862 ASP A N 1
ATOM 2704 C CA . ASP A 1 366 ? 51.033 -12.450 -2.752 1.00 14.02 862 ASP A CA 1
ATOM 2705 C C . ASP A 1 366 ? 52.111 -13.247 -2.084 1.00 15.08 862 ASP A C 1
ATOM 2706 O O . ASP A 1 366 ? 52.840 -13.985 -2.751 1.00 15.28 862 ASP A O 1
ATOM 2711 N N . PRO A 1 367 ? 52.203 -13.146 -0.747 1.00 14.46 863 PRO A N 1
ATOM 2712 C CA . PRO A 1 367 ? 53.371 -13.740 -0.070 1.00 15.25 863 PRO A CA 1
ATOM 2713 C C . PRO A 1 367 ? 53.301 -15.255 0.036 1.00 16.22 863 PRO A C 1
ATOM 2714 O O . PRO A 1 367 ? 54.303 -15.924 0.335 1.00 17.78 863 PRO A O 1
ATOM 2718 N N . ASP A 1 368 ? 52.150 -15.823 -0.276 1.00 14.73 864 ASP A N 1
ATOM 2719 C CA . ASP A 1 368 ? 52.016 -17.277 -0.298 1.00 15.86 864 ASP A CA 1
ATOM 2720 C C . ASP A 1 368 ? 52.212 -17.840 -1.697 1.00 17.03 864 ASP A C 1
ATOM 2721 O O . ASP A 1 368 ? 52.158 -19.051 -1.880 1.00 19.73 864 ASP A O 1
ATOM 2726 N N . GLY A 1 369 ? 52.344 -16.966 -2.694 1.00 17.38 865 GLY A N 1
ATOM 2727 C CA . GLY A 1 369 ? 52.418 -17.379 -4.079 1.00 18.28 865 GLY A CA 1
ATOM 2728 C C . GLY A 1 369 ? 51.056 -17.702 -4.652 1.00 18.46 865 GLY A C 1
ATOM 2729 O O . GLY A 1 369 ? 50.970 -18.404 -5.658 1.00 23.58 865 GLY A O 1
ATOM 2730 N N . ASP A 1 370 ? 49.989 -17.178 -4.041 1.00 16.34 866 ASP A N 1
ATOM 2731 C CA . ASP A 1 370 ? 48.673 -17.347 -4.624 1.00 14.99 866 ASP A CA 1
ATOM 2732 C C . ASP A 1 370 ? 48.556 -16.542 -5.924 1.00 15.36 866 ASP A C 1
ATOM 2733 O O . ASP A 1 370 ? 49.270 -15.565 -6.124 1.00 18.69 866 ASP A O 1
ATOM 2738 N N . SER A 1 371 ? 47.542 -16.872 -6.708 1.00 15.20 867 SER A N 1
ATOM 2739 C CA . SER A 1 371 ? 47.126 -16.039 -7.820 1.00 16.88 867 SER A CA 1
ATOM 2740 C C . SER A 1 371 ? 46.299 -14.860 -7.334 1.00 13.50 867 SER A C 1
ATOM 2741 O O . SER A 1 371 ? 45.666 -14.938 -6.294 1.00 14.50 867 SER A O 1
ATOM 2744 N N . LEU A 1 372 ? 46.333 -13.771 -8.104 1.00 14.48 868 LEU A N 1
ATOM 2745 C CA . LEU A 1 372 ? 45.650 -12.538 -7.766 1.00 13.75 868 LEU A CA 1
ATOM 2746 C C . LEU A 1 372 ? 44.545 -12.251 -8.767 1.00 12.42 868 LEU A C 1
ATOM 2747 O O . LEU A 1 372 ? 44.734 -12.380 -9.989 1.00 16.32 868 LEU A O 1
ATOM 2752 N N . ASN A 1 373 ? 43.477 -11.672 -8.244 1.00 13.18 869 ASN A N 1
ATOM 2753 C CA . ASN A 1 373 ? 42.368 -11.111 -8.998 1.00 12.53 869 ASN A CA 1
ATOM 2754 C C . ASN A 1 373 ? 42.342 -9.618 -8.716 1.00 12.21 869 ASN A C 1
ATOM 2755 O O . ASN A 1 373 ? 42.471 -9.201 -7.557 1.00 12.36 869 ASN A O 1
ATOM 2760 N N . TYR A 1 374 ? 42.191 -8.814 -9.772 1.00 11.69 870 TYR A N 1
ATOM 2761 C CA . TYR A 1 374 ? 42.216 -7.388 -9.680 1.00 12.26 870 TYR A CA 1
ATOM 2762 C C . TYR A 1 374 ? 40.834 -6.896 -10.021 1.00 12.01 870 TYR A C 1
ATOM 2763 O O . TYR A 1 374 ? 40.273 -7.282 -11.053 1.00 13.91 870 TYR A O 1
ATOM 2772 N N . SER A 1 375 ? 40.308 -5.973 -9.202 1.00 11.58 871 SER A N 1
ATOM 2773 C CA . SER A 1 375 ? 39.030 -5.357 -9.489 1.00 11.19 871 SER A CA 1
ATOM 2774 C C . SER A 1 375 ? 39.081 -3.855 -9.184 1.00 10.71 871 SER A C 1
ATOM 2775 O O . SER A 1 375 ? 39.265 -3.470 -8.032 1.00 12.17 871 SER A O 1
ATOM 2778 N N . TRP A 1 376 ? 38.865 -3.033 -10.212 1.00 10.63 872 TRP A N 1
ATOM 2779 C CA . TRP A 1 376 ? 38.867 -1.588 -10.074 1.00 10.55 872 TRP A CA 1
ATOM 2780 C C . TRP A 1 376 ? 37.448 -1.079 -10.069 1.00 10.00 872 TRP A C 1
ATOM 2781 O O . TRP A 1 376 ? 36.666 -1.459 -10.952 1.00 11.88 872 TRP A O 1
ATOM 2792 N N . SER A 1 377 ? 37.131 -0.164 -9.159 1.00 9.83 873 SER A N 1
ATOM 2793 C CA . SER A 1 377 ? 35.805 0.382 -9.080 1.00 10.22 873 SER A CA 1
ATOM 2794 C C . SER A 1 377 ? 35.818 1.873 -8.801 1.00 9.56 873 SER A C 1
ATOM 2795 O O . SER A 1 377 ? 36.775 2.416 -8.251 1.00 10.78 873 SER A O 1
ATOM 2798 N N . HIS A 1 378 ? 34.774 2.559 -9.245 1.00 9.86 874 HIS A N 1
ATOM 2799 C CA . HIS A 1 378 ? 34.542 3.950 -8.896 1.00 9.78 874 HIS A CA 1
ATOM 2800 C C . HIS A 1 378 ? 33.716 4.033 -7.623 1.00 9.57 874 HIS A C 1
ATOM 2801 O O . HIS A 1 378 ? 32.536 3.619 -7.605 1.00 10.56 874 HIS A O 1
ATOM 2808 N N . TYR A 1 379 ? 34.303 4.552 -6.557 1.00 9.01 875 TYR A N 1
ATOM 2809 C CA . TYR A 1 379 ? 33.591 4.652 -5.259 1.00 9.06 875 TYR A CA 1
ATOM 2810 C C . TYR A 1 379 ? 32.872 5.984 -5.208 1.00 9.02 875 TYR A C 1
ATOM 2811 O O . TYR A 1 379 ? 33.206 6.920 -4.477 1.00 9.23 875 TYR A O 1
ATOM 2820 N N . GLY A 1 380 ? 31.824 6.077 -6.028 1.00 10.51 876 GLY A N 1
ATOM 2821 C CA . GLY A 1 380 ? 31.123 7.341 -6.230 1.00 11.29 876 GLY A CA 1
ATOM 2822 C C . GLY A 1 380 ? 30.380 7.871 -5.012 1.00 10.06 876 GLY A C 1
ATOM 2823 O O . GLY A 1 380 ? 30.190 9.058 -4.863 1.00 12.13 876 GLY A O 1
ATOM 2824 N N . GLU A 1 381 ? 30.046 6.992 -4.081 1.00 10.20 877 GLU A N 1
ATOM 2825 C CA . GLU A 1 381 ? 29.404 7.417 -2.834 1.00 10.78 877 GLU A CA 1
ATOM 2826 C C . GLU A 1 381 ? 30.347 8.311 -2.028 1.00 10.95 877 GLU A C 1
ATOM 2827 O O . GLU A 1 381 ? 29.877 9.103 -1.209 1.00 14.07 877 GLU A O 1
ATOM 2833 N N . ALA A 1 382 ? 31.651 8.112 -2.170 1.00 9.49 878 ALA A N 1
ATOM 2834 C CA . ALA A 1 382 ? 32.633 8.732 -1.314 1.00 9.09 878 ALA A CA 1
ATOM 2835 C C . ALA A 1 382 ? 33.200 10.036 -1.880 1.00 8.87 878 ALA A C 1
ATOM 2836 O O . ALA A 1 382 ? 33.801 10.816 -1.144 1.00 11.04 878 ALA A O 1
ATOM 2838 N N . ASP A 1 383 ? 33.037 10.280 -3.171 1.00 8.88 879 ASP A N 1
ATOM 2839 C CA . ASP A 1 383 ? 33.727 11.385 -3.812 1.00 8.63 879 ASP A CA 1
ATOM 2840 C C . ASP A 1 383 ? 32.780 12.540 -4.140 1.00 9.10 879 ASP A C 1
ATOM 2841 O O . ASP A 1 383 ? 31.555 12.424 -4.062 1.00 10.83 879 ASP A O 1
ATOM 2846 N N . SER A 1 384 ? 33.347 13.696 -4.475 1.00 8.90 880 SER A N 1
ATOM 2847 C CA . SER A 1 384 ? 32.524 14.881 -4.681 1.00 10.19 880 SER A CA 1
ATOM 2848 C C . SER A 1 384 ? 32.000 14.982 -6.093 1.00 10.76 880 SER A C 1
ATOM 2849 O O . SER A 1 384 ? 31.033 15.703 -6.338 1.00 12.04 880 SER A O 1
ATOM 2852 N N . TYR A 1 385 ? 32.582 14.265 -7.036 1.00 10.83 881 TYR A N 1
ATOM 2853 C CA . TYR A 1 385 ? 32.075 14.261 -8.393 1.00 11.15 881 TYR A CA 1
ATOM 2854 C C . TYR A 1 385 ? 30.704 13.640 -8.390 1.00 12.18 881 TYR A C 1
ATOM 2855 O O . TYR A 1 385 ? 30.488 12.598 -7.768 1.00 13.11 881 TYR A O 1
ATOM 2864 N N . SER A 1 386 ? 29.770 14.248 -9.108 1.00 12.61 882 SER A N 1
ATOM 2865 C CA . SER A 1 386 ? 28.399 13.770 -9.052 1.00 14.31 882 SER A CA 1
ATOM 2866 C C . SER A 1 386 ? 28.055 12.750 -10.108 1.00 14.64 882 SER A C 1
ATOM 2867 O O . SER A 1 386 ? 27.018 12.105 -10.015 1.00 18.98 882 SER A O 1
ATOM 2870 N N . GLY A 1 387 ? 28.888 12.616 -11.125 1.00 14.67 883 GLY A N 1
ATOM 2871 C CA . GLY A 1 387 ? 28.597 11.775 -12.268 1.00 16.00 883 GLY A CA 1
ATOM 2872 C C . GLY A 1 387 ? 29.271 10.423 -12.221 1.00 16.15 883 GLY A C 1
ATOM 2873 O O . GLY A 1 387 ? 29.804 9.987 -11.194 1.00 16.43 883 GLY A O 1
ATOM 2874 N N . SER A 1 388 ? 29.121 9.707 -13.321 1.00 16.18 884 SER A N 1
ATOM 2875 C CA . SER A 1 388 ? 29.694 8.382 -13.486 1.00 17.65 884 SER A CA 1
ATOM 2876 C C . SER A 1 388 ? 31.088 8.509 -14.109 1.00 13.97 884 SER A C 1
ATOM 2877 O O . SER A 1 388 ? 31.410 9.504 -14.772 1.00 16.82 884 SER A O 1
ATOM 2880 N N . VAL A 1 389 ? 31.905 7.490 -13.844 1.00 14.42 885 VAL A N 1
ATOM 2881 C CA . VAL A 1 389 ? 33.284 7.474 -14.278 1.00 12.87 885 VAL A CA 1
ATOM 2882 C C . VAL A 1 389 ? 33.578 6.123 -14.873 1.00 13.96 885 VAL A C 1
ATOM 2883 O O . VAL A 1 389 ? 33.466 5.110 -14.191 1.00 18.05 885 VAL A O 1
ATOM 2887 N N . SER A 1 390 ? 33.984 6.111 -16.134 1.00 13.11 886 SER A N 1
ATOM 2888 C CA . SER A 1 390 ? 34.339 4.885 -16.825 1.00 14.63 886 SER A CA 1
ATOM 2889 C C . SER A 1 390 ? 35.765 4.437 -16.527 1.00 12.37 886 SER A C 1
ATOM 2890 O O . SER A 1 390 ? 36.704 5.245 -16.543 1.00 14.96 886 SER A O 1
ATOM 2893 N N . ILE A 1 391 ? 35.907 3.143 -16.286 1.00 11.54 887 ILE A N 1
ATOM 2894 C CA . ILE A 1 391 ? 37.200 2.515 -16.090 1.00 11.22 887 ILE A CA 1
ATOM 2895 C C . ILE A 1 391 ? 37.337 1.392 -17.096 1.00 12.21 887 ILE A C 1
ATOM 2896 O O . ILE A 1 391 ? 36.562 0.447 -17.078 1.00 13.34 887 ILE A O 1
ATOM 2901 N N . SER A 1 392 ? 38.308 1.510 -17.991 1.00 11.75 888 SER A N 1
ATOM 2902 C CA . SER A 1 392 ? 38.608 0.449 -18.924 1.00 12.50 888 SER A CA 1
ATOM 2903 C C . SER A 1 392 ? 39.500 -0.621 -18.291 1.00 12.72 888 SER A C 1
ATOM 2904 O O . SER A 1 392 ? 40.340 -0.293 -17.454 1.00 13.56 888 SER A O 1
ATOM 2907 N N . ASN A 1 393 ? 39.329 -1.866 -18.729 1.00 14.49 889 ASN A N 1
ATOM 2908 C CA . ASN A 1 393 ? 40.041 -3.051 -18.214 1.00 15.36 889 ASN A CA 1
ATOM 2909 C C . ASN A 1 393 ? 39.997 -3.079 -16.697 1.00 13.32 889 ASN A C 1
ATOM 2910 O O . ASN A 1 393 ? 40.962 -3.391 -16.024 1.00 13.79 889 ASN A O 1
ATOM 2915 N N . SER A 1 394 ? 38.786 -2.981 -16.191 1.00 13.18 890 SER A N 1
ATOM 2916 C CA . SER A 1 394 ? 38.578 -2.905 -14.761 1.00 12.18 890 SER A CA 1
ATOM 2917 C C . SER A 1 394 ? 38.684 -4.216 -14.002 1.00 13.79 890 SER A C 1
ATOM 2918 O O . SER A 1 394 ? 38.710 -4.206 -12.779 1.00 13.72 890 SER A O 1
ATOM 2921 N N . SER A 1 395 ? 38.807 -5.326 -14.724 1.00 14.04 891 SER A N 1
ATOM 2922 C CA . SER A 1 395 ? 39.114 -6.616 -14.109 1.00 15.29 891 SER A CA 1
ATOM 2923 C C . SER A 1 395 ? 40.499 -7.087 -14.439 1.00 14.79 891 SER A C 1
ATOM 2924 O O . SER A 1 395 ? 40.807 -8.261 -14.239 1.00 16.80 891 SER A O 1
ATOM 2927 N N . SER A 1 396 ? 41.354 -6.152 -14.845 1.00 14.57 892 SER A N 1
ATOM 2928 C CA . SER A 1 396 ? 42.742 -6.440 -15.148 1.00 15.58 892 SER A CA 1
ATOM 2929 C C . SER A 1 396 ? 43.676 -5.640 -14.249 1.00 12.08 892 SER A C 1
ATOM 2930 O O . SER A 1 396 ? 43.283 -4.652 -13.612 1.00 12.11 892 SER A O 1
ATOM 2933 N N . ALA A 1 397 ? 44.909 -6.094 -14.126 1.00 13.13 893 ALA A N 1
ATOM 2934 C CA . ALA A 1 397 ? 45.869 -5.352 -13.326 1.00 12.44 893 ALA A CA 1
ATOM 2935 C C . ALA A 1 397 ? 46.055 -3.927 -13.812 1.00 11.17 893 ALA A C 1
ATOM 2936 O O . ALA A 1 397 ? 46.243 -3.021 -13.009 1.00 12.52 893 ALA A O 1
ATOM 2938 N N . SER A 1 398 ? 46.035 -3.743 -15.122 1.00 12.40 894 SER A N 1
ATOM 2939 C CA . SER A 1 398 ? 46.345 -2.473 -15.716 1.00 13.58 894 SER A CA 1
ATOM 2940 C C . SER A 1 398 ? 45.072 -1.842 -16.279 1.00 12.38 894 SER A C 1
ATOM 2941 O O . SER A 1 398 ? 44.547 -2.294 -17.290 1.00 14.88 894 SER A O 1
ATOM 2944 N N . ALA A 1 399 ? 44.543 -0.863 -15.567 1.00 11.27 895 ALA A N 1
ATOM 2945 C CA . ALA A 1 399 ? 43.265 -0.204 -15.877 1.00 11.70 895 ALA A CA 1
ATOM 2946 C C . ALA A 1 399 ? 43.491 1.249 -16.332 1.00 10.26 895 ALA A C 1
ATOM 2947 O O . ALA A 1 399 ? 44.557 1.838 -16.113 1.00 10.57 895 ALA A O 1
ATOM 2949 N N . ASN A 1 400 ? 42.455 1.849 -16.915 1.00 9.50 896 ASN A N 1
ATOM 2950 C CA A ASN A 1 400 ? 42.541 3.246 -17.369 0.50 8.89 896 ASN A CA 1
ATOM 2951 C CA B ASN A 1 400 ? 42.541 3.182 -17.398 0.50 10.27 896 ASN A CA 1
ATOM 2952 C C . ASN A 1 400 ? 41.266 3.952 -17.022 1.00 9.46 896 ASN A C 1
ATOM 2953 O O . ASN A 1 400 ? 40.181 3.519 -17.392 1.00 12.80 896 ASN A O 1
ATOM 2962 N N . VAL A 1 401 ? 41.402 5.048 -16.290 1.00 8.88 897 VAL A N 1
ATOM 2963 C CA . VAL A 1 401 ? 40.281 5.836 -15.813 1.00 9.30 897 VAL A CA 1
ATOM 2964 C C . VAL A 1 401 ? 40.087 7.041 -16.703 1.00 8.91 897 VAL A C 1
ATOM 2965 O O . VAL A 1 401 ? 41.003 7.834 -16.902 1.00 8.97 897 VAL A O 1
ATOM 2969 N N . GLN A 1 402 ? 38.876 7.207 -17.225 1.00 9.89 898 GLN A N 1
ATOM 2970 C CA . GLN A 1 402 ? 38.537 8.381 -18.001 1.00 10.15 898 GLN A CA 1
ATOM 2971 C C . GLN A 1 402 ? 38.028 9.465 -17.070 1.00 9.78 898 GLN A C 1
ATOM 2972 O O . GLN A 1 402 ? 36.950 9.317 -16.490 1.00 12.62 898 GLN A O 1
ATOM 2978 N N . ILE A 1 403 ? 38.776 10.542 -16.925 1.00 8.76 899 ILE A N 1
ATOM 2979 C CA . ILE A 1 403 ? 38.370 11.654 -16.071 1.00 8.75 899 ILE A CA 1
ATOM 2980 C C . ILE A 1 403 ? 37.443 12.541 -16.881 1.00 9.41 899 ILE A C 1
ATOM 2981 O O . ILE A 1 403 ? 37.838 13.108 -17.896 1.00 10.62 899 ILE A O 1
ATOM 2986 N N . PRO A 1 404 ? 36.169 12.673 -16.481 1.00 9.47 900 PRO A N 1
ATOM 2987 C CA . PRO A 1 404 ? 35.235 13.454 -17.315 1.00 10.93 900 PRO A CA 1
ATOM 2988 C C . PRO A 1 404 ? 35.702 14.876 -17.521 1.00 10.41 900 PRO A C 1
ATOM 2989 O O . PRO A 1 404 ? 36.236 15.520 -16.632 1.00 10.17 900 PRO A O 1
ATOM 2993 N N . SER A 1 405 ? 35.330 15.436 -18.686 1.00 11.40 901 SER A N 1
ATOM 2994 C CA . SER A 1 405 ? 35.595 16.821 -18.967 1.00 12.17 901 SER A CA 1
ATOM 2995 C C . SER A 1 405 ? 34.916 17.783 -18.022 1.00 10.95 901 SER A C 1
ATOM 2996 O O . SER A 1 405 ? 35.411 18.873 -17.805 1.00 12.93 901 SER A O 1
ATOM 2999 N N . ASN A 1 406 ? 33.817 17.331 -17.396 1.00 10.96 902 ASN A N 1
ATOM 3000 C CA . ASN A 1 406 ? 33.031 18.176 -16.504 1.00 11.59 902 ASN A CA 1
ATOM 3001 C C . ASN A 1 406 ? 33.387 17.972 -15.034 1.00 11.48 902 ASN A C 1
ATOM 3002 O O . ASN A 1 406 ? 32.686 18.472 -14.160 1.00 12.46 902 ASN A O 1
ATOM 3007 N N . ALA A 1 407 ? 34.512 17.318 -14.739 1.00 10.93 903 ALA A N 1
ATOM 3008 C CA . ALA A 1 407 ? 34.874 16.970 -13.358 1.00 10.40 903 ALA A CA 1
ATOM 3009 C C . ALA A 1 407 ? 35.746 18.006 -12.648 1.00 10.49 903 ALA A C 1
ATOM 3010 O O . ALA A 1 407 ? 36.166 17.778 -11.510 1.00 10.63 903 ALA A O 1
ATOM 3012 N N . GLY A 1 408 ? 36.048 19.125 -13.292 1.00 11.66 904 GLY A N 1
ATOM 3013 C CA . GLY A 1 408 ? 36.888 20.101 -12.663 1.00 12.98 904 GLY A CA 1
ATOM 3014 C C . GLY A 1 408 ? 36.416 20.547 -11.292 1.00 12.51 904 GLY A C 1
ATOM 3015 O O . GLY A 1 408 ? 35.255 20.857 -11.097 1.00 14.00 904 GLY A O 1
ATOM 3016 N N . GLY A 1 409 ? 37.365 20.677 -10.378 1.00 12.45 905 GLY A N 1
ATOM 3017 C CA . GLY A 1 409 ? 37.087 21.106 -9.036 1.00 12.76 905 GLY A CA 1
ATOM 3018 C C . GLY A 1 409 ? 36.467 20.048 -8.144 1.00 11.81 905 GLY A C 1
ATOM 3019 O O . GLY A 1 409 ? 36.078 20.351 -7.010 1.00 15.06 905 GLY A O 1
ATOM 3020 N N . LYS A 1 410 ? 36.391 18.816 -8.607 1.00 10.90 906 LYS A N 1
ATOM 3021 C CA . LYS A 1 410 ? 35.869 17.706 -7.812 1.00 10.39 906 LYS A CA 1
ATOM 3022 C C . LYS A 1 410 ? 36.968 16.667 -7.618 1.00 9.41 906 LYS A C 1
ATOM 3023 O O . LYS A 1 410 ? 38.043 16.755 -8.225 1.00 10.36 906 LYS A O 1
ATOM 3029 N N . ASP A 1 411 ? 36.693 15.685 -6.782 1.00 8.93 907 ASP A N 1
ATOM 3030 C CA . ASP A 1 411 ? 37.548 14.514 -6.714 1.00 8.17 907 ASP A CA 1
ATOM 3031 C C . ASP A 1 411 ? 36.800 13.280 -7.143 1.00 7.80 907 ASP A C 1
ATOM 3032 O O . ASP A 1 411 ? 35.538 13.229 -7.169 1.00 8.95 907 ASP A O 1
ATOM 3037 N N . ILE A 1 412 ? 37.578 12.270 -7.509 1.00 7.64 908 ILE A N 1
ATOM 3038 C CA . ILE A 1 412 ? 37.093 10.992 -8.009 1.00 7.74 908 ILE A CA 1
ATOM 3039 C C . ILE A 1 412 ? 37.872 9.916 -7.258 1.00 7.93 908 ILE A C 1
ATOM 3040 O O . ILE A 1 412 ? 39.111 9.921 -7.281 1.00 8.51 908 ILE A O 1
ATOM 3045 N N . HIS A 1 413 ? 37.167 9.030 -6.578 1.00 7.31 909 HIS A N 1
ATOM 3046 C CA . HIS A 1 413 ? 37.797 7.957 -5.821 1.00 7.75 909 HIS A CA 1
ATOM 3047 C C . HIS A 1 413 ? 37.712 6.664 -6.601 1.00 7.38 909 HIS A C 1
ATOM 3048 O O . HIS A 1 413 ? 36.612 6.172 -6.920 1.00 8.74 909 HIS A O 1
ATOM 3055 N N . ILE A 1 414 ? 38.875 6.093 -6.909 1.00 7.32 910 ILE A N 1
ATOM 3056 C CA . ILE A 1 414 ? 38.993 4.824 -7.596 1.00 7.38 910 ILE A CA 1
ATOM 3057 C C . ILE A 1 414 ? 39.571 3.817 -6.641 1.00 8.35 910 ILE A C 1
ATOM 3058 O O . ILE A 1 414 ? 40.594 4.088 -6.021 1.00 11.23 910 ILE A O 1
ATOM 3063 N N . LEU A 1 415 ? 38.936 2.666 -6.484 1.00 7.85 911 LEU A N 1
ATOM 3064 C CA . LEU A 1 415 ? 39.407 1.638 -5.591 1.00 8.04 911 LEU A CA 1
ATOM 3065 C C . LEU A 1 415 ? 39.911 0.406 -6.312 1.00 7.84 911 LEU A C 1
ATOM 3066 O O . LEU A 1 415 ? 39.186 -0.195 -7.117 1.00 9.41 911 LEU A O 1
ATOM 3071 N N . LEU A 1 416 ? 41.138 -0.001 -5.999 1.00 8.15 912 LEU A N 1
ATOM 3072 C CA . LEU A 1 416 ? 41.616 -1.336 -6.343 1.00 8.84 912 LEU A CA 1
ATOM 3073 C C . LEU A 1 416 ? 41.253 -2.266 -5.191 1.00 8.68 912 LEU A C 1
ATOM 3074 O O . LEU A 1 416 ? 41.646 -2.034 -4.047 1.00 8.88 912 LEU A O 1
ATOM 3079 N N . THR A 1 417 ? 40.543 -3.344 -5.497 1.00 9.19 913 THR A N 1
ATOM 3080 C CA . THR A 1 417 ? 40.398 -4.473 -4.609 1.00 9.27 913 THR A CA 1
ATOM 3081 C C . THR A 1 417 ? 41.174 -5.646 -5.201 1.00 9.71 913 THR A C 1
ATOM 3082 O O . THR A 1 417 ? 40.936 -6.052 -6.337 1.00 10.66 913 THR A O 1
ATOM 3086 N N . LEU A 1 418 ? 42.119 -6.129 -4.424 1.00 10.20 914 LEU A N 1
ATOM 3087 C CA A LEU A 1 418 ? 42.953 -7.241 -4.778 0.50 10.83 914 LEU A CA 1
ATOM 3088 C CA B LEU A 1 418 ? 42.936 -7.299 -4.772 0.50 11.64 914 LEU A CA 1
ATOM 3089 C C . LEU A 1 418 ? 42.431 -8.460 -3.976 1.00 11.39 914 LEU A C 1
ATOM 3090 O O . LEU A 1 418 ? 42.202 -8.341 -2.788 1.00 13.17 914 LEU A O 1
ATOM 3099 N N . ARG A 1 419 ? 42.313 -9.625 -4.613 1.00 11.18 915 ARG A N 1
ATOM 3100 C CA . ARG A 1 419 ? 41.808 -10.827 -3.946 1.00 12.07 915 ARG A CA 1
ATOM 3101 C C . ARG A 1 419 ? 42.679 -11.985 -4.347 1.00 12.75 915 ARG A C 1
ATOM 3102 O O . ARG A 1 419 ? 42.879 -12.216 -5.559 1.00 14.16 915 ARG A O 1
ATOM 3110 N N . ASP A 1 420 ? 43.205 -12.722 -3.371 1.00 11.89 916 ASP A N 1
ATOM 3111 C CA . ASP A 1 420 ? 43.957 -13.930 -3.663 1.00 11.93 916 ASP A CA 1
ATOM 3112 C C . ASP A 1 420 ? 43.063 -15.141 -3.775 1.00 13.30 916 ASP A C 1
ATOM 3113 O O . ASP A 1 420 ? 41.865 -15.071 -3.552 1.00 13.22 916 ASP A O 1
ATOM 3118 N N . ASN A 1 421 ? 43.630 -16.252 -4.250 1.00 12.93 917 ASN A N 1
ATOM 3119 C CA . ASN A 1 421 ? 42.900 -17.516 -4.338 1.00 13.74 917 ASN A CA 1
ATOM 3120 C C . ASN A 1 421 ? 43.354 -18.525 -3.283 1.00 13.66 917 ASN A C 1
ATOM 3121 O O . ASN A 1 421 ? 43.199 -19.733 -3.462 1.00 15.73 917 ASN A O 1
ATOM 3126 N N . GLY A 1 422 ? 43.865 -18.037 -2.166 1.00 13.21 918 GLY A N 1
ATOM 3127 C CA . GLY A 1 422 ? 44.152 -18.852 -1.024 1.00 13.48 918 GLY A CA 1
ATOM 3128 C C . GLY A 1 422 ? 42.894 -19.210 -0.241 1.00 12.93 918 GLY A C 1
ATOM 3129 O O . GLY A 1 422 ? 41.814 -18.930 -0.644 1.00 14.49 918 GLY A O 1
ATOM 3130 N N . SER A 1 423 ? 43.114 -19.918 0.860 1.00 13.45 919 SER A N 1
ATOM 3131 C CA A SER A 1 423 ? 41.965 -20.484 1.627 0.38 14.22 919 SER A CA 1
ATOM 3132 C CA C SER A 1 423 ? 41.999 -20.530 1.654 0.62 13.98 919 SER A CA 1
ATOM 3133 C C . SER A 1 423 ? 42.007 -19.926 3.066 1.00 13.13 919 SER A C 1
ATOM 3134 O O . SER A 1 423 ? 42.919 -20.193 3.797 1.00 14.53 919 SER A O 1
ATOM 3139 N N . PRO A 1 424 ? 41.027 -19.090 3.436 1.00 12.10 920 PRO A N 1
ATOM 3140 C CA . PRO A 1 424 ? 40.020 -18.506 2.547 1.00 11.61 920 PRO A CA 1
ATOM 3141 C C . PRO A 1 424 ? 40.633 -17.352 1.722 1.00 10.30 920 PRO A C 1
ATOM 3142 O O . PRO A 1 424 ? 41.685 -16.907 2.024 1.00 11.44 920 PRO A O 1
ATOM 3146 N N . ASN A 1 425 ? 39.916 -16.898 0.703 1.00 10.77 921 ASN A N 1
ATOM 3147 C CA . ASN A 1 425 ? 40.469 -15.820 -0.138 1.00 11.15 921 ASN A CA 1
ATOM 3148 C C . ASN A 1 425 ? 40.662 -14.567 0.717 1.00 10.60 921 ASN A C 1
ATOM 3149 O O . ASN A 1 425 ? 39.738 -14.137 1.424 1.00 11.62 921 ASN A O 1
ATOM 3154 N N . LEU A 1 426 ? 41.816 -13.947 0.614 1.00 10.69 922 LEU A N 1
ATOM 3155 C CA . LEU A 1 426 ? 42.089 -12.735 1.351 1.00 9.75 922 LEU A CA 1
ATOM 3156 C C . LEU A 1 426 ? 42.195 -11.537 0.414 1.00 9.51 922 LEU A C 1
ATOM 3157 O O . LEU A 1 426 ? 42.621 -11.624 -0.736 1.00 10.60 922 LEU A O 1
ATOM 3162 N N . TYR A 1 427 ? 41.809 -10.386 0.959 1.00 9.57 923 TYR A N 1
ATOM 3163 C CA . TYR A 1 427 ? 41.652 -9.152 0.200 1.00 9.16 923 TYR A CA 1
ATOM 3164 C C . TYR A 1 427 ? 42.649 -8.107 0.647 1.00 9.17 923 TYR A C 1
ATOM 3165 O O . TYR A 1 427 ? 43.082 -8.074 1.799 1.00 10.05 923 TYR A O 1
ATOM 3174 N N . ALA A 1 428 ? 42.938 -7.185 -0.258 1.00 9.34 924 ALA A N 1
ATOM 3175 C CA . ALA A 1 428 ? 43.676 -5.975 0.072 1.00 9.20 924 ALA A CA 1
ATOM 3176 C C . ALA A 1 428 ? 43.199 -4.846 -0.824 1.00 8.94 924 ALA A C 1
ATOM 3177 O O . ALA A 1 428 ? 42.522 -5.080 -1.829 1.00 9.30 924 ALA A O 1
ATOM 3179 N N . TYR A 1 429 ? 43.505 -3.618 -0.426 1.00 9.21 925 TYR A N 1
ATOM 3180 C CA . TYR A 1 429 ? 42.920 -2.438 -1.051 1.00 8.20 925 TYR A CA 1
ATOM 3181 C C . TYR A 1 429 ? 43.953 -1.382 -1.324 1.00 7.98 925 TYR A C 1
ATOM 3182 O O . TYR A 1 429 ? 44.849 -1.152 -0.520 1.00 9.47 925 TYR A O 1
ATOM 3191 N N . ARG A 1 430 ? 43.724 -0.617 -2.397 1.00 7.93 926 ARG A N 1
ATOM 3192 C CA A ARG A 1 430 ? 44.354 0.681 -2.573 0.50 7.89 926 ARG A CA 1
ATOM 3193 C CA B ARG A 1 430 ? 44.364 0.678 -2.588 0.50 7.66 926 ARG A CA 1
ATOM 3194 C C . ARG A 1 430 ? 43.356 1.653 -3.181 1.00 7.38 926 ARG A C 1
ATOM 3195 O O . ARG A 1 430 ? 42.924 1.465 -4.314 1.00 8.20 926 ARG A O 1
ATOM 3210 N N . ARG A 1 431 ? 43.002 2.692 -2.446 1.00 6.95 927 ARG A N 1
ATOM 3211 C CA . ARG A 1 431 ? 42.244 3.791 -2.967 1.00 7.34 927 ARG A CA 1
ATOM 3212 C C . ARG A 1 431 ? 43.152 4.816 -3.597 1.00 6.83 927 ARG A C 1
ATOM 3213 O O . ARG A 1 431 ? 44.159 5.201 -3.030 1.00 7.65 927 ARG A O 1
ATOM 3221 N N . VAL A 1 432 ? 42.759 5.257 -4.788 1.00 6.88 928 VAL A N 1
ATOM 3222 C CA . VAL A 1 432 ? 43.385 6.344 -5.511 1.00 6.84 928 VAL A CA 1
ATOM 3223 C C . VAL A 1 432 ? 42.390 7.493 -5.567 1.00 6.58 928 VAL A C 1
ATOM 3224 O O . VAL A 1 432 ? 41.330 7.379 -6.188 1.00 7.91 928 VAL A O 1
ATOM 3228 N N . VAL A 1 433 ? 42.696 8.580 -4.880 1.00 6.43 929 VAL A N 1
ATOM 3229 C CA . VAL A 1 433 ? 41.870 9.781 -4.887 1.00 6.82 929 VAL A CA 1
ATOM 3230 C C . VAL A 1 433 ? 42.463 10.716 -5.922 1.00 7.06 929 VAL A C 1
ATOM 3231 O O . VAL A 1 433 ? 43.608 11.176 -5.800 1.00 8.12 929 VAL A O 1
ATOM 3235 N N . ILE A 1 434 ? 41.687 11.025 -6.954 1.00 6.94 930 ILE A N 1
ATOM 3236 C CA . ILE A 1 434 ? 42.115 11.868 -8.058 1.00 7.50 930 ILE A CA 1
ATOM 3237 C C . ILE A 1 434 ? 41.416 13.214 -7.928 1.00 7.61 930 ILE A C 1
ATOM 3238 O O . ILE A 1 434 ? 40.202 13.309 -8.056 1.00 8.36 930 ILE A O 1
ATOM 3243 N N . ASN A 1 435 ? 42.196 14.240 -7.610 1.00 7.84 931 ASN A N 1
ATOM 3244 C CA A ASN A 1 435 ? 41.727 15.608 -7.542 0.50 8.28 931 ASN A CA 1
ATOM 3245 C CA B ASN A 1 435 ? 41.661 15.573 -7.580 0.50 8.38 931 ASN A CA 1
ATOM 3246 C C . ASN A 1 435 ? 41.790 16.188 -8.953 1.00 7.91 931 ASN A C 1
ATOM 3247 O O . ASN A 1 435 ? 42.856 16.194 -9.559 1.00 9.21 931 ASN A O 1
ATOM 3256 N N . VAL A 1 436 ? 40.664 16.656 -9.464 1.00 8.91 932 VAL A N 1
ATOM 3257 C CA . VAL A 1 436 ? 40.556 17.020 -10.850 1.00 10.75 932 VAL A CA 1
ATOM 3258 C C . VAL A 1 436 ? 40.604 18.493 -10.953 1.00 12.40 932 VAL A C 1
ATOM 3259 O O . VAL A 1 436 ? 39.834 19.218 -10.301 1.00 12.99 932 VAL A O 1
ATOM 3263 N N . GLN A 1 437 ? 41.475 18.930 -11.851 1.00 16.59 933 GLN A N 1
ATOM 3264 C CA . GLN A 1 437 ? 41.524 20.314 -12.291 1.00 20.82 933 GLN A CA 1
ATOM 3265 C C . GLN A 1 437 ? 40.942 20.547 -13.697 1.00 21.43 933 GLN A C 1
ATOM 3266 O O . GLN A 1 437 ? 41.368 19.973 -14.715 1.00 16.14 933 GLN A O 1
#

Sequence (411 aa):
GRYRVVIHTTDMGADDPDDEQSLVRQLVMANEYDLLEGIITTTGCWKKKSSTSNTAYVDRRILNAYSSQAYPNLSKHAEGFPTPAYLDSINVMGQRGYGMGDVGSSGKKDSAGSNLIIAAVDKDDPRPVVWATCWGGCNTIAQAVWKKVQNTRSQAQLDAFISKLRVYDILGQDNNAGTWLAKNFPNLIYIRARSSVYSWQPSDSSYLDNNHIQSHGALGAVYPNRRRYATEGDTPAFLHMANPGLNDPSVVSMGGWGGRFPSKQAGVRGMSCMSGEDAVYDTYYMYTENGESIKRWSSTAIHNDFQARMDWAIESNYSAANHHPVPVVNNDANEEAVMYLLNASAGSTTVSSSLDASGSSDPDGDSLNYSWSHYGEADSYSGSVSISNSSSASANNVQIPSNAGGKDIHILLTLLRDNGSSPNLYAYRRRVVINNVQ

InterPro domains:
  IPR001919 Carbohydrate-binding type-2 domain [PF00553] (35-117)
  IPR001919 Carbohydrate-binding type-2 domain [PS51173] (24-128)
  IPR001919 Carbohydrate-binding type-2 domain [SM00637] (29-120)
  IPR008965 CBM2/CBM3, carbohydrate-binding domain superfamily [SSF49384] (26-120)
  IPR008979 Galactose-binding-like domain superfamily [SSF49785] (189-324)
  IPR011483 Cellulose-binding Sde182, nucleoside hydrolase-like domain [PF07632] (526-767)
  IPR012291 CBM2, carbohydrate-binding domain superfamily [G3DSA:2.60.40.290] (22-128)
  IPR013783 Immunoglobulin-like fold [G3DSA:2.60.40.10] (824-933)
  IPR021720 Malectin domain [PF11721] (361-499)
  IPR036452 Ribonucleoside hydrolase-like [G3DSA:3.90.245.10] (523-823)
  IPR036452 Ribonucleoside hydrolase-like [SSF53590] (525-666)
  IPR039155 Malectin [PTHR13460] (352-496)
  IPR048527 Cellulose-binding Sde182, C-terminal domain [PF21027] (852-932)

Radius of gyration: 21.32 Å; Cα contacts (8 Å, |Δi|>4): 1071; chains: 1; bounding box: 39×51×62 Å

B-factor: mean 12.16, std 7.9, range [4.03, 91.44]

Secondary structure (DSSP, 8-state):
---EEEEEE-TTS-THHHHHHHHHHHTGGGSEEEEEEE--BTTB------HHHHHHHHHHHHHHHHHTTTSTTPPPHHHHHHTEEE--SS-GGGG-STT---HHHHHHHHHHHSS-SS-EEEEESS-SHHHHHHHHHHHHHS-HHHHHHHHHTEEEEEES--SHHHHHHHHH-TTSEEEEE---SSSPPPHHHIIIIIITSHHHHHTSPPPSSSS-TTTHHHHTTS-TTT--TTSTTS--TT----EEEES----GGGTTTGGGG-S-EEEE-SS--SGGGHHHHHHHHHHHHHHHH-SSGGGS----B--BTTB--SS-EEEEE-TT-EEEEE-BTBB-TT---EEEEEEE-TTTSS--S---EETTTSSEEEEE--TT-TT-EEEEEEEEEE-SSS--EEEEEEEEEE-

Solvent-accessible surface area: 15149 Å² total; per-residue (Å²): 74,86,43,3,0,0,0,0,1,3,3,24,23,27,12,18,3,18,0,0,1,0,1,0,0,0,4,0,10,40,6,48,7,23,0,0,0,3,0,0,0,11,126,54,100,81,15,86,88,22,57,97,0,69,129,0,7,89,3,0,43,107,5,53,81,33,0,50,89,8,25,87,46,14,20,64,29,74,87,0,84,75,14,24,31,37,1,3,158,20,36,0,42,61,28,16,9,98,87,79,68,17,57,0,1,62,32,0,15,63,8,1,62,114,142,28,137,76,40,1,2,0,0,0,2,0,0,2,0,0,0,0,1,0,0,58,62,0,77,94,91,79,58,121,75,98,10,73,48,2,10,70,73,1,30,0,0,1,1,23,0,10,2,22,0,0,0,34,0,7,82,68,14,93,128,9,43,5,0,0,0,97,37,0,96,55,2,41,15,67,70,70,30,3,82,89,61,0,33,77,24,38,29,1,1,74,13,5,35,108,105,164,168,17,2,0,5,6,0,0,0,0,0,3,0,6,25,4,4,0,2,43,1,29,64,11,40,5,2,0,10,0,1,37,0,55,48,99,56,58,20,6,104,19,48,86,29,2,91,63,48,5,47,120,35,72,79,3,115,1,50,0,9,106,42,72,7,1,127,142,20,16,83,8,1,28,24,6,0,33,0,5,0,28,4,5,71,56,71,93,85,107,52,13,8,7,40,5,68,20,18,0,63,142,42,69,101,86,43,16,20,119,51,125,17,61,33,48,32,83,21,69,0,51,0,58,58,13,57,17,68,52,68,35,73,40,58,40,49,10,49,45,8,28,94,13,16,66,19,118,32,101,14,69,30,54,95,39,91,48,21,57,0,45,0,96,4,29,96,119,0,40,71,94,29,0,7,0,7,0,29,0,88,1,97,11,97,18,51,1,42,13,16,4,0,0,3,0,57,8,94

CATH classification: 3.90.245.10 (+1 more: 2.60.40.10)